Protein AF-A0A2C6L2Y5-F1 (afdb_monomer)

Solvent-accessible surface area (backbone atoms only — not comparable to full-atom values): 29460 Å² total; per-residue (Å²): 133,86,75,84,76,66,44,77,50,68,57,74,65,70,85,82,59,85,76,75,74,84,89,83,77,95,68,81,93,66,80,88,70,82,76,74,74,62,74,43,64,35,81,68,42,63,47,24,27,27,12,39,42,65,52,99,87,49,36,36,36,35,29,58,36,64,54,21,36,50,46,71,78,53,47,93,94,18,45,65,68,52,36,67,43,65,49,75,83,61,98,69,71,81,74,76,55,63,72,78,58,38,53,86,63,32,74,55,47,65,55,61,51,22,27,51,55,26,43,53,51,37,36,72,55,65,76,42,85,54,39,52,66,63,65,74,87,72,82,86,82,74,87,81,85,90,78,95,69,87,78,75,75,68,27,40,82,57,72,67,72,24,46,35,39,36,41,52,67,50,61,49,51,54,50,40,50,64,38,69,82,40,48,92,64,84,62,54,51,45,31,41,34,38,34,52,60,80,21,35,38,46,43,72,56,71,90,83,73,78,68,78,89,87,70,55,42,75,53,50,46,61,76,44,26,46,64,40,47,37,30,52,51,74,91,59,91,67,90,69,92,71,80,49,72,38,53,41,71,53,20,34,43,28,35,33,31,28,42,67,85,74,44,34,37,34,38,40,24,81,44,69,22,25,47,60,66,67,69,72,67,55,86,62,93,66,87,65,93,68,77,54,79,55,43,39,95,89,56,97,56,78,35,54,44,26,31,84,68,52,70,58,87,80,34,38,38,24,37,58,69,54,67,72,61,76,50,69,65,57,49,36,45,66,70,62,46,34,78,32,30,28,42,68,46,61,37,43,64,92,39,52,96,66,58,46,37,42,47,51,34,51,54,25,66,73,55,55,28,39,30,37,42,41,33,35,16,58,93,39,24,26,68,42,51,46,82,34,44,48,63,54,36,44,46,53,30,51,59,61,69,72,60,76,68,96,72,75,76,68,90,73,75,93,78,82,87,88,78,96,71,85,84,74,71,82,80,71,73,69,59,57,63,62,60,44,47,58,48,50,55,52,48,50,53,49,51,53,52,47,55,55,46,63,72,56,40,47,97,86,35,35,27,45,33,32,39,40,34,38,85,84,44,42,35,38,39,38,76,42,95,73,71,68,66,54,45,54,71,69,60,48,57,44,44,46,48,43,56,77,75,110

Organism: NCBI:txid483139

Structure (mmCIF, N/CA/C/O backbone):
data_AF-A0A2C6L2Y5-F1
#
_entry.id   AF-A0A2C6L2Y5-F1
#
loop_
_atom_site.group_PDB
_atom_site.id
_atom_site.type_symbol
_atom_site.label_atom_id
_atom_site.label_alt_id
_atom_site.label_comp_id
_atom_site.label_asym_id
_atom_site.label_entity_id
_atom_site.label_seq_id
_atom_site.pdbx_PDB_ins_code
_atom_site.Cartn_x
_atom_site.Cartn_y
_atom_site.Cartn_z
_atom_site.occupancy
_atom_site.B_iso_or_equiv
_atom_site.auth_seq_id
_atom_site.auth_comp_id
_atom_site.auth_asym_id
_atom_site.auth_atom_id
_atom_site.pdbx_PDB_model_num
ATOM 1 N N . MET A 1 1 ? 8.091 17.510 30.793 1.00 41.19 1 MET A N 1
ATOM 2 C CA . MET A 1 1 ? 6.958 16.753 31.375 1.00 41.19 1 MET A CA 1
ATOM 3 C C . MET A 1 1 ? 7.386 15.306 31.539 1.00 41.19 1 MET A C 1
ATOM 5 O O . MET A 1 1 ? 8.109 14.831 30.672 1.00 41.19 1 MET A O 1
ATOM 9 N N . LYS A 1 2 ? 6.970 14.612 32.607 1.00 35.41 2 LYS A N 1
ATOM 10 C CA . LYS A 1 2 ? 7.009 13.142 32.613 1.00 35.41 2 LYS A CA 1
ATOM 11 C C . LYS A 1 2 ? 5.839 12.656 31.760 1.00 35.41 2 LYS A C 1
ATOM 13 O O . LYS A 1 2 ? 4.720 13.099 31.992 1.00 35.41 2 LYS A O 1
ATOM 18 N N . VAL A 1 3 ? 6.106 11.800 30.779 1.00 46.75 3 VAL A N 1
ATOM 19 C CA . VAL A 1 3 ? 5.053 11.100 30.036 1.00 46.75 3 VAL A CA 1
ATOM 20 C C . VAL A 1 3 ? 4.664 9.889 30.876 1.00 46.75 3 VAL A C 1
ATOM 22 O O . VAL A 1 3 ? 5.384 8.892 30.909 1.00 46.75 3 VAL A O 1
ATOM 25 N N . GLU A 1 4 ? 3.578 10.004 31.635 1.00 45.94 4 GLU A N 1
ATOM 26 C CA . GLU A 1 4 ? 3.033 8.861 32.365 1.00 45.94 4 GLU A CA 1
ATOM 27 C C . GLU A 1 4 ? 2.447 7.856 31.364 1.00 45.94 4 GLU A C 1
ATOM 29 O O . GLU A 1 4 ? 1.718 8.227 30.449 1.00 45.94 4 GLU A O 1
ATOM 34 N N . GLY A 1 5 ? 2.787 6.573 31.517 1.00 59.94 5 GLY A N 1
ATOM 35 C CA . GLY A 1 5 ? 2.273 5.508 30.651 1.00 59.94 5 GLY A CA 1
ATOM 36 C C . GLY A 1 5 ? 3.124 5.130 29.435 1.00 59.94 5 GLY A C 1
ATOM 37 O O . GLY A 1 5 ? 2.632 4.368 28.608 1.00 59.94 5 GLY A O 1
ATOM 38 N N . LEU A 1 6 ? 4.373 5.599 29.336 1.00 69.19 6 LEU A N 1
ATOM 39 C CA . LEU A 1 6 ? 5.334 5.134 28.329 1.00 69.19 6 LEU A CA 1
ATOM 40 C C . LEU A 1 6 ? 5.553 3.612 28.436 1.00 69.19 6 LEU A C 1
ATOM 42 O O . LEU A 1 6 ? 6.103 3.134 29.430 1.00 69.19 6 LEU A O 1
ATOM 46 N N . VAL A 1 7 ? 5.143 2.860 27.411 1.00 77.50 7 VAL A N 1
ATOM 47 C CA . VAL A 1 7 ? 5.422 1.419 27.306 1.00 77.50 7 VAL A CA 1
ATOM 48 C C . VAL A 1 7 ? 6.598 1.213 26.358 1.00 77.50 7 VAL A C 1
ATOM 50 O O . VAL A 1 7 ? 6.523 1.579 25.184 1.00 77.50 7 VAL A O 1
ATOM 53 N N . HIS A 1 8 ? 7.676 0.618 26.871 1.00 77.38 8 HIS A N 1
ATOM 54 C CA . HIS A 1 8 ? 8.830 0.208 26.076 1.00 77.38 8 HIS A CA 1
ATOM 55 C C . HIS A 1 8 ? 8.688 -1.253 25.653 1.00 77.38 8 HIS A C 1
ATOM 57 O O . HIS A 1 8 ? 8.824 -2.156 26.481 1.00 77.38 8 HIS A O 1
ATOM 63 N N . LEU A 1 9 ? 8.492 -1.486 24.358 1.00 76.75 9 LEU A N 1
ATOM 64 C CA . LEU A 1 9 ? 8.655 -2.805 23.758 1.00 76.75 9 LEU A CA 1
ATOM 65 C C . LEU A 1 9 ? 10.104 -2.930 23.270 1.00 76.75 9 LEU A C 1
ATOM 67 O O . LEU A 1 9 ? 10.590 -2.125 22.470 1.00 76.75 9 LEU A O 1
ATOM 71 N N . ARG A 1 10 ? 10.820 -3.933 23.786 1.00 72.75 10 ARG A N 1
ATOM 72 C CA . ARG A 1 10 ? 12.186 -4.262 23.360 1.00 72.75 10 ARG A CA 1
ATOM 73 C C . ARG A 1 10 ? 12.138 -5.379 22.332 1.00 72.75 10 ARG A C 1
ATOM 75 O O . ARG A 1 10 ? 11.498 -6.400 22.563 1.00 72.75 10 ARG A O 1
ATOM 82 N N . ALA A 1 11 ? 12.866 -5.217 21.230 1.00 65.12 11 ALA A N 1
ATOM 83 C CA . ALA A 1 11 ? 13.050 -6.302 20.275 1.00 65.12 11 ALA A CA 1
ATOM 84 C C . ALA A 1 11 ? 13.785 -7.473 20.957 1.00 65.12 11 ALA A C 1
ATOM 86 O O . ALA A 1 11 ? 14.955 -7.345 21.326 1.00 65.12 11 ALA A O 1
ATOM 87 N N . ILE A 1 12 ? 13.108 -8.613 21.124 1.00 59.78 12 ILE A N 1
ATOM 88 C CA . ILE A 1 12 ? 13.734 -9.859 21.589 1.00 59.78 12 ILE A CA 1
ATOM 89 C C . ILE A 1 12 ? 14.739 -10.280 20.514 1.00 59.78 12 ILE A C 1
ATOM 91 O O . ILE A 1 12 ? 14.345 -10.582 19.388 1.00 59.78 12 ILE A O 1
ATOM 95 N N . HIS A 1 13 ? 16.036 -10.261 20.814 1.00 54.72 13 HIS A N 1
ATOM 96 C CA . HIS A 1 13 ? 17.052 -10.564 19.807 1.00 54.72 13 HIS A CA 1
ATOM 97 C C . HIS A 1 13 ? 17.021 -12.065 19.471 1.00 54.72 13 HIS A C 1
ATOM 99 O O . HIS A 1 13 ? 16.919 -12.910 20.354 1.00 54.72 13 HIS A O 1
ATOM 105 N N . SER A 1 14 ? 17.097 -12.417 18.184 1.00 48.16 14 SER A N 1
ATOM 106 C CA . SER A 1 14 ? 17.041 -13.815 17.717 1.00 48.16 14 SER A CA 1
ATOM 107 C C . SER A 1 14 ? 18.213 -14.678 18.196 1.00 48.16 14 SER A C 1
ATOM 109 O O . SER A 1 14 ? 18.111 -15.899 18.185 1.00 48.16 14 SER A O 1
ATOM 111 N N . ASN A 1 15 ? 19.305 -14.057 18.648 1.00 49.59 15 ASN A N 1
ATOM 112 C CA . ASN A 1 15 ? 20.517 -14.747 19.095 1.00 49.59 15 ASN A CA 1
ATOM 113 C C . ASN A 1 15 ? 20.330 -15.554 20.394 1.00 49.59 15 ASN A C 1
ATOM 115 O O . ASN A 1 15 ? 21.162 -16.411 20.678 1.00 49.59 15 ASN A O 1
ATOM 119 N N . ASP A 1 16 ? 19.252 -15.318 21.149 1.00 45.88 16 ASP A N 1
ATOM 120 C CA . ASP A 1 16 ? 18.940 -16.061 22.379 1.00 45.88 16 ASP A CA 1
ATOM 121 C C . ASP A 1 16 ? 18.159 -17.369 22.118 1.00 45.88 16 ASP A C 1
ATOM 123 O O . ASP A 1 16 ? 17.826 -18.093 23.056 1.00 45.88 16 ASP A O 1
ATOM 127 N N . VAL A 1 17 ? 17.874 -17.706 20.851 1.00 44.38 17 VAL A N 1
ATOM 128 C CA . VAL A 1 17 ? 17.259 -18.985 20.464 1.00 44.38 17 VAL A CA 1
ATOM 129 C C . VAL A 1 17 ? 18.285 -19.837 19.718 1.00 44.38 17 VAL A C 1
ATOM 131 O O . VAL A 1 17 ? 18.409 -19.768 18.497 1.00 44.38 17 VAL A O 1
ATOM 134 N N . THR A 1 18 ? 19.016 -20.678 20.451 1.00 40.59 18 THR A N 1
ATOM 135 C CA . THR A 1 18 ? 19.906 -21.692 19.867 1.00 40.59 18 THR A CA 1
ATOM 136 C C . THR A 1 18 ? 19.090 -22.791 19.186 1.00 40.59 18 THR A C 1
ATOM 138 O O . THR A 1 18 ? 18.770 -23.818 19.787 1.00 40.59 18 THR A O 1
ATOM 141 N N . THR A 1 19 ? 18.752 -22.582 17.916 1.00 42.28 19 THR A N 1
ATOM 142 C CA . THR A 1 19 ? 18.204 -23.613 17.034 1.00 42.28 19 THR A CA 1
ATOM 143 C C . THR A 1 19 ? 19.321 -24.551 16.578 1.00 42.28 19 THR A C 1
ATOM 145 O O . THR A 1 19 ? 19.844 -24.428 15.471 1.00 42.28 19 THR A O 1
ATOM 148 N N . GLU A 1 20 ? 19.696 -25.521 17.419 1.00 36.12 20 GLU A N 1
ATOM 149 C CA . GLU A 1 20 ? 20.459 -26.666 16.912 1.00 36.12 20 GLU A CA 1
ATOM 150 C C . GLU A 1 20 ? 19.606 -27.394 15.855 1.00 36.12 20 GLU A C 1
ATOM 152 O O . GLU A 1 20 ? 18.478 -27.803 16.156 1.00 36.12 20 GLU A O 1
ATOM 157 N N . PRO A 1 21 ? 20.088 -27.544 14.607 1.00 37.28 21 PRO A N 1
ATOM 158 C CA . PRO A 1 21 ? 19.338 -28.257 13.586 1.00 37.28 21 PRO A CA 1
ATOM 159 C C . PRO A 1 21 ? 19.259 -29.746 13.960 1.00 37.28 21 PRO A C 1
ATOM 161 O O . PRO A 1 21 ? 20.271 -30.329 14.359 1.00 37.28 21 PRO A O 1
ATOM 164 N N . PRO A 1 22 ? 18.090 -30.401 13.820 1.00 36.72 22 PRO A N 1
ATOM 165 C CA . PRO A 1 22 ? 17.941 -31.805 14.181 1.00 36.72 22 PRO A CA 1
ATOM 166 C C . PRO A 1 22 ? 18.877 -32.681 13.339 1.00 36.72 22 PRO A C 1
ATOM 168 O O . PRO A 1 22 ? 18.775 -32.748 12.112 1.00 36.72 22 PRO A O 1
ATOM 171 N N . ALA A 1 23 ? 19.801 -33.366 14.011 1.00 38.19 23 ALA A N 1
ATOM 172 C CA . ALA A 1 23 ? 20.824 -34.167 13.359 1.00 38.19 23 ALA A CA 1
ATOM 173 C C . ALA A 1 23 ? 20.228 -35.414 12.679 1.00 38.19 23 ALA A C 1
ATOM 175 O O . ALA A 1 23 ? 19.893 -36.392 13.346 1.00 38.19 23 ALA A O 1
ATOM 176 N N . GLY A 1 24 ? 20.169 -35.409 11.341 1.00 41.94 24 GLY A N 1
ATOM 177 C CA . GLY A 1 24 ? 20.008 -36.631 10.543 1.00 41.94 24 GLY A CA 1
ATOM 178 C C . GLY A 1 24 ? 18.978 -36.577 9.414 1.00 41.94 24 GLY A C 1
ATOM 179 O O . GLY A 1 24 ? 17.962 -37.260 9.488 1.00 41.94 24 GLY A O 1
ATOM 180 N N . LEU A 1 25 ? 19.270 -35.853 8.325 1.00 37.38 25 LEU A N 1
ATOM 181 C CA . LEU A 1 25 ? 18.472 -35.892 7.087 1.00 37.38 25 LEU A CA 1
ATOM 182 C C . LEU A 1 25 ? 19.332 -35.738 5.810 1.00 37.38 25 LEU A C 1
ATOM 184 O O . LEU A 1 25 ? 19.116 -34.856 4.984 1.00 37.38 25 LEU A O 1
ATOM 188 N N . GLN A 1 26 ? 20.302 -36.637 5.595 1.00 38.06 26 GLN A N 1
ATOM 189 C CA . GLN A 1 26 ? 21.002 -36.746 4.301 1.00 38.06 26 GLN A CA 1
ATOM 190 C C . GLN A 1 26 ? 20.137 -37.487 3.260 1.00 38.06 26 GLN A C 1
ATOM 192 O O . GLN A 1 26 ? 20.368 -38.651 2.928 1.00 38.06 26 GLN A O 1
ATOM 197 N N . GLY A 1 27 ? 19.103 -36.806 2.761 1.00 41.75 27 GLY A N 1
ATOM 198 C CA . GLY A 1 27 ? 18.237 -37.282 1.680 1.00 41.75 27 GLY A CA 1
ATOM 199 C C . GLY A 1 27 ? 18.787 -36.952 0.287 1.00 41.75 27 GLY A C 1
ATOM 200 O O . GLY A 1 27 ? 19.349 -35.883 0.062 1.00 41.75 27 GLY A O 1
ATOM 201 N N . LYS A 1 28 ? 18.604 -37.856 -0.685 1.00 42.34 28 LYS A N 1
ATOM 202 C CA . LYS A 1 28 ? 18.934 -37.586 -2.097 1.00 42.34 28 LYS A CA 1
ATOM 203 C C . LYS A 1 28 ? 18.052 -36.457 -2.642 1.00 42.34 28 LYS A C 1
ATOM 205 O O . LYS A 1 28 ? 16.831 -36.567 -2.583 1.00 42.34 28 LYS A O 1
ATOM 210 N N . VAL A 1 29 ? 18.673 -35.441 -3.246 1.00 39.59 29 VAL A N 1
ATOM 211 C CA . VAL A 1 29 ? 17.975 -34.353 -3.950 1.00 39.59 29 VAL A CA 1
ATOM 212 C C . VAL A 1 29 ? 17.144 -34.937 -5.096 1.00 39.59 29 VAL A C 1
ATOM 214 O O . VAL A 1 29 ? 17.691 -35.476 -6.060 1.00 39.59 29 VAL A O 1
ATOM 217 N N . ALA A 1 30 ? 15.824 -34.838 -4.976 1.00 48.22 30 ALA A N 1
ATOM 218 C CA . ALA A 1 30 ? 14.853 -35.230 -5.988 1.00 48.22 30 ALA A CA 1
ATOM 219 C C . ALA A 1 30 ? 14.012 -34.005 -6.363 1.00 48.22 30 ALA A C 1
ATOM 221 O O . ALA A 1 30 ? 13.576 -33.299 -5.462 1.00 48.22 30 ALA A O 1
ATOM 222 N N . ASN A 1 31 ? 13.807 -33.796 -7.671 1.00 46.50 31 ASN A N 1
ATOM 223 C CA . ASN A 1 31 ? 12.942 -32.795 -8.318 1.00 46.50 31 ASN A CA 1
ATOM 224 C C . ASN A 1 31 ? 12.503 -31.608 -7.442 1.00 46.50 31 ASN A C 1
ATOM 226 O O . ASN A 1 31 ? 11.525 -31.729 -6.701 1.00 46.50 31 ASN A O 1
ATOM 230 N N . GLU A 1 32 ? 13.173 -30.463 -7.624 1.00 50.69 32 GLU A N 1
ATOM 231 C CA . GLU A 1 32 ? 12.826 -29.171 -7.016 1.00 50.69 32 GLU A CA 1
ATOM 232 C C . GLU A 1 32 ? 11.309 -28.940 -7.049 1.00 50.69 32 GLU A C 1
ATOM 234 O O . GLU A 1 32 ? 10.703 -28.781 -8.116 1.00 50.69 32 GLU A O 1
ATOM 239 N N . LYS A 1 33 ? 10.677 -28.939 -5.872 1.00 60.19 33 LYS A N 1
ATOM 240 C CA . LYS A 1 33 ? 9.278 -28.529 -5.769 1.00 60.19 33 LYS A CA 1
ATOM 241 C C . LYS A 1 33 ? 9.238 -27.000 -5.801 1.00 60.19 33 LYS A C 1
ATOM 243 O O . LYS A 1 33 ? 10.127 -26.349 -5.256 1.00 60.19 33 LYS A O 1
ATOM 248 N N . PRO A 1 34 ? 8.219 -26.384 -6.420 1.00 64.81 34 PRO A N 1
ATOM 249 C CA . PRO A 1 34 ? 8.073 -24.938 -6.344 1.00 64.81 34 PRO A CA 1
ATOM 250 C C . PRO A 1 34 ? 7.907 -24.523 -4.877 1.00 64.81 34 PRO A C 1
ATOM 252 O O . PRO A 1 34 ? 6.990 -24.997 -4.206 1.00 64.81 34 PRO A O 1
ATOM 255 N N . LEU A 1 35 ? 8.793 -23.639 -4.402 1.00 62.62 35 LEU A N 1
ATOM 256 C CA . LEU A 1 35 ? 8.798 -23.122 -3.031 1.00 62.62 35 LEU A CA 1
ATOM 257 C C . LEU A 1 35 ? 7.402 -22.603 -2.648 1.00 62.62 35 LEU A C 1
ATOM 259 O O . LEU A 1 35 ? 6.937 -21.591 -3.182 1.00 62.62 35 LEU A O 1
ATOM 263 N N . GLN A 1 36 ? 6.743 -23.290 -1.718 1.00 75.12 36 GLN A N 1
ATOM 264 C CA . GLN A 1 36 ? 5.442 -22.885 -1.202 1.00 75.12 36 GLN A CA 1
ATOM 265 C C . GLN A 1 36 ? 5.641 -21.810 -0.126 1.00 75.12 36 GLN A C 1
ATOM 267 O O . GLN A 1 36 ? 6.195 -22.084 0.935 1.00 75.12 36 GLN A O 1
ATOM 272 N N . LEU A 1 37 ? 5.203 -20.580 -0.416 1.00 76.31 37 LEU A N 1
ATOM 273 C CA . LEU A 1 37 ? 5.256 -19.450 0.522 1.00 76.31 37 LEU A CA 1
ATOM 274 C C . LEU A 1 37 ? 4.409 -19.732 1.774 1.00 76.31 37 LEU A C 1
ATOM 276 O O . LEU A 1 37 ? 3.399 -20.438 1.685 1.00 76.31 37 LEU A O 1
ATOM 280 N N . CYS A 1 38 ? 4.762 -19.135 2.918 1.00 76.56 38 CYS A N 1
ATOM 281 C CA . CYS A 1 38 ? 4.025 -19.359 4.160 1.00 76.56 38 CYS A CA 1
ATOM 282 C C . CYS A 1 38 ? 2.530 -18.995 4.009 1.00 76.56 38 CYS A C 1
ATOM 284 O O . CYS A 1 38 ? 2.223 -17.886 3.551 1.00 76.56 38 CYS A O 1
ATOM 286 N N . PRO A 1 39 ? 1.586 -19.831 4.496 1.00 85.94 39 PRO A N 1
ATOM 287 C CA . PRO A 1 39 ? 0.167 -19.470 4.633 1.00 85.94 39 PRO A CA 1
ATOM 288 C C . PRO A 1 39 ? -0.101 -18.369 5.682 1.00 85.94 39 PRO A C 1
ATOM 290 O O . PRO A 1 39 ? -1.250 -18.022 5.928 1.00 85.94 39 PRO A O 1
ATOM 293 N N . CYS A 1 40 ? 0.952 -17.796 6.273 1.00 91.56 40 CYS A N 1
ATOM 294 C CA . CYS A 1 40 ? 0.949 -16.697 7.233 1.00 91.56 40 CYS A CA 1
ATOM 295 C C . CYS A 1 40 ? 0.168 -15.462 6.763 1.00 91.56 40 CYS A C 1
ATOM 297 O O . CYS A 1 40 ? -0.255 -14.669 7.594 1.00 91.56 40 CYS A O 1
ATOM 299 N N . ILE A 1 41 ? -0.004 -15.273 5.452 1.00 92.50 41 ILE A N 1
ATOM 300 C CA . ILE A 1 41 ? -0.940 -14.290 4.908 1.00 92.50 41 ILE A CA 1
ATOM 301 C C . ILE A 1 41 ? -1.976 -15.036 4.069 1.00 92.50 41 ILE A C 1
ATOM 303 O O . ILE A 1 41 ? -1.639 -15.610 3.028 1.00 92.50 41 ILE A O 1
ATOM 307 N N . SER A 1 42 ? -3.223 -15.008 4.532 1.00 91.81 42 SER A N 1
ATOM 308 C CA . SER A 1 42 ? -4.377 -15.712 3.969 1.00 91.81 42 SER A CA 1
ATOM 309 C C . SER A 1 42 ? -5.530 -14.745 3.663 1.00 91.81 42 SER A C 1
ATOM 311 O O . SER A 1 42 ? -5.449 -13.554 3.963 1.00 91.81 42 SER A O 1
ATOM 313 N N . GLU A 1 43 ? -6.591 -15.246 3.016 1.00 89.81 43 GLU A N 1
ATOM 314 C CA . GLU A 1 43 ? -7.822 -14.486 2.708 1.00 89.81 43 GLU A CA 1
ATOM 315 C C . GLU A 1 43 ? -7.572 -13.129 2.025 1.00 89.81 43 GLU A C 1
ATOM 317 O O . GLU A 1 43 ? -8.272 -12.143 2.263 1.00 89.81 43 GLU A O 1
ATOM 322 N N . ARG A 1 44 ? -6.536 -13.057 1.181 1.00 93.62 44 ARG A N 1
ATOM 323 C CA . ARG A 1 44 ? -6.186 -11.814 0.503 1.00 93.62 44 ARG A CA 1
ATOM 324 C C . ARG A 1 44 ? -7.239 -11.460 -0.540 1.00 93.62 44 ARG A C 1
ATOM 326 O O . ARG A 1 44 ? -7.525 -12.251 -1.433 1.00 93.62 44 ARG A O 1
ATOM 333 N N . GLN A 1 45 ? -7.751 -10.239 -0.453 1.00 94.75 45 GLN A N 1
ATOM 334 C CA . GLN A 1 45 ? -8.746 -9.692 -1.363 1.00 94.75 45 GLN A CA 1
ATOM 335 C C . GLN A 1 45 ? -8.384 -8.250 -1.724 1.00 94.75 45 GLN A C 1
ATOM 337 O O . GLN A 1 45 ? -8.071 -7.441 -0.850 1.00 94.75 45 GLN A O 1
ATOM 342 N N . THR A 1 46 ? -8.481 -7.897 -3.007 1.00 95.19 46 THR A N 1
ATOM 343 C CA . THR A 1 46 ? -8.460 -6.492 -3.429 1.00 95.19 46 THR A CA 1
ATOM 344 C C . THR A 1 46 ? -9.789 -5.831 -3.067 1.00 95.19 46 THR A C 1
ATOM 346 O O . THR A 1 46 ? -10.847 -6.303 -3.482 1.00 95.19 46 THR A O 1
ATOM 349 N N . VAL A 1 47 ? -9.747 -4.730 -2.313 1.00 95.25 47 VAL A N 1
ATOM 350 C CA . VAL A 1 47 ? -10.955 -3.997 -1.885 1.00 95.25 47 VAL A CA 1
ATOM 351 C C . VAL A 1 47 ? -11.056 -2.583 -2.454 1.00 95.25 47 VAL A C 1
ATOM 353 O O . VAL A 1 47 ? -12.145 -2.017 -2.458 1.00 95.25 47 VAL A O 1
ATOM 356 N N . GLY A 1 48 ? -9.973 -2.037 -3.007 1.00 95.50 48 GLY A N 1
ATOM 357 C CA . GLY A 1 48 ? -10.012 -0.799 -3.781 1.00 95.50 48 GLY A CA 1
ATOM 358 C C . GLY A 1 48 ? -8.688 -0.488 -4.467 1.00 95.50 48 GLY A C 1
ATOM 359 O O . GLY A 1 48 ? -7.677 -1.144 -4.220 1.00 95.50 48 GLY A O 1
ATOM 360 N N . CYS A 1 49 ? -8.685 0.531 -5.317 1.00 95.94 49 CYS A N 1
ATOM 361 C CA . CYS A 1 49 ? -7.471 1.142 -5.841 1.00 95.94 49 CYS A CA 1
ATOM 362 C C . CYS A 1 49 ? -7.718 2.602 -6.237 1.00 95.94 49 CYS A C 1
ATOM 364 O O . CYS A 1 49 ? -8.847 2.997 -6.530 1.00 95.94 49 CYS A O 1
ATOM 366 N N . TYR A 1 50 ? -6.663 3.408 -6.269 1.00 95.50 50 TYR A N 1
ATOM 367 C CA . TYR A 1 50 ? -6.723 4.789 -6.737 1.00 95.50 50 TYR A CA 1
ATOM 368 C C . TYR A 1 50 ? -5.414 5.222 -7.387 1.00 95.50 50 TYR A C 1
ATOM 370 O O . TYR A 1 50 ? -4.366 4.629 -7.136 1.00 95.50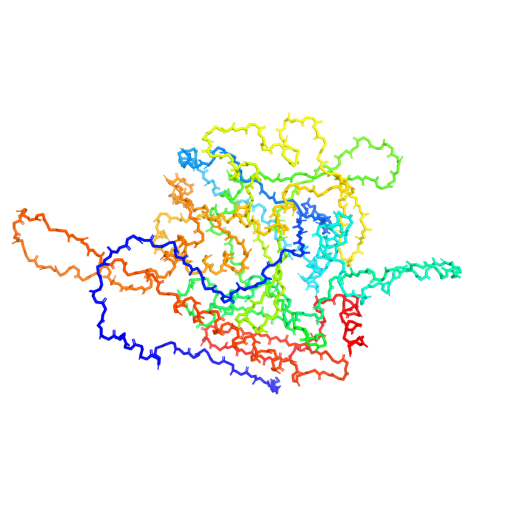 50 TYR A O 1
ATOM 378 N N . SER A 1 51 ? -5.473 6.278 -8.193 1.00 92.69 51 SER A N 1
ATOM 379 C CA . SER A 1 51 ? -4.276 6.959 -8.690 1.00 92.69 51 SER A CA 1
ATOM 380 C C . SER A 1 51 ? -4.307 8.424 -8.300 1.00 92.69 51 SER A C 1
ATOM 382 O O . SER A 1 51 ? -5.358 9.063 -8.377 1.00 92.69 51 SER A O 1
ATOM 384 N N . TRP A 1 52 ? -3.151 8.959 -7.924 1.00 89.00 52 TRP A N 1
ATOM 385 C CA . TRP A 1 52 ? -2.970 10.401 -7.829 1.00 89.00 52 TRP A CA 1
ATOM 386 C C . TRP A 1 52 ? -2.919 11.008 -9.228 1.00 89.00 52 TRP A C 1
ATOM 388 O O . TRP A 1 52 ? -2.306 10.458 -10.146 1.00 89.00 52 TRP A O 1
ATOM 398 N N . ILE A 1 53 ? -3.592 12.141 -9.390 1.00 83.62 53 ILE A N 1
ATOM 399 C CA . ILE A 1 53 ? -3.600 12.931 -10.617 1.00 83.62 53 ILE A CA 1
ATOM 400 C C . ILE A 1 53 ? -2.648 14.100 -10.410 1.00 83.62 53 ILE A C 1
ATOM 402 O O . ILE A 1 53 ? -2.765 14.838 -9.431 1.00 83.62 53 ILE A O 1
ATOM 406 N N . TYR A 1 54 ? -1.728 14.298 -11.349 1.00 72.56 54 TYR A N 1
ATOM 407 C CA . TYR A 1 54 ? -0.845 15.451 -11.312 1.00 72.56 54 TYR A CA 1
ATOM 408 C C . TYR A 1 54 ? -1.623 16.740 -11.636 1.00 72.56 54 TYR A C 1
ATOM 410 O O . TYR A 1 54 ? -2.059 16.945 -12.769 1.00 72.56 54 TYR A O 1
ATOM 418 N N . ALA A 1 55 ? -1.797 17.611 -10.639 1.00 69.69 55 ALA A N 1
ATOM 419 C CA . ALA A 1 55 ? -2.370 18.945 -10.793 1.00 69.69 55 ALA A CA 1
ATOM 420 C C . ALA A 1 55 ? -1.699 19.923 -9.814 1.00 69.69 55 ALA A C 1
ATOM 422 O O . ALA A 1 55 ? -1.574 19.637 -8.627 1.00 69.69 55 ALA A O 1
ATOM 423 N N . LEU A 1 56 ? -1.274 21.091 -10.308 1.00 60.19 56 LEU A N 1
ATOM 424 C CA . LEU A 1 56 ? -0.471 22.056 -9.538 1.00 60.19 56 LEU A CA 1
ATOM 425 C C . LEU A 1 56 ? -1.218 22.717 -8.366 1.00 60.19 56 LEU A C 1
ATOM 427 O O . LEU A 1 56 ? -0.578 23.277 -7.479 1.00 60.19 56 LEU A O 1
ATOM 431 N N . THR A 1 57 ? -2.552 22.699 -8.383 1.00 69.25 57 THR A N 1
ATOM 432 C CA . THR A 1 57 ? -3.403 23.501 -7.487 1.00 69.25 57 THR A CA 1
ATOM 433 C C . THR A 1 57 ? -4.422 22.693 -6.688 1.00 69.25 57 THR A C 1
ATOM 435 O O . THR A 1 57 ? -5.024 23.247 -5.774 1.00 69.25 57 THR A O 1
ATOM 438 N N . GLU A 1 58 ? -4.663 21.421 -7.026 1.00 72.38 58 GLU A N 1
ATOM 439 C CA . GLU A 1 58 ? -5.743 20.628 -6.429 1.00 72.38 58 GLU A CA 1
ATOM 440 C C . GLU A 1 58 ? -5.345 19.167 -6.200 1.00 72.38 58 GLU A C 1
ATOM 442 O O . GLU A 1 58 ? -4.967 18.445 -7.123 1.00 72.38 58 GLU A O 1
ATOM 447 N N . HIS A 1 59 ? -5.520 18.710 -4.962 1.00 78.19 59 HIS A N 1
ATOM 448 C CA . HIS A 1 59 ? -5.312 17.327 -4.548 1.00 78.19 59 HIS A CA 1
ATOM 449 C C . HIS A 1 59 ? -6.383 16.450 -5.207 1.00 78.19 59 HIS A C 1
ATOM 451 O O . HIS A 1 59 ? -7.527 16.445 -4.757 1.00 78.19 59 HIS A O 1
ATOM 457 N N . THR A 1 60 ? -6.056 15.752 -6.296 1.00 84.44 60 THR A N 1
ATOM 458 C CA . THR A 1 60 ? -7.073 15.079 -7.120 1.00 84.44 60 THR A CA 1
ATOM 459 C C . THR A 1 60 ? -6.785 13.584 -7.255 1.00 84.44 60 THR A C 1
ATOM 461 O O . THR A 1 60 ? -5.652 13.179 -7.522 1.00 84.44 60 THR A O 1
ATOM 464 N N . LEU A 1 61 ? -7.820 12.760 -7.078 1.00 89.38 61 LEU A N 1
ATOM 465 C CA . LEU A 1 61 ? -7.739 11.299 -7.107 1.00 89.38 61 LEU A CA 1
ATOM 466 C C . LEU A 1 61 ? -8.652 10.690 -8.166 1.00 89.38 61 LEU A C 1
ATOM 468 O O . LEU A 1 61 ? -9.827 11.033 -8.240 1.00 89.38 61 LEU A O 1
ATOM 472 N N . ALA A 1 62 ? -8.133 9.725 -8.921 1.00 90.19 62 ALA A N 1
ATOM 473 C CA . ALA A 1 62 ? -8.920 8.859 -9.793 1.00 90.19 62 ALA A CA 1
ATOM 474 C C . ALA A 1 62 ? -9.339 7.590 -9.033 1.00 90.19 62 ALA A C 1
ATOM 476 O O . ALA A 1 62 ? -8.472 6.845 -8.565 1.00 90.19 62 ALA A O 1
ATOM 477 N N . VAL A 1 63 ? -10.648 7.329 -8.931 1.00 91.88 63 VAL A N 1
ATOM 478 C CA . VAL A 1 63 ? -11.225 6.135 -8.289 1.00 91.88 63 VAL A CA 1
ATOM 479 C C . VAL A 1 63 ? -12.208 5.430 -9.247 1.00 91.88 63 VAL A C 1
ATOM 481 O O . VAL A 1 63 ? -13.184 6.039 -9.686 1.00 91.88 63 VAL A O 1
ATOM 484 N N . PRO A 1 64 ? -12.010 4.139 -9.573 1.00 92.00 64 PRO A N 1
ATOM 485 C CA . PRO A 1 64 ? -10.789 3.360 -9.375 1.00 92.00 64 PRO A CA 1
ATOM 486 C C . PRO A 1 64 ? -9.591 3.973 -10.110 1.00 92.00 64 PRO A C 1
ATOM 488 O O . PRO A 1 64 ? -9.751 4.657 -11.124 1.00 92.00 64 PRO A O 1
ATOM 491 N N . GLY A 1 65 ? -8.391 3.709 -9.603 1.00 89.81 65 GLY A N 1
ATOM 492 C CA . GLY A 1 65 ? -7.143 4.155 -10.220 1.00 89.81 65 GLY A CA 1
ATOM 493 C C . GLY A 1 65 ? -6.765 3.362 -11.468 1.00 89.81 65 GLY A C 1
ATOM 494 O O . GLY A 1 65 ? -7.181 2.215 -11.640 1.00 89.81 65 GLY A O 1
ATOM 495 N N . LEU A 1 66 ? -5.906 3.951 -12.300 1.00 87.88 66 LEU A N 1
ATOM 496 C CA . LEU A 1 66 ? -5.217 3.259 -13.390 1.00 87.88 66 LEU A CA 1
ATOM 497 C C . LEU A 1 66 ? -3.716 3.148 -13.056 1.00 87.88 66 LEU A C 1
ATOM 499 O O . LEU A 1 66 ? -3.089 4.171 -12.756 1.00 87.88 66 LEU A O 1
ATOM 503 N N . PRO A 1 67 ? -3.125 1.944 -13.094 1.00 90.06 67 PRO A N 1
ATOM 504 C CA . PRO A 1 67 ? -1.697 1.743 -12.855 1.00 90.06 67 PRO A CA 1
ATOM 505 C C . PRO A 1 67 ? -0.834 2.195 -14.047 1.00 90.06 67 PRO A C 1
ATOM 507 O O . PRO A 1 67 ? -1.275 2.081 -15.194 1.00 90.06 67 PRO A O 1
ATOM 510 N N . PRO A 1 68 ? 0.427 2.610 -13.819 1.00 90.25 68 PRO A N 1
ATOM 511 C CA . PRO A 1 68 ? 1.440 2.655 -14.872 1.00 90.25 68 PRO A CA 1
ATOM 512 C C . PRO A 1 68 ? 1.559 1.294 -15.569 1.00 90.25 68 PRO A C 1
ATOM 514 O O . PRO A 1 68 ? 1.599 0.263 -14.902 1.00 90.25 68 PRO A O 1
ATOM 517 N N . VAL A 1 69 ? 1.631 1.261 -16.899 1.00 88.25 69 VAL A N 1
ATOM 518 C CA . VAL A 1 69 ? 1.730 0.006 -17.666 1.00 88.25 69 VAL A CA 1
ATOM 519 C C . VAL A 1 69 ? 3.176 -0.242 -18.059 1.00 88.25 69 VAL A C 1
ATOM 521 O O . VAL A 1 69 ? 3.800 0.602 -18.698 1.00 88.25 69 VAL A O 1
ATOM 524 N N . LEU A 1 70 ? 3.719 -1.414 -17.731 1.00 86.31 70 LEU A N 1
ATOM 525 C CA . LEU A 1 70 ? 5.055 -1.807 -18.166 1.00 86.31 70 LEU A CA 1
ATOM 526 C C . LEU A 1 70 ? 5.109 -1.872 -19.699 1.00 86.31 70 LEU A C 1
ATOM 528 O O . LEU A 1 70 ? 4.394 -2.653 -20.331 1.00 86.31 70 LEU A O 1
ATOM 532 N N . SER A 1 71 ? 5.982 -1.066 -20.299 1.00 73.25 71 SER A N 1
ATOM 533 C CA . SER A 1 71 ? 6.115 -0.993 -21.751 1.00 73.25 71 SER A CA 1
ATOM 534 C C . SER A 1 71 ? 6.662 -2.312 -22.323 1.00 73.25 71 SER A C 1
ATOM 536 O O . SER A 1 71 ? 7.716 -2.816 -21.925 1.00 73.25 71 SER A O 1
ATOM 538 N N . LEU A 1 72 ? 5.935 -2.887 -23.291 1.00 54.03 72 LEU A N 1
ATOM 539 C CA . LEU A 1 72 ? 6.228 -4.213 -23.857 1.00 54.03 72 LEU A CA 1
ATOM 540 C C . LEU A 1 72 ? 7.651 -4.438 -24.421 1.00 54.03 72 LEU A C 1
ATOM 542 O O . LEU A 1 72 ? 8.078 -5.590 -24.380 1.00 54.03 72 LEU A O 1
ATOM 546 N N . PRO A 1 73 ? 8.435 -3.445 -24.904 1.00 52.22 73 PRO A N 1
ATOM 547 C CA . PRO A 1 73 ? 9.801 -3.683 -25.401 1.00 52.22 73 PRO A CA 1
ATOM 548 C C . PRO A 1 73 ? 10.817 -4.214 -24.373 1.00 52.22 73 PRO A C 1
ATOM 550 O O . PRO A 1 73 ? 11.981 -4.408 -24.738 1.00 52.22 73 PRO A O 1
ATOM 553 N N . ILE A 1 74 ? 10.399 -4.386 -23.116 1.00 52.91 74 ILE A N 1
ATOM 554 C CA . ILE A 1 74 ? 11.198 -4.840 -21.970 1.00 52.91 74 ILE A CA 1
ATOM 555 C C . ILE A 1 74 ? 10.868 -6.303 -21.599 1.00 52.91 74 ILE A C 1
ATOM 557 O O . ILE A 1 74 ? 11.607 -6.914 -20.829 1.00 52.91 74 ILE A O 1
ATOM 561 N N . SER A 1 75 ? 9.806 -6.896 -22.172 1.00 45.66 75 SER A N 1
ATOM 562 C CA . SER A 1 75 ? 9.427 -8.298 -21.931 1.00 45.66 75 SER A CA 1
ATOM 563 C C . SER A 1 75 ? 10.556 -9.287 -22.283 1.00 45.66 75 SER A C 1
ATOM 565 O O . SER A 1 75 ? 11.548 -8.933 -22.919 1.00 45.66 75 SER A O 1
ATOM 567 N N . GLN A 1 76 ? 10.433 -10.528 -21.796 1.00 47.44 76 GLN A N 1
ATOM 568 C CA . GLN A 1 76 ? 11.537 -11.435 -21.425 1.00 47.44 76 GLN A CA 1
ATOM 569 C C . GLN A 1 76 ? 12.684 -11.629 -22.439 1.00 47.44 76 GLN A C 1
ATOM 571 O O . GLN A 1 76 ? 13.815 -11.874 -22.017 1.00 47.44 76 GLN A O 1
ATOM 576 N N . SER A 1 77 ? 12.460 -11.450 -23.740 1.00 44.00 77 SER A N 1
ATOM 577 C CA . SER A 1 77 ? 13.514 -11.467 -24.766 1.00 44.00 77 SER A CA 1
ATOM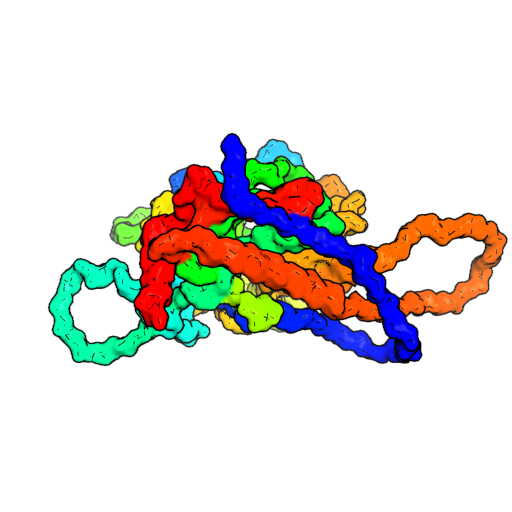 578 C C . SER A 1 77 ? 14.459 -10.243 -24.759 1.00 44.00 77 SER A C 1
ATOM 580 O O . SER A 1 77 ? 15.461 -10.241 -25.483 1.00 44.00 77 SER A O 1
ATOM 582 N N . ARG A 1 78 ? 14.176 -9.178 -23.983 1.00 44.28 78 ARG A N 1
ATOM 583 C CA . ARG A 1 78 ? 14.774 -7.837 -24.178 1.00 44.28 78 ARG A CA 1
ATOM 584 C C . ARG A 1 78 ? 15.213 -7.060 -22.926 1.00 44.28 78 ARG A C 1
ATOM 586 O O . ARG A 1 78 ? 15.145 -5.835 -22.890 1.00 44.28 78 ARG A O 1
ATOM 593 N N . GLY A 1 79 ? 15.935 -7.710 -22.011 1.00 45.38 79 GLY A N 1
ATOM 594 C CA . GLY A 1 79 ? 16.878 -6.975 -21.137 1.00 45.38 79 GLY A CA 1
ATOM 595 C C . GLY A 1 79 ? 17.977 -6.203 -21.909 1.00 45.38 79 GLY A C 1
ATOM 596 O O . GLY A 1 79 ? 18.704 -5.381 -21.351 1.00 45.38 79 GLY A O 1
ATOM 597 N N . SER A 1 80 ? 18.090 -6.451 -23.218 1.00 48.78 80 SER A N 1
ATOM 598 C CA . SER A 1 80 ? 19.004 -5.820 -24.170 1.00 48.78 80 SER A CA 1
ATOM 599 C C . SER A 1 80 ? 18.582 -4.431 -24.672 1.00 48.78 80 SER A C 1
ATOM 601 O O . SER A 1 80 ? 19.461 -3.693 -25.104 1.00 48.78 80 SER A O 1
ATOM 603 N N . THR A 1 81 ? 17.302 -4.039 -24.617 1.00 50.69 81 THR A N 1
ATOM 604 C CA . THR A 1 81 ? 16.844 -2.713 -25.105 1.00 50.69 81 THR A CA 1
ATOM 605 C C . THR A 1 81 ? 17.135 -1.593 -24.112 1.00 50.69 81 THR A C 1
ATOM 607 O O . THR A 1 81 ? 17.486 -0.484 -24.508 1.00 50.69 81 THR A O 1
ATOM 610 N N . LEU A 1 82 ? 17.043 -1.890 -22.815 1.00 57.12 82 LEU A N 1
ATOM 611 C CA . LEU A 1 82 ? 17.485 -0.987 -21.754 1.00 57.12 82 LEU A CA 1
ATOM 612 C C . LEU A 1 82 ? 19.010 -0.998 -21.592 1.00 57.12 82 LEU A C 1
ATOM 614 O O . LEU A 1 82 ? 19.584 -0.002 -21.157 1.00 57.12 82 LEU A O 1
ATOM 618 N N . ARG A 1 83 ? 19.697 -2.086 -21.965 1.00 59.06 83 ARG A N 1
ATOM 619 C CA . ARG A 1 83 ? 21.159 -2.186 -21.873 1.00 59.06 83 ARG A CA 1
ATOM 620 C C . ARG A 1 83 ? 21.839 -1.091 -22.698 1.00 59.06 83 ARG A C 1
ATOM 622 O O . ARG A 1 83 ? 21.764 -1.061 -23.919 1.00 59.06 83 ARG A O 1
ATOM 629 N N . GLY A 1 84 ? 22.576 -0.219 -22.020 1.00 59.44 84 GLY A N 1
ATOM 630 C CA . GLY A 1 84 ? 23.234 0.934 -22.628 1.00 59.44 84 GLY A CA 1
ATOM 631 C C . GLY A 1 84 ? 22.445 2.240 -22.562 1.00 59.44 84 GLY A C 1
ATOM 632 O O . GLY A 1 84 ? 23.062 3.287 -22.742 1.00 59.44 84 GLY A O 1
ATOM 633 N N . LYS A 1 85 ? 21.150 2.206 -22.221 1.00 69.25 85 LYS A N 1
ATOM 634 C CA . LYS A 1 85 ? 20.361 3.404 -21.915 1.00 69.25 85 LYS A CA 1
ATOM 635 C C . LYS A 1 85 ? 20.974 4.104 -20.704 1.00 69.25 85 LYS A C 1
ATOM 637 O O . LYS A 1 85 ? 21.214 3.470 -19.673 1.00 69.25 85 LYS A O 1
ATOM 642 N N . VAL A 1 86 ? 21.271 5.392 -20.853 1.00 70.44 86 VAL A N 1
ATOM 643 C CA . VAL A 1 86 ? 21.816 6.230 -19.783 1.00 70.44 86 VAL A CA 1
ATOM 644 C C . VAL A 1 86 ? 20.648 6.875 -19.056 1.00 70.44 86 VAL A C 1
ATOM 646 O O . VAL A 1 86 ? 19.949 7.720 -19.605 1.00 70.44 86 VAL A O 1
ATOM 649 N N . LEU A 1 87 ? 20.432 6.470 -17.809 1.00 69.62 87 LEU A N 1
ATOM 650 C CA . LEU A 1 87 ? 19.577 7.201 -16.887 1.00 69.62 87 LEU A CA 1
ATOM 651 C C . LEU A 1 87 ? 20.345 8.473 -16.505 1.00 69.62 87 LEU A C 1
ATOM 653 O O . LEU A 1 87 ? 21.365 8.406 -15.819 1.00 69.62 87 LEU A O 1
ATOM 657 N N . HIS A 1 88 ? 19.911 9.624 -17.016 1.00 65.50 88 HIS A N 1
ATOM 658 C CA . HIS A 1 88 ? 20.547 10.902 -16.712 1.00 65.50 88 HIS A CA 1
ATOM 659 C C . HIS A 1 88 ? 20.189 11.337 -15.288 1.00 65.50 88 HIS A C 1
ATOM 661 O O . HIS A 1 88 ? 19.021 11.331 -14.899 1.00 65.50 88 HIS A O 1
ATOM 667 N N . ARG A 1 89 ? 21.205 11.735 -14.516 1.00 60.69 89 ARG A N 1
ATOM 668 C CA . ARG A 1 89 ? 21.028 12.430 -13.239 1.00 60.69 89 ARG A CA 1
ATOM 669 C C . ARG A 1 89 ? 20.835 13.914 -13.546 1.00 60.69 89 ARG A C 1
ATOM 671 O O . ARG A 1 89 ? 21.795 14.672 -13.532 1.00 60.69 89 ARG A O 1
ATOM 678 N N . GLU A 1 90 ? 19.621 14.287 -13.932 1.00 56.06 90 GLU A N 1
ATOM 679 C CA . GLU A 1 90 ? 19.239 15.692 -14.095 1.00 56.06 90 GLU A CA 1
ATOM 680 C C . GLU A 1 90 ? 19.221 16.362 -12.711 1.00 56.06 90 GLU A C 1
ATOM 682 O O . GLU A 1 90 ? 18.599 15.844 -11.785 1.00 56.06 90 GLU A O 1
ATOM 687 N N . ASP A 1 91 ? 19.871 17.523 -12.565 1.00 43.34 91 ASP A N 1
ATOM 688 C CA . ASP A 1 91 ? 19.956 18.262 -11.287 1.00 43.34 91 ASP A CA 1
ATOM 689 C C . ASP A 1 91 ? 18.601 18.817 -10.801 1.00 43.34 91 ASP A C 1
ATOM 691 O O . ASP A 1 91 ? 18.506 19.406 -9.724 1.00 43.34 91 ASP A O 1
ATOM 695 N N . ARG A 1 92 ? 17.547 18.646 -11.609 1.00 46.47 92 ARG A N 1
ATOM 696 C CA . ARG A 1 92 ? 16.155 18.987 -11.309 1.00 46.47 92 ARG A CA 1
ATOM 697 C C . ARG A 1 92 ? 15.207 17.954 -11.915 1.00 46.47 92 ARG A C 1
ATOM 699 O O . ARG A 1 92 ? 14.430 18.264 -12.813 1.00 46.47 92 ARG A O 1
ATOM 706 N N . ILE A 1 93 ? 15.206 16.736 -11.371 1.00 50.47 93 ILE A N 1
ATOM 707 C CA . ILE A 1 93 ? 13.907 16.070 -11.247 1.00 50.47 93 ILE A CA 1
ATOM 708 C C . ILE A 1 93 ? 13.089 16.997 -10.350 1.00 50.47 93 ILE A C 1
ATOM 710 O O . ILE A 1 93 ? 13.413 17.148 -9.172 1.00 50.47 93 ILE A O 1
ATOM 714 N N . GLU A 1 94 ? 12.079 17.659 -10.913 1.00 51.19 94 GLU A N 1
ATOM 715 C CA . GLU A 1 94 ? 11.057 18.346 -10.127 1.00 51.19 94 GLU A CA 1
ATOM 716 C C . GLU A 1 94 ? 10.343 17.267 -9.314 1.00 51.19 94 GLU A C 1
ATOM 718 O O . GLU A 1 94 ? 9.455 16.560 -9.792 1.00 51.19 94 GLU A O 1
ATOM 723 N N . PHE A 1 95 ? 10.854 17.041 -8.102 1.00 53.47 95 PHE A N 1
ATOM 724 C CA . PHE A 1 95 ? 10.322 16.052 -7.191 1.00 53.47 95 PHE A CA 1
ATOM 725 C C . PHE A 1 95 ? 9.036 16.627 -6.620 1.00 53.47 95 PHE A C 1
ATOM 727 O O . PHE A 1 95 ? 9.032 17.324 -5.604 1.00 53.47 95 PHE A O 1
ATOM 734 N N . TYR A 1 96 ? 7.938 16.347 -7.311 1.00 58.72 96 TYR A N 1
ATOM 735 C CA . TYR A 1 96 ? 6.606 16.557 -6.782 1.00 58.72 96 TYR A CA 1
ATOM 736 C C . TYR A 1 96 ? 6.449 15.638 -5.582 1.00 58.72 96 TYR A C 1
ATOM 738 O O . TYR A 1 96 ? 6.208 14.439 -5.702 1.00 58.72 96 TYR A O 1
ATOM 746 N N . HIS A 1 97 ? 6.680 16.218 -4.409 1.00 63.47 97 HIS A N 1
ATOM 747 C CA . HIS A 1 97 ? 6.534 15.552 -3.134 1.00 63.47 97 HIS A CA 1
ATOM 748 C C . HIS A 1 97 ? 5.053 15.201 -2.983 1.00 63.47 97 HIS A C 1
ATOM 750 O O . HIS A 1 97 ? 4.271 16.043 -2.563 1.00 63.47 97 HIS A O 1
ATOM 756 N N . GLU A 1 98 ? 4.651 13.984 -3.361 1.00 64.88 98 GLU A N 1
ATOM 757 C CA . GLU A 1 98 ? 3.236 13.571 -3.344 1.00 64.88 98 GLU A CA 1
ATOM 758 C C . GLU A 1 98 ? 2.608 13.773 -1.957 1.00 64.88 98 GLU A C 1
ATOM 760 O O . GLU A 1 98 ? 1.484 14.244 -1.847 1.00 64.88 98 GLU A O 1
ATOM 765 N N . ASN A 1 99 ? 3.398 13.593 -0.893 1.00 64.62 99 ASN A N 1
ATOM 766 C CA . ASN A 1 99 ? 2.994 13.882 0.484 1.00 64.62 99 ASN A CA 1
ATOM 767 C C . ASN A 1 99 ? 2.721 15.379 0.765 1.00 64.62 99 ASN A C 1
ATOM 769 O O . ASN A 1 99 ? 1.988 15.681 1.697 1.00 64.62 99 ASN A O 1
ATOM 773 N N . ALA A 1 100 ? 3.285 16.322 -0.003 1.00 63.69 100 ALA A N 1
ATOM 774 C CA . ALA A 1 100 ? 2.898 17.743 0.055 1.00 63.69 100 ALA A CA 1
ATOM 775 C C . ALA A 1 100 ? 1.519 17.984 -0.587 1.00 63.69 100 ALA A C 1
ATOM 777 O O . ALA A 1 100 ? 0.882 18.999 -0.319 1.00 63.69 100 ALA A O 1
ATOM 778 N N . PHE A 1 101 ? 1.046 17.026 -1.389 1.00 65.31 101 PHE A N 1
ATOM 779 C CA . PHE A 1 101 ? -0.321 16.937 -1.887 1.00 65.31 101 PHE A CA 1
ATOM 780 C C . PHE A 1 101 ? -1.176 15.931 -1.092 1.00 65.31 101 PHE A C 1
ATOM 782 O O . PHE A 1 101 ? -2.269 15.580 -1.534 1.00 65.31 101 PHE A O 1
ATOM 789 N N . HIS A 1 102 ? -0.755 15.500 0.098 1.00 73.19 102 HIS A N 1
ATOM 790 C CA . HIS A 1 102 ? -1.665 14.862 1.050 1.00 73.19 102 HIS A CA 1
ATOM 791 C C . HIS A 1 102 ? -2.271 15.940 1.955 1.00 73.19 102 HIS A C 1
ATOM 793 O O . HIS A 1 102 ? -1.623 16.945 2.235 1.00 73.19 102 HIS A O 1
ATOM 799 N N . ASP A 1 103 ? -3.491 15.729 2.455 1.00 78.12 103 ASP A N 1
ATOM 800 C CA . ASP A 1 103 ? -3.939 16.466 3.639 1.00 78.12 103 ASP A CA 1
ATOM 801 C C . ASP A 1 103 ? -3.073 15.989 4.824 1.00 78.12 103 ASP A C 1
ATOM 803 O O . ASP A 1 103 ? -3.182 14.816 5.200 1.00 78.12 103 ASP A O 1
ATOM 807 N N . PRO A 1 104 ? -2.202 16.833 5.413 1.00 78.38 104 PRO A N 1
ATOM 808 C CA . PRO A 1 104 ? -1.323 16.408 6.501 1.00 78.38 104 PRO A CA 1
ATOM 809 C C . PRO A 1 104 ? -2.106 16.118 7.788 1.00 78.38 104 PRO A C 1
ATOM 811 O O . PRO A 1 104 ? -1.608 15.412 8.667 1.00 78.38 104 PRO A O 1
ATOM 814 N N . SER A 1 105 ? -3.339 16.623 7.905 1.00 84.94 105 SER A N 1
ATOM 815 C CA . SER A 1 105 ? -4.253 16.259 8.986 1.00 84.94 105 SER A CA 1
ATOM 816 C C . SER A 1 105 ? -4.863 14.881 8.738 1.00 84.94 105 SER A C 1
ATOM 818 O O . SER A 1 105 ? -4.978 14.114 9.687 1.00 84.94 105 SER A O 1
ATOM 820 N N . HIS A 1 106 ? -5.174 14.522 7.484 1.00 87.56 106 HIS A N 1
ATOM 821 C CA . HIS A 1 106 ? -5.929 13.307 7.130 1.00 87.56 106 HIS A CA 1
ATOM 822 C C . HIS A 1 106 ? -5.254 12.411 6.047 1.00 87.56 106 HIS A C 1
ATOM 824 O O . HIS A 1 106 ? -5.862 12.103 5.016 1.00 87.56 106 HIS A O 1
ATOM 830 N N . PRO A 1 107 ? -4.008 11.933 6.248 1.00 87.31 107 PRO A N 1
ATOM 831 C CA . PRO A 1 107 ? -3.175 11.283 5.211 1.00 87.31 107 PRO A CA 1
ATOM 832 C C . PRO A 1 107 ? -3.575 9.841 4.823 1.00 87.31 107 PRO A C 1
ATOM 834 O O . PRO A 1 107 ? -2.929 9.205 3.977 1.00 87.31 107 PRO A O 1
ATOM 837 N N . VAL A 1 108 ? -4.613 9.297 5.462 1.00 90.44 108 VAL A N 1
ATOM 838 C CA . VAL A 1 108 ? -5.188 7.971 5.174 1.00 90.44 108 VAL A CA 1
ATOM 839 C C . VAL A 1 108 ? -6.637 8.047 4.675 1.00 90.44 108 VAL A C 1
ATOM 841 O O . VAL A 1 108 ? -7.202 7.030 4.289 1.00 90.44 108 VAL A O 1
ATOM 844 N N . GLU A 1 109 ? -7.247 9.235 4.622 1.00 90.06 109 GLU A N 1
ATOM 845 C CA . GLU A 1 109 ? -8.635 9.450 4.177 1.00 90.06 109 GLU A CA 1
ATOM 846 C C . GLU A 1 109 ? -8.895 8.926 2.753 1.00 90.06 109 GLU A C 1
ATOM 848 O O . GLU A 1 109 ? -9.950 8.351 2.466 1.00 90.06 109 GLU A O 1
ATOM 853 N N . GLN A 1 110 ? -7.881 9.032 1.895 1.00 91.12 110 GLN A N 1
ATOM 854 C CA . GLN A 1 110 ? -7.883 8.575 0.507 1.00 91.12 110 GLN A CA 1
ATOM 855 C C . GLN A 1 110 ? -8.112 7.059 0.408 1.00 91.12 110 GLN A C 1
ATOM 857 O O . GLN A 1 110 ? -8.792 6.600 -0.507 1.00 91.12 110 GLN A O 1
ATOM 862 N N . LEU A 1 111 ? -7.611 6.282 1.381 1.00 94.12 111 LEU A N 1
ATOM 863 C CA . LEU A 1 111 ? -7.804 4.831 1.473 1.00 94.12 111 LEU A CA 1
ATOM 864 C C . LEU A 1 111 ? -9.291 4.498 1.665 1.00 94.12 111 LEU A C 1
ATOM 866 O O . LEU A 1 111 ? -9.861 3.732 0.888 1.00 94.12 111 LEU A O 1
ATOM 870 N N . PHE A 1 112 ? -9.940 5.102 2.663 1.00 92.88 112 PHE A N 1
ATOM 871 C CA . PHE A 1 112 ? -11.356 4.857 2.972 1.00 92.88 112 PHE A CA 1
ATOM 872 C C . PHE A 1 112 ? -12.272 5.265 1.817 1.00 92.88 112 PHE A C 1
ATOM 874 O O . PHE A 1 112 ? -13.196 4.530 1.460 1.00 92.88 112 PHE A O 1
ATOM 881 N N . CYS A 1 113 ? -11.992 6.423 1.220 1.00 90.38 113 CYS A N 1
ATOM 882 C CA . CYS A 1 113 ? -12.723 6.959 0.081 1.00 90.38 113 CYS A CA 1
ATOM 883 C C . CYS A 1 113 ? -12.606 6.050 -1.148 1.00 90.38 113 CYS A C 1
ATOM 885 O O . CYS A 1 113 ? -13.617 5.584 -1.674 1.00 90.38 113 CYS A O 1
ATOM 887 N N . ALA A 1 114 ? -11.378 5.716 -1.555 1.00 92.44 114 ALA A N 1
ATOM 888 C CA . ALA A 1 114 ? -11.133 4.868 -2.714 1.00 92.44 114 ALA A CA 1
ATOM 889 C C . ALA A 1 114 ? -11.673 3.444 -2.536 1.00 92.44 114 ALA A C 1
ATOM 891 O O . ALA A 1 114 ? -12.257 2.896 -3.469 1.00 92.44 114 ALA A O 1
ATOM 892 N N . ALA A 1 115 ? -11.532 2.853 -1.344 1.00 93.31 115 ALA A N 1
ATOM 893 C CA . ALA A 1 115 ? -12.137 1.562 -1.036 1.00 93.31 115 ALA A CA 1
ATOM 894 C C . ALA A 1 115 ? -13.669 1.625 -1.145 1.00 93.31 115 ALA A C 1
ATOM 896 O O . ALA A 1 115 ? -14.263 0.754 -1.771 1.00 93.31 115 ALA A O 1
ATOM 897 N N . SER A 1 116 ? -14.313 2.673 -0.619 1.00 89.25 116 SER A N 1
ATOM 898 C CA . SER A 1 116 ? -15.774 2.831 -0.716 1.00 89.25 116 SER A CA 1
ATOM 899 C C . SER A 1 116 ? -16.239 2.949 -2.175 1.00 89.25 116 SER A C 1
ATOM 901 O O . SER A 1 116 ? -17.050 2.135 -2.614 1.00 89.25 116 SER A O 1
ATOM 903 N N . GLY A 1 117 ? -15.661 3.873 -2.954 1.00 88.44 117 GLY A N 1
ATOM 904 C CA . GLY A 1 117 ? -16.035 4.083 -4.362 1.00 88.44 117 GLY A CA 1
ATOM 905 C C . GLY A 1 117 ? -15.752 2.871 -5.261 1.00 88.44 117 GLY A C 1
ATOM 906 O O . GLY A 1 117 ? -16.572 2.520 -6.113 1.00 88.44 117 GLY A O 1
ATOM 907 N N . CYS A 1 118 ? -14.639 2.160 -5.036 1.00 91.81 118 CYS A N 1
ATOM 908 C CA . CYS A 1 118 ? -14.364 0.901 -5.735 1.00 91.81 118 CYS A CA 1
ATOM 909 C C . CYS A 1 118 ? -15.392 -0.177 -5.384 1.00 91.81 118 CYS A C 1
ATOM 911 O O . CYS A 1 118 ? -15.940 -0.805 -6.286 1.00 91.81 118 CYS A O 1
ATOM 913 N N . GLN A 1 119 ? -15.697 -0.377 -4.096 1.00 90.19 119 GLN A N 1
ATOM 914 C CA . GLN A 1 119 ? -16.687 -1.369 -3.674 1.00 90.19 119 GLN A CA 1
ATOM 915 C C . GLN A 1 119 ? -18.069 -1.076 -4.257 1.00 90.19 119 GLN A C 1
ATOM 917 O O . GLN A 1 119 ? -18.711 -2.001 -4.747 1.00 90.19 119 GLN A O 1
ATOM 922 N N . GLU A 1 120 ? -18.514 0.183 -4.269 1.00 86.38 120 GLU A N 1
ATOM 923 C CA . GLU A 1 120 ? -19.789 0.584 -4.875 1.00 86.38 120 GLU A CA 1
ATOM 924 C C . GLU A 1 120 ? -19.844 0.239 -6.373 1.00 86.38 120 GLU A C 1
ATOM 926 O O . GLU A 1 120 ? -20.769 -0.461 -6.805 1.00 86.38 120 GLU A O 1
ATOM 931 N N . ARG A 1 121 ? -18.815 0.624 -7.144 1.00 88.31 121 ARG A N 1
ATOM 932 C CA . ARG A 1 121 ? -18.687 0.309 -8.579 1.00 88.31 121 ARG A CA 1
ATOM 933 C C . ARG A 1 121 ? -18.635 -1.199 -8.844 1.00 88.31 121 ARG A C 1
ATOM 935 O O . ARG A 1 121 ? -19.366 -1.704 -9.695 1.00 88.31 121 ARG A O 1
ATOM 942 N N . TRP A 1 122 ? -17.822 -1.945 -8.102 1.00 90.56 122 TRP A N 1
ATOM 943 C CA . TRP A 1 122 ? -17.670 -3.392 -8.285 1.00 90.56 122 TRP A CA 1
ATOM 944 C C . TRP A 1 122 ? -18.931 -4.172 -7.865 1.00 90.56 122 TRP A C 1
ATOM 946 O O . TRP A 1 122 ? -19.241 -5.210 -8.452 1.00 90.56 122 TRP A O 1
ATOM 956 N N . SER A 1 123 ? -19.712 -3.648 -6.912 1.00 86.56 123 SER A N 1
ATOM 957 C CA . SER A 1 123 ? -21.053 -4.143 -6.549 1.00 86.56 123 SER A CA 1
ATOM 958 C C . SER A 1 123 ? -22.105 -3.832 -7.621 1.00 86.56 123 SER A C 1
ATOM 960 O O . SER A 1 123 ? -23.048 -4.611 -7.816 1.00 86.56 123 SER A O 1
ATOM 962 N N . ALA A 1 124 ? -21.988 -2.692 -8.308 1.00 86.44 124 ALA A N 1
ATOM 963 C CA . ALA A 1 124 ? -22.849 -2.350 -9.437 1.00 86.44 124 ALA A CA 1
ATOM 964 C C . ALA A 1 124 ? -22.596 -3.297 -10.623 1.00 86.44 124 ALA A C 1
ATOM 966 O O . ALA A 1 124 ? -23.553 -3.772 -11.231 1.00 86.44 124 ALA A O 1
ATOM 967 N N . ALA A 1 125 ? -21.333 -3.666 -10.860 1.00 88.31 125 ALA A N 1
ATOM 968 C CA . ALA A 1 125 ? -20.929 -4.685 -11.832 1.00 88.31 125 ALA A CA 1
ATOM 969 C C . ALA A 1 125 ? -21.146 -6.146 -11.368 1.00 88.31 125 ALA A C 1
ATOM 971 O O . ALA A 1 125 ? -20.856 -7.076 -12.117 1.00 88.31 125 ALA A O 1
ATOM 972 N N . GLY A 1 126 ? -21.633 -6.375 -10.142 1.00 88.94 126 GLY A N 1
ATOM 973 C CA . GLY A 1 126 ? -21.936 -7.714 -9.616 1.00 88.94 126 GLY A CA 1
ATOM 974 C C . GLY A 1 126 ? -20.721 -8.596 -9.292 1.00 88.94 126 GLY A C 1
ATOM 975 O O . GLY A 1 126 ? -20.896 -9.794 -9.085 1.00 88.94 126 GLY A O 1
ATOM 976 N N . ARG A 1 127 ? -19.505 -8.035 -9.237 1.00 90.25 127 ARG A N 1
ATOM 977 C CA . ARG A 1 127 ? -18.253 -8.784 -9.001 1.00 90.25 127 ARG A CA 1
ATOM 978 C C . ARG A 1 127 ? -17.865 -8.917 -7.528 1.00 90.25 127 ARG A C 1
ATOM 980 O O . ARG A 1 127 ? -17.120 -9.831 -7.192 1.00 90.25 127 ARG A O 1
ATOM 987 N N . VAL A 1 128 ? -18.374 -8.049 -6.650 1.00 84.62 128 VAL A N 1
ATOM 988 C CA . VAL A 1 128 ? -18.225 -8.189 -5.191 1.00 84.62 128 VAL A CA 1
ATOM 989 C C . VAL A 1 128 ? -19.584 -8.282 -4.506 1.00 84.62 128 VAL A C 1
ATOM 991 O O . VAL A 1 128 ? -20.552 -7.627 -4.901 1.00 84.62 128 VAL A O 1
ATOM 994 N N . ASN A 1 129 ? -19.644 -9.083 -3.441 1.00 67.81 129 ASN A N 1
ATOM 995 C CA . ASN A 1 129 ? -20.786 -9.095 -2.532 1.00 67.81 129 ASN A CA 1
ATOM 996 C C . ASN A 1 129 ? -20.980 -7.702 -1.928 1.00 67.81 129 ASN A C 1
ATOM 998 O O . ASN A 1 129 ? -20.015 -7.046 -1.555 1.00 67.81 129 ASN A O 1
ATOM 1002 N N . ARG A 1 130 ? -22.234 -7.280 -1.770 1.00 52.94 130 ARG A N 1
ATOM 1003 C CA . ARG A 1 130 ? -22.606 -6.022 -1.106 1.00 52.94 130 ARG A CA 1
ATOM 1004 C C . ARG A 1 130 ? -22.616 -6.265 0.437 1.00 52.94 130 ARG A C 1
ATOM 1006 O O . ARG A 1 130 ? -23.569 -6.917 0.853 1.00 52.94 130 ARG A O 1
ATOM 1013 N N . PRO A 1 131 ? -21.650 -5.857 1.310 1.00 52.56 131 PRO A N 1
ATOM 1014 C CA . PRO A 1 131 ? -21.473 -6.411 2.690 1.00 52.56 131 PRO A CA 1
ATOM 1015 C C . PRO A 1 131 ? -21.583 -5.395 3.868 1.00 52.56 131 PRO A C 1
ATOM 1017 O O . PRO A 1 131 ? -20.961 -4.364 3.781 1.00 52.56 131 PRO A O 1
ATOM 1020 N N . CYS A 1 132 ? -22.283 -5.654 4.994 1.00 47.31 132 CYS A N 1
ATOM 1021 C CA . CYS A 1 132 ? -22.612 -4.700 6.115 1.00 47.31 132 CYS A CA 1
ATOM 1022 C C . CYS A 1 132 ? -23.471 -3.438 5.821 1.00 47.31 132 CYS A C 1
ATOM 1024 O O . CYS A 1 132 ? -23.064 -2.499 5.139 1.00 47.31 132 CYS A O 1
ATOM 1026 N N . ALA A 1 133 ? -24.677 -3.368 6.396 1.00 43.97 133 ALA A N 1
ATOM 1027 C CA . ALA A 1 133 ? -25.627 -2.259 6.201 1.00 43.97 133 ALA A CA 1
ATOM 1028 C C . ALA A 1 133 ? -25.235 -0.926 6.891 1.00 43.97 133 ALA A C 1
ATOM 1030 O O . ALA A 1 133 ? -25.922 0.083 6.739 1.00 43.97 133 ALA A O 1
ATOM 1031 N N . CYS A 1 134 ? -24.126 -0.917 7.634 1.00 46.88 134 CYS A N 1
ATOM 1032 C CA . CYS A 1 134 ? -23.648 0.147 8.521 1.00 46.88 134 CYS A CA 1
ATOM 1033 C C . CYS A 1 134 ? -23.302 1.500 7.842 1.00 46.88 134 CYS A C 1
ATOM 1035 O O . CYS A 1 134 ? -23.064 2.505 8.512 1.00 46.88 134 CYS A O 1
ATOM 1037 N N . SER A 1 135 ? -23.298 1.549 6.512 1.00 46.75 135 SER A N 1
ATOM 1038 C CA . SER A 1 135 ? -22.724 2.607 5.668 1.00 46.75 135 SER A CA 1
ATOM 1039 C C . SER A 1 135 ? -23.703 3.648 5.106 1.00 46.75 135 SER A C 1
ATOM 1041 O O . SER A 1 135 ? -23.281 4.757 4.760 1.00 46.75 135 SER A O 1
ATOM 1043 N N . ARG A 1 136 ? -24.997 3.306 5.009 1.00 46.69 136 ARG A N 1
ATOM 1044 C CA . ARG A 1 136 ? -26.025 4.027 4.220 1.00 46.69 136 ARG A CA 1
ATOM 1045 C C . ARG A 1 136 ? -26.496 5.379 4.796 1.00 46.69 136 ARG A C 1
ATOM 1047 O O . ARG A 1 136 ? -27.369 6.021 4.228 1.00 46.69 136 ARG A O 1
ATOM 1054 N N . SER A 1 137 ? -25.986 5.819 5.944 1.00 43.56 137 SER A N 1
ATOM 1055 C CA . SER A 1 137 ? -26.681 6.787 6.814 1.00 43.56 137 SER A CA 1
ATOM 1056 C C . SER A 1 137 ? -26.286 8.269 6.643 1.00 43.56 137 SER A C 1
ATOM 1058 O O . SER A 1 137 ? -26.160 8.975 7.648 1.00 43.56 137 SER A O 1
ATOM 1060 N N . VAL A 1 138 ? -26.056 8.762 5.411 1.00 43.19 138 VAL A N 1
ATOM 1061 C CA . VAL A 1 138 ? -25.682 10.185 5.182 1.00 43.19 138 VAL A CA 1
ATOM 1062 C C . VAL A 1 138 ? -26.346 10.883 3.975 1.00 43.19 138 VAL A C 1
ATOM 1064 O O . VAL A 1 138 ? -26.645 12.066 4.108 1.00 43.19 138 VAL A O 1
ATOM 1067 N N . SER A 1 139 ? -26.612 10.227 2.835 1.00 42.84 139 SER A N 1
ATOM 1068 C CA . SER A 1 139 ? -27.095 10.929 1.620 1.00 42.84 139 SER A CA 1
ATOM 1069 C C . SER A 1 139 ? -28.565 11.373 1.675 1.00 42.84 139 SER A C 1
ATOM 1071 O O . SER A 1 139 ? -28.889 12.479 1.249 1.00 42.84 139 SER A O 1
ATOM 1073 N N . ASP A 1 140 ? -29.456 10.559 2.246 1.00 42.88 140 ASP A N 1
ATOM 1074 C CA . ASP A 1 140 ? -30.907 10.693 2.019 1.00 42.88 140 ASP A CA 1
ATOM 1075 C C . ASP A 1 140 ? -31.636 11.521 3.096 1.00 42.88 140 ASP A C 1
ATOM 1077 O O . ASP A 1 140 ? -32.724 11.173 3.549 1.00 42.88 140 ASP A O 1
ATOM 1081 N N . ARG A 1 141 ? -31.051 12.646 3.538 1.00 45.78 141 ARG A N 1
ATOM 1082 C CA . ARG A 1 141 ? -31.734 13.599 4.447 1.00 45.78 141 ARG A CA 1
ATOM 1083 C C . ARG A 1 141 ? -32.445 14.761 3.750 1.00 45.78 141 ARG A C 1
ATOM 1085 O O . ARG A 1 141 ? -32.964 15.647 4.426 1.00 45.78 141 ARG A O 1
ATOM 1092 N N . SER A 1 142 ? -32.528 14.752 2.421 1.00 46.84 142 SER A N 1
ATOM 1093 C CA . SER A 1 142 ? -33.258 15.764 1.650 1.00 46.84 142 SER A CA 1
ATOM 1094 C C . SER A 1 142 ? -34.356 15.167 0.759 1.00 46.84 142 SER A C 1
ATOM 1096 O O . SER A 1 142 ? -34.086 14.801 -0.381 1.00 46.84 142 SER A O 1
ATOM 1098 N N . LYS A 1 143 ? -35.601 15.266 1.260 1.00 48.12 143 LYS A N 1
ATOM 1099 C CA . LYS A 1 143 ? -36.905 15.136 0.567 1.00 48.12 143 LYS A CA 1
ATOM 1100 C C . LYS A 1 143 ? -37.433 13.721 0.288 1.00 48.12 143 LYS A C 1
ATOM 1102 O O . LYS A 1 143 ? -36.831 12.961 -0.455 1.00 48.12 143 LYS A O 1
ATOM 1107 N N . GLY A 1 144 ? -38.682 13.503 0.708 1.00 49.62 144 GLY A N 1
ATOM 1108 C CA . GLY A 1 144 ? -39.598 12.530 0.102 1.00 49.62 144 GLY A CA 1
ATOM 1109 C C . GLY A 1 144 ? -40.270 11.615 1.119 1.00 49.62 144 GLY A C 1
ATOM 1110 O O . GLY A 1 144 ? -39.588 11.034 1.956 1.00 49.62 144 GLY A O 1
ATOM 1111 N N . ASP A 1 145 ? -41.598 11.512 1.044 1.00 48.12 145 ASP A N 1
ATOM 1112 C CA . ASP A 1 145 ? -42.390 10.611 1.885 1.00 48.12 145 ASP A CA 1
ATOM 1113 C C . ASP A 1 145 ? -42.144 9.132 1.555 1.00 48.12 145 ASP A C 1
ATOM 1115 O O . ASP A 1 145 ? -41.774 8.772 0.435 1.00 48.12 145 ASP A O 1
ATOM 1119 N N . VAL A 1 146 ? -42.356 8.278 2.555 1.00 51.25 146 VAL A N 1
ATOM 1120 C CA . VAL A 1 146 ? -41.992 6.858 2.518 1.00 51.25 146 VAL A CA 1
ATOM 1121 C C . VAL A 1 146 ? -43.077 6.014 1.845 1.00 51.25 146 VAL A C 1
ATOM 1123 O O . VAL A 1 146 ? -44.202 5.933 2.333 1.00 51.25 146 VAL A O 1
ATOM 1126 N N . THR A 1 147 ? -42.704 5.275 0.800 1.00 49.19 147 THR A N 1
ATOM 1127 C CA . THR A 1 147 ? -43.398 4.047 0.381 1.00 49.19 147 THR A CA 1
ATOM 1128 C C . THR A 1 147 ? -42.502 2.836 0.643 1.00 49.19 147 THR A C 1
ATOM 1130 O O . THR A 1 147 ? -41.464 2.649 0.008 1.00 49.19 147 THR A O 1
ATOM 1133 N N . GLU A 1 148 ? -42.891 2.009 1.617 1.00 64.94 148 GLU A N 1
ATOM 1134 C CA . GLU A 1 148 ? -42.181 0.778 1.973 1.00 64.94 148 GLU A CA 1
ATOM 1135 C C . GLU A 1 148 ? -42.490 -0.360 0.988 1.00 64.94 148 GLU A C 1
ATOM 1137 O O . GLU A 1 148 ? -43.406 -1.145 1.214 1.00 64.94 148 GLU A O 1
ATOM 1142 N N . GLU A 1 149 ? -41.680 -0.530 -0.060 1.00 44.66 149 GLU A N 1
ATOM 1143 C CA . GLU A 1 149 ? -41.611 -1.814 -0.774 1.00 44.66 149 GLU A CA 1
ATOM 1144 C C . GLU A 1 149 ? -40.166 -2.258 -1.054 1.00 44.66 149 GLU A C 1
ATOM 1146 O O . GLU A 1 149 ? -39.352 -1.547 -1.641 1.00 44.66 149 GLU A O 1
ATOM 1151 N N . GLY A 1 150 ? -39.847 -3.493 -0.652 1.00 46.03 150 GLY A N 1
ATOM 1152 C CA . GLY A 1 150 ? -38.798 -4.298 -1.289 1.00 46.03 150 GLY A CA 1
ATOM 1153 C C . GLY A 1 150 ? -37.335 -3.857 -1.131 1.00 46.03 150 GLY A C 1
ATOM 1154 O O . GLY A 1 150 ? -36.490 -4.343 -1.889 1.00 46.03 150 GLY A O 1
ATOM 1155 N N . SER A 1 151 ? -36.991 -2.986 -0.172 1.00 42.22 151 SER A N 1
ATOM 1156 C CA . SER A 1 151 ? -35.599 -2.557 0.061 1.00 42.22 151 SER A CA 1
ATOM 1157 C C . SER A 1 151 ? -34.725 -3.701 0.588 1.00 42.22 151 SER A C 1
ATOM 1159 O O . SER A 1 151 ? -34.444 -3.825 1.778 1.00 42.22 151 SER A O 1
ATOM 1161 N N . THR A 1 152 ? -34.239 -4.539 -0.330 1.00 40.94 152 THR A N 1
ATOM 1162 C CA . THR A 1 152 ? -33.134 -5.461 -0.067 1.00 40.94 152 THR A CA 1
ATOM 1163 C C . THR A 1 152 ? -31.941 -4.641 0.425 1.00 40.94 152 THR A C 1
ATOM 1165 O O . THR A 1 152 ? -31.330 -3.856 -0.313 1.00 40.94 152 THR A O 1
ATOM 1168 N N . THR A 1 153 ? -31.609 -4.795 1.707 1.00 41.12 153 THR A N 1
ATOM 1169 C CA . THR A 1 153 ? -30.572 -4.040 2.425 1.00 41.12 153 THR A CA 1
ATOM 1170 C C . THR A 1 153 ? -29.166 -4.557 2.105 1.00 41.12 153 THR A C 1
ATOM 1172 O O . THR A 1 153 ? -28.363 -4.904 2.964 1.00 41.12 153 THR A O 1
ATOM 1175 N N . LYS A 1 154 ? -28.865 -4.530 0.800 1.00 50.66 154 LYS A N 1
ATOM 1176 C CA . LYS A 1 154 ? -27.532 -4.519 0.184 1.00 50.66 154 LYS A CA 1
ATOM 1177 C C . LYS A 1 154 ? -26.607 -3.542 0.907 1.00 50.66 154 LYS A C 1
ATOM 1179 O O . LYS A 1 154 ? -27.062 -2.513 1.406 1.00 50.66 154 LYS A O 1
ATOM 1184 N N . ALA A 1 155 ? -25.312 -3.762 0.849 1.00 46.56 155 ALA A N 1
ATOM 1185 C CA . ALA A 1 155 ? -24.453 -3.222 1.879 1.00 46.56 155 ALA A CA 1
ATOM 1186 C C . ALA A 1 155 ? -23.043 -2.822 1.390 1.00 46.56 155 ALA A C 1
ATOM 1188 O O . ALA A 1 155 ? -22.721 -3.047 0.225 1.00 46.56 155 ALA A O 1
ATOM 1189 N N . MET A 1 156 ? -22.235 -2.199 2.258 1.00 61.12 156 MET A N 1
ATOM 1190 C CA . MET A 1 156 ? -20.914 -1.630 1.924 1.00 61.12 156 MET A CA 1
ATOM 1191 C C . MET A 1 156 ? -19.843 -1.918 2.998 1.00 61.12 156 MET A C 1
ATOM 1193 O O . MET A 1 156 ? -20.138 -1.867 4.190 1.00 61.12 156 MET A O 1
ATOM 1197 N N . LEU A 1 157 ? -18.595 -2.141 2.564 1.00 81.31 157 LEU A N 1
ATOM 1198 C CA . LEU A 1 157 ? -17.440 -2.586 3.364 1.00 81.31 157 LEU A CA 1
ATOM 1199 C C . LEU A 1 157 ? -17.413 -2.091 4.826 1.00 81.31 157 LEU A C 1
ATOM 1201 O O . LEU A 1 157 ? -17.328 -0.895 5.108 1.00 81.31 157 LEU A O 1
ATOM 1205 N N . CYS A 1 158 ? -17.402 -3.039 5.766 1.00 88.19 158 CYS A N 1
ATOM 1206 C CA . CYS A 1 158 ? -17.317 -2.749 7.193 1.00 88.19 158 CYS A CA 1
ATOM 1207 C C . CYS A 1 158 ? -15.862 -2.506 7.612 1.00 88.19 158 CYS A C 1
ATOM 1209 O O . CYS A 1 158 ? -15.165 -3.434 8.005 1.00 88.19 158 CYS A O 1
ATOM 1211 N N . PHE A 1 159 ? -15.394 -1.260 7.583 1.00 91.00 159 PHE A N 1
ATOM 1212 C CA . PHE A 1 159 ? -14.045 -0.937 8.067 1.00 91.00 159 PHE A CA 1
ATOM 1213 C C . PHE A 1 159 ? -13.812 -1.364 9.536 1.00 91.00 159 PHE A C 1
ATOM 1215 O O . PHE A 1 159 ? -12.722 -1.799 9.887 1.00 91.00 159 PHE A O 1
ATOM 1222 N N . ALA A 1 160 ? -14.869 -1.373 10.356 1.00 91.56 160 ALA A N 1
ATOM 1223 C CA . ALA A 1 160 ? -14.883 -1.909 11.721 1.00 91.56 160 ALA A CA 1
ATOM 1224 C C . ALA A 1 160 ? -14.749 -3.450 11.823 1.00 91.56 160 ALA A C 1
ATOM 1226 O O . ALA A 1 160 ? -14.932 -4.021 12.899 1.00 91.56 160 ALA A O 1
ATOM 1227 N N . SER A 1 161 ? -14.541 -4.181 10.721 1.00 91.94 161 SER A N 1
ATOM 1228 C CA . SER A 1 161 ? -14.171 -5.608 10.753 1.00 91.94 161 SER A CA 1
ATOM 1229 C C . SER A 1 161 ? -12.666 -5.857 10.629 1.00 91.94 161 SER A C 1
ATOM 1231 O O . SER A 1 161 ? -12.269 -7.020 10.574 1.00 91.94 161 SER A O 1
ATOM 1233 N N . PHE A 1 162 ? -11.855 -4.799 10.557 1.00 95.81 162 PHE A N 1
ATOM 1234 C CA . PHE A 1 162 ? -10.396 -4.870 10.561 1.00 95.81 162 PHE A CA 1
ATOM 1235 C C . PHE A 1 162 ? -9.843 -4.479 11.930 1.00 95.81 162 PHE A C 1
ATOM 1237 O O . PHE A 1 162 ? -10.316 -3.526 12.547 1.00 95.81 162 PHE A O 1
ATOM 1244 N N . ASP A 1 163 ? -8.808 -5.185 12.372 1.00 97.44 163 ASP A N 1
ATOM 1245 C CA . ASP A 1 163 ? -8.018 -4.812 13.544 1.00 97.44 163 ASP A CA 1
ATOM 1246 C C . ASP A 1 163 ? -7.100 -3.635 13.217 1.00 97.44 163 ASP A C 1
ATOM 1248 O O . ASP A 1 163 ? -6.928 -2.737 14.038 1.00 97.44 163 ASP A O 1
ATOM 1252 N N . PHE A 1 164 ? -6.562 -3.615 11.991 1.00 98.25 164 PHE A N 1
ATOM 1253 C CA . PHE A 1 164 ? -5.661 -2.573 11.511 1.00 98.25 164 PHE A CA 1
ATOM 1254 C C . PHE A 1 164 ? -6.044 -2.047 10.135 1.00 98.25 164 PHE A C 1
ATOM 1256 O O . PHE A 1 164 ? -6.275 -2.819 9.204 1.00 98.25 164 PHE A O 1
ATOM 1263 N N . ILE A 1 165 ? -5.997 -0.725 9.988 1.00 97.81 165 ILE A N 1
ATOM 1264 C CA . ILE A 1 165 ? -6.023 -0.025 8.702 1.00 97.81 165 ILE A CA 1
ATOM 1265 C C . ILE A 1 165 ? -4.720 0.771 8.595 1.00 97.81 165 ILE A C 1
ATOM 1267 O O . ILE A 1 165 ? -4.414 1.574 9.475 1.00 97.81 165 ILE A O 1
ATOM 1271 N N . THR A 1 166 ? -3.900 0.496 7.580 1.00 97.62 166 THR A N 1
ATOM 1272 C CA . THR A 1 166 ? -2.499 0.952 7.563 1.00 97.62 166 THR A CA 1
ATOM 1273 C C . THR A 1 166 ? -1.888 1.017 6.159 1.00 97.62 166 THR A C 1
ATOM 1275 O O . THR A 1 166 ? -2.501 0.632 5.162 1.00 97.62 166 THR A O 1
ATOM 1278 N N . ASP A 1 167 ? -0.640 1.470 6.097 1.00 96.56 167 ASP A N 1
ATOM 1279 C CA . ASP A 1 167 ? 0.219 1.457 4.922 1.00 96.56 167 ASP A CA 1
ATOM 1280 C C . ASP A 1 167 ? 1.243 0.318 4.967 1.00 96.56 167 ASP A C 1
ATOM 1282 O O . ASP A 1 167 ? 1.811 -0.013 6.012 1.00 96.56 167 ASP A O 1
ATOM 1286 N N . ARG A 1 168 ? 1.599 -0.201 3.786 1.00 96.50 168 ARG A N 1
ATOM 1287 C CA . ARG A 1 168 ? 2.740 -1.115 3.595 1.00 96.50 168 ARG A CA 1
ATOM 1288 C C . ARG A 1 168 ? 4.041 -0.576 4.208 1.00 96.50 168 ARG A C 1
ATOM 1290 O O . ARG A 1 168 ? 4.868 -1.359 4.675 1.00 96.50 168 ARG A O 1
ATOM 1297 N N . SER A 1 169 ? 4.249 0.743 4.183 1.00 93.19 169 SER A N 1
ATOM 1298 C CA . SER A 1 169 ? 5.431 1.404 4.754 1.00 93.19 169 SER A CA 1
ATOM 1299 C C . SER A 1 169 ? 5.524 1.223 6.272 1.00 93.19 169 SER A C 1
ATOM 1301 O O . SER A 1 169 ? 6.605 0.909 6.766 1.00 93.19 169 SER A O 1
ATOM 1303 N N . VAL A 1 170 ? 4.404 1.331 6.995 1.00 95.31 170 VAL A N 1
ATOM 1304 C CA . VAL A 1 170 ? 4.347 1.146 8.455 1.00 95.31 170 VAL A CA 1
ATOM 1305 C C . VAL A 1 170 ? 4.690 -0.292 8.836 1.00 95.31 170 VAL A C 1
ATOM 1307 O O . VAL A 1 170 ? 5.545 -0.523 9.689 1.00 95.31 170 VAL A O 1
ATOM 1310 N N . LEU A 1 171 ? 4.088 -1.273 8.157 1.00 97.00 171 LEU A N 1
ATOM 1311 C CA . LEU A 1 171 ? 4.368 -2.691 8.410 1.00 97.00 171 LEU A CA 1
ATOM 1312 C C . LEU A 1 171 ? 5.843 -3.042 8.141 1.00 97.00 171 LEU A C 1
ATOM 1314 O O . LEU A 1 171 ? 6.443 -3.819 8.883 1.00 97.00 171 LEU A O 1
ATOM 1318 N N . ARG A 1 172 ? 6.468 -2.420 7.131 1.00 94.69 172 ARG A N 1
ATOM 1319 C CA . ARG A 1 172 ? 7.916 -2.543 6.885 1.00 94.69 172 ARG A CA 1
ATOM 1320 C C . ARG A 1 172 ? 8.767 -1.855 7.949 1.00 94.69 172 ARG A C 1
ATOM 1322 O O . ARG A 1 172 ? 9.811 -2.398 8.293 1.00 94.69 172 ARG A O 1
ATOM 1329 N N . ALA A 1 173 ? 8.353 -0.705 8.480 1.00 93.12 173 ALA A N 1
ATOM 1330 C CA . ALA A 1 173 ? 9.058 -0.056 9.587 1.00 93.12 173 ALA A CA 1
ATOM 1331 C C . ALA A 1 173 ? 9.088 -0.963 10.832 1.00 93.12 173 ALA A C 1
ATOM 1333 O O . ALA A 1 173 ? 10.157 -1.187 11.398 1.00 93.12 173 ALA A O 1
ATOM 1334 N N . LEU A 1 174 ? 7.955 -1.588 11.175 1.00 95.00 174 LEU A N 1
ATOM 1335 C CA . LEU A 1 174 ? 7.867 -2.570 12.265 1.00 95.00 174 LEU A CA 1
ATOM 1336 C C . LEU A 1 174 ? 8.735 -3.818 12.012 1.00 95.00 174 LEU A C 1
ATOM 1338 O O . LEU A 1 174 ? 9.437 -4.269 12.915 1.00 95.00 174 LEU A O 1
ATOM 1342 N N . LEU A 1 175 ? 8.767 -4.348 10.782 1.00 93.75 175 LEU A N 1
ATOM 1343 C CA . LEU A 1 175 ? 9.660 -5.463 10.428 1.00 93.75 175 LEU A CA 1
ATOM 1344 C C . LEU A 1 175 ? 11.148 -5.092 10.548 1.00 93.75 175 LEU A C 1
ATOM 1346 O O . LEU A 1 175 ? 11.931 -5.879 11.074 1.00 93.75 175 LEU A O 1
ATOM 1350 N N . ARG A 1 176 ? 11.548 -3.890 10.116 1.00 90.75 176 ARG A N 1
ATOM 1351 C CA . ARG A 1 176 ? 12.934 -3.395 10.252 1.00 90.75 176 ARG A CA 1
ATOM 1352 C C . ARG A 1 176 ? 13.328 -3.139 11.710 1.00 90.75 176 ARG A C 1
ATOM 1354 O O . ARG A 1 176 ? 14.488 -3.337 12.060 1.00 90.75 176 ARG A O 1
ATOM 1361 N N . PHE A 1 177 ? 12.380 -2.733 12.558 1.00 90.81 177 PHE A N 1
ATOM 1362 C CA . PHE A 1 177 ? 12.580 -2.646 14.007 1.00 90.81 177 PHE A CA 1
ATOM 1363 C C . PHE A 1 177 ? 12.848 -4.024 14.627 1.00 90.81 177 PHE A C 1
ATOM 1365 O O . PHE A 1 177 ? 13.812 -4.176 15.381 1.00 90.81 177 PHE A O 1
ATOM 1372 N N . LEU A 1 178 ? 12.017 -5.016 14.284 1.00 91.19 178 LEU A N 1
ATOM 1373 C CA . LEU A 1 178 ? 12.137 -6.394 14.766 1.00 91.19 178 LEU A CA 1
ATOM 1374 C C . LEU A 1 178 ? 13.439 -7.070 14.306 1.00 91.19 178 LEU A C 1
ATOM 1376 O O . LEU A 1 178 ? 13.990 -7.892 15.034 1.00 91.19 178 LEU A O 1
ATOM 1380 N N . TYR A 1 179 ? 13.937 -6.718 13.117 1.00 89.06 179 TYR A N 1
ATOM 1381 C CA . TYR A 1 179 ? 15.077 -7.370 12.476 1.00 89.06 179 TYR A CA 1
ATOM 1382 C C . TYR A 1 179 ? 15.991 -6.332 11.796 1.00 89.06 179 TYR A C 1
ATOM 1384 O O . TYR A 1 179 ? 15.848 -5.993 10.617 1.00 89.06 179 TYR A O 1
ATOM 1392 N N . ARG A 1 180 ? 16.972 -5.849 12.565 1.00 82.06 180 ARG A N 1
ATOM 1393 C CA . ARG A 1 180 ? 17.879 -4.732 12.228 1.00 82.06 180 ARG A CA 1
ATOM 1394 C C . ARG A 1 180 ? 18.667 -4.869 10.923 1.00 82.06 180 ARG A C 1
ATOM 1396 O O . ARG A 1 180 ? 19.114 -3.850 10.388 1.00 82.06 180 ARG A O 1
ATOM 1403 N N . ASP A 1 181 ? 18.866 -6.096 10.454 1.00 82.69 181 ASP A N 1
ATOM 1404 C CA . ASP A 1 181 ? 19.770 -6.420 9.346 1.00 82.69 181 ASP A CA 1
ATOM 1405 C C . ASP A 1 181 ? 19.042 -6.599 7.999 1.00 82.69 181 ASP A C 1
ATOM 1407 O O . ASP A 1 181 ? 19.692 -6.675 6.958 1.00 82.69 181 ASP A O 1
ATOM 1411 N N . ILE A 1 182 ? 17.697 -6.560 7.991 1.00 81.88 182 ILE A N 1
ATOM 1412 C CA . ILE A 1 182 ? 16.860 -6.604 6.773 1.00 81.88 182 ILE A CA 1
ATOM 1413 C C . ILE A 1 182 ? 17.199 -5.460 5.799 1.00 81.88 182 ILE A C 1
ATOM 1415 O O . ILE A 1 182 ? 17.134 -5.631 4.577 1.00 81.88 182 ILE A O 1
ATOM 1419 N N . ALA A 1 183 ? 17.481 -4.263 6.328 1.00 74.75 183 ALA A N 1
ATOM 1420 C CA . ALA A 1 183 ? 17.570 -3.031 5.549 1.00 74.75 183 ALA A CA 1
ATOM 1421 C C . ALA A 1 183 ? 18.626 -2.054 6.083 1.00 74.75 183 ALA A C 1
ATOM 1423 O O . ALA A 1 183 ? 18.813 -1.896 7.285 1.00 74.75 183 ALA A O 1
ATOM 1424 N N . GLN A 1 184 ? 19.248 -1.319 5.157 1.00 69.62 184 GLN A N 1
ATOM 1425 C CA . GLN A 1 184 ? 20.177 -0.213 5.442 1.00 69.62 184 GLN A CA 1
ATOM 1426 C C . GLN A 1 184 ? 19.481 1.165 5.477 1.00 69.62 184 GLN A C 1
ATOM 1428 O O . GLN A 1 184 ? 20.149 2.188 5.599 1.00 69.62 184 GLN A O 1
ATOM 1433 N N . TYR A 1 185 ? 18.155 1.204 5.306 1.00 69.50 185 TYR A N 1
ATOM 1434 C CA . TYR A 1 185 ? 17.352 2.431 5.354 1.00 69.50 185 TYR A CA 1
ATOM 1435 C C . TYR A 1 185 ? 17.184 2.946 6.790 1.00 69.50 185 TYR A C 1
ATOM 1437 O O . TYR A 1 185 ? 17.570 2.258 7.736 1.00 69.50 185 TYR A O 1
ATOM 1445 N N . SER A 1 186 ? 16.594 4.142 6.947 1.00 67.25 186 SER A N 1
ATOM 1446 C CA . SER A 1 186 ? 16.344 4.730 8.270 1.00 67.25 186 SER A CA 1
ATOM 1447 C C . SER A 1 186 ? 15.699 3.717 9.212 1.00 67.25 186 SER A C 1
ATOM 1449 O O . SER A 1 186 ? 14.710 3.065 8.860 1.00 67.25 186 SER A O 1
ATOM 1451 N N . ARG A 1 187 ? 16.303 3.587 10.395 1.00 73.88 187 ARG A N 1
ATOM 1452 C CA . ARG A 1 187 ? 15.823 2.732 11.483 1.00 73.88 187 ARG A CA 1
ATOM 1453 C C . ARG A 1 187 ? 14.815 3.455 12.367 1.00 73.88 187 ARG A C 1
ATOM 1455 O O . ARG A 1 187 ? 14.056 2.780 13.049 1.00 73.88 187 ARG A O 1
ATOM 1462 N N . SER A 1 188 ? 14.796 4.789 12.330 1.00 87.62 188 SER A N 1
ATOM 1463 C CA . SER A 1 188 ? 13.757 5.582 12.971 1.00 87.62 188 SER A CA 1
ATOM 1464 C C . SER A 1 188 ? 12.507 5.685 12.104 1.00 87.62 188 SER A C 1
ATOM 1466 O O . SER A 1 188 ? 12.590 5.783 10.875 1.00 87.62 188 SER A O 1
ATOM 1468 N N . ALA A 1 189 ? 11.353 5.663 12.764 1.00 90.88 189 ALA A N 1
ATOM 1469 C CA . ALA A 1 189 ? 10.057 5.977 12.181 1.00 90.88 189 ALA A CA 1
ATOM 1470 C C . ALA A 1 189 ? 9.078 6.384 13.288 1.00 90.88 189 ALA A C 1
ATOM 1472 O O . ALA A 1 189 ? 8.976 5.694 14.306 1.00 90.88 189 ALA A O 1
ATOM 1473 N N . SER A 1 190 ? 8.326 7.452 13.031 1.00 93.25 190 SER A N 1
ATOM 1474 C CA . SER A 1 190 ? 7.226 7.913 13.873 1.00 93.25 190 SER A CA 1
ATOM 1475 C C . SER A 1 190 ? 5.892 7.519 13.229 1.00 93.25 190 SER A C 1
ATOM 1477 O O . SER A 1 190 ? 5.675 7.719 12.027 1.00 93.25 190 SER A O 1
ATOM 1479 N N . ILE A 1 191 ? 5.006 6.889 14.002 1.00 95.38 191 ILE A N 1
ATOM 1480 C CA . ILE A 1 191 ? 3.715 6.366 13.532 1.00 95.38 191 ILE A CA 1
ATOM 1481 C C . ILE A 1 191 ? 2.623 6.847 14.490 1.00 95.38 191 ILE A C 1
ATOM 1483 O O . ILE A 1 191 ? 2.601 6.460 15.658 1.00 95.38 191 ILE A O 1
ATOM 1487 N N . ASP A 1 192 ? 1.686 7.656 14.001 1.00 96.69 192 ASP A N 1
ATOM 1488 C CA . ASP A 1 192 ? 0.471 7.977 14.754 1.00 96.69 192 ASP A CA 1
ATOM 1489 C C . ASP A 1 192 ? -0.485 6.771 14.721 1.00 96.69 192 ASP A C 1
ATOM 1491 O O . ASP A 1 192 ? -0.684 6.140 13.678 1.00 96.69 192 ASP A O 1
ATOM 1495 N N . VAL A 1 193 ? -1.080 6.462 15.872 1.00 97.75 193 VAL A N 1
ATOM 1496 C CA . VAL A 1 193 ? -2.035 5.370 16.069 1.00 97.75 193 VAL A CA 1
ATOM 1497 C C . VAL A 1 193 ? -3.331 5.947 16.609 1.00 97.75 193 VAL A C 1
ATOM 1499 O O . VAL A 1 193 ? -3.412 6.356 17.768 1.00 97.75 193 VAL A O 1
ATOM 1502 N N . ASP A 1 194 ? -4.361 5.928 15.777 1.00 97.69 194 ASP A N 1
ATOM 1503 C CA . ASP A 1 194 ? -5.705 6.302 16.189 1.00 97.69 194 ASP A CA 1
ATOM 1504 C C . ASP A 1 194 ? -6.545 5.056 16.429 1.00 97.69 194 ASP A C 1
ATOM 1506 O O . ASP A 1 194 ? -6.537 4.124 15.627 1.00 97.69 194 ASP A O 1
ATOM 1510 N N . VAL A 1 195 ? -7.309 5.044 17.511 1.00 97.44 195 VAL A N 1
ATOM 1511 C CA . VAL A 1 195 ? -8.237 3.961 17.828 1.00 97.44 195 VAL A CA 1
ATOM 1512 C C . VAL A 1 195 ? -9.656 4.457 17.632 1.00 97.44 195 VAL A C 1
ATOM 1514 O O . VAL A 1 195 ? -10.042 5.476 18.200 1.00 97.44 195 VAL A O 1
ATOM 1517 N N . TYR A 1 196 ? -10.444 3.704 16.869 1.00 95.50 196 TYR A N 1
ATOM 1518 C CA . TYR A 1 196 ? -11.858 3.972 16.638 1.00 95.50 196 TYR A CA 1
ATOM 1519 C C . TYR A 1 196 ? -12.644 2.692 16.908 1.00 95.50 196 TYR A C 1
ATOM 1521 O O . TYR A 1 196 ? -12.637 1.766 16.096 1.00 95.50 196 TYR A O 1
ATOM 1529 N N . GLY A 1 197 ? -13.292 2.608 18.073 1.00 94.38 197 GLY A N 1
ATOM 1530 C CA . GLY A 1 197 ? -13.903 1.357 18.519 1.00 94.38 197 GLY A CA 1
ATOM 1531 C C . GLY A 1 197 ? -12.824 0.310 18.791 1.00 94.38 197 GLY A C 1
ATOM 1532 O O . GLY A 1 197 ? -12.051 0.464 19.732 1.00 94.38 197 GLY A O 1
ATOM 1533 N N . GLU A 1 198 ? -12.777 -0.759 17.997 1.00 95.62 198 GLU A N 1
ATOM 1534 C CA . GLU A 1 198 ? -11.766 -1.832 18.097 1.00 95.62 198 GLU A CA 1
ATOM 1535 C C . GLU A 1 198 ? -10.725 -1.800 16.966 1.00 95.62 198 GLU A C 1
ATOM 1537 O O . GLU A 1 198 ? -9.776 -2.581 16.985 1.00 95.62 198 GLU A O 1
ATOM 1542 N N . THR A 1 199 ? -10.887 -0.900 15.991 1.00 96.62 199 THR A N 1
ATOM 1543 C CA . THR A 1 199 ? -9.973 -0.757 14.853 1.00 96.62 199 THR A CA 1
ATOM 1544 C C . THR A 1 199 ? -8.884 0.262 15.171 1.00 96.62 199 THR A C 1
ATOM 1546 O O . THR A 1 199 ? -9.178 1.397 15.554 1.00 96.62 199 THR A O 1
ATOM 1549 N N . CYS A 1 200 ? -7.630 -0.120 14.947 1.00 98.19 200 CYS A N 1
ATOM 1550 C CA . CYS A 1 200 ? -6.475 0.767 14.977 1.00 98.19 200 CYS A CA 1
ATOM 1551 C C . CYS A 1 200 ? -6.159 1.277 13.560 1.00 98.19 200 CYS A C 1
ATOM 1553 O O . CYS A 1 200 ? -6.016 0.502 12.616 1.00 98.19 200 CYS A O 1
ATOM 1555 N N . VAL A 1 201 ? -6.017 2.589 13.401 1.00 97.62 201 VAL A N 1
ATOM 1556 C CA . VAL A 1 201 ? -5.622 3.247 12.154 1.00 97.62 201 VAL A CA 1
ATOM 1557 C C . VAL A 1 201 ? -4.207 3.778 12.331 1.00 97.62 201 VAL A C 1
ATOM 1559 O O . VAL A 1 201 ? -3.957 4.655 13.155 1.00 97.62 201 VAL A O 1
ATOM 1562 N N . PHE A 1 202 ? -3.269 3.213 11.579 1.00 97.62 202 PHE A N 1
ATOM 1563 C CA . PHE A 1 202 ? -1.848 3.544 11.651 1.00 97.62 202 PHE A CA 1
ATOM 1564 C C . PHE A 1 202 ? -1.474 4.507 10.524 1.00 97.62 202 PHE A C 1
ATOM 1566 O O . PHE A 1 202 ? -1.694 4.206 9.351 1.00 97.62 202 PHE A O 1
ATOM 1573 N N . THR A 1 203 ? -0.849 5.624 10.882 1.00 94.38 203 THR A N 1
ATOM 1574 C CA . THR A 1 203 ? -0.426 6.692 9.970 1.00 94.38 203 THR A CA 1
ATOM 1575 C C . THR A 1 203 ? 1.079 6.912 10.082 1.00 94.38 203 THR A C 1
ATOM 1577 O O . THR A 1 203 ? 1.568 7.297 11.141 1.00 94.38 203 THR A O 1
ATOM 1580 N N . HIS A 1 204 ? 1.826 6.710 8.993 1.00 90.69 204 HIS A N 1
ATOM 1581 C CA . HIS A 1 204 ? 3.259 7.017 8.961 1.00 90.69 204 HIS A CA 1
ATOM 1582 C C . HIS A 1 204 ? 3.500 8.532 8.894 1.00 90.69 204 HIS A C 1
ATOM 1584 O O . HIS A 1 204 ? 2.958 9.208 8.016 1.00 90.69 204 HIS A O 1
ATOM 1590 N N . ILE A 1 205 ? 4.345 9.067 9.776 1.00 86.50 205 ILE A N 1
ATOM 1591 C CA . ILE A 1 205 ? 4.683 10.493 9.791 1.00 86.50 205 ILE A CA 1
ATOM 1592 C C . ILE A 1 205 ? 5.893 10.714 8.885 1.00 86.50 205 ILE A C 1
ATOM 1594 O O . ILE A 1 205 ? 7.025 10.350 9.192 1.00 86.50 205 ILE A O 1
ATOM 1598 N N . HIS A 1 206 ? 5.630 11.270 7.705 1.00 65.44 206 HIS A N 1
ATOM 1599 C CA . HIS A 1 206 ? 6.585 11.270 6.597 1.00 65.44 206 HIS A CA 1
ATOM 1600 C C . HIS A 1 206 ? 7.688 12.338 6.657 1.00 65.44 206 HIS A C 1
ATOM 1602 O O . HIS A 1 206 ? 8.604 12.278 5.836 1.00 65.44 206 HIS A O 1
ATOM 1608 N N . GLU A 1 207 ? 7.616 13.293 7.586 1.00 57.31 207 GLU A N 1
ATOM 1609 C CA . GLU A 1 207 ? 8.477 14.487 7.602 1.00 57.31 207 GLU A CA 1
ATOM 1610 C C . GLU A 1 207 ? 9.958 14.190 7.919 1.00 57.31 207 GLU A C 1
ATOM 1612 O O . GLU A 1 207 ? 10.822 14.994 7.584 1.00 57.31 207 GLU A O 1
ATOM 1617 N N . GLU A 1 208 ? 10.278 13.027 8.498 1.00 50.06 208 GLU A N 1
ATOM 1618 C CA . GLU A 1 208 ? 11.597 12.781 9.107 1.00 50.06 208 GLU A CA 1
ATOM 1619 C C . GLU A 1 208 ? 12.566 11.896 8.295 1.00 50.06 208 GLU A C 1
ATOM 1621 O O . GLU A 1 208 ? 13.735 11.792 8.661 1.00 50.06 208 GLU A O 1
ATOM 1626 N N . THR A 1 209 ? 12.133 11.218 7.218 1.00 47.16 209 THR A N 1
ATOM 1627 C CA . THR A 1 209 ? 12.902 10.063 6.678 1.00 47.16 209 THR A CA 1
ATOM 1628 C C . THR A 1 209 ? 13.159 10.004 5.169 1.00 47.16 209 THR A C 1
ATOM 1630 O O . THR A 1 209 ? 13.919 9.135 4.728 1.00 47.16 209 THR A O 1
ATOM 1633 N N . ARG A 1 210 ? 12.619 10.913 4.344 1.00 55.59 210 ARG A N 1
ATOM 1634 C CA . ARG A 1 210 ? 13.033 11.011 2.929 1.00 55.59 210 ARG A CA 1
ATOM 1635 C C . ARG A 1 210 ? 14.263 11.912 2.796 1.00 55.59 210 ARG A C 1
ATOM 1637 O O . ARG A 1 210 ? 14.153 13.108 2.548 1.00 55.59 210 ARG A O 1
ATOM 1644 N N . GLY A 1 211 ? 15.446 11.305 2.921 1.00 55.66 211 GLY A N 1
ATOM 1645 C CA . GLY A 1 211 ? 16.674 11.900 2.383 1.00 55.66 211 GLY A CA 1
ATOM 1646 C C . GLY A 1 211 ? 16.518 12.214 0.884 1.00 55.66 211 GLY A C 1
ATOM 1647 O O . GLY A 1 211 ? 15.640 11.636 0.237 1.00 55.66 211 GLY A O 1
ATOM 1648 N N . PRO A 1 212 ? 17.339 13.118 0.314 1.00 57.50 212 PRO A N 1
ATOM 1649 C CA . PRO A 1 212 ? 17.228 13.491 -1.097 1.00 57.50 212 PRO A CA 1
ATOM 1650 C C . PRO A 1 212 ? 17.288 12.242 -1.984 1.00 57.50 212 PRO A C 1
ATOM 1652 O O . PRO A 1 212 ? 18.098 11.354 -1.710 1.00 57.50 212 PRO A O 1
ATOM 1655 N N . ASP A 1 213 ? 16.465 12.169 -3.038 1.00 59.41 213 ASP A N 1
ATOM 1656 C CA . ASP A 1 213 ? 16.475 11.021 -3.955 1.00 59.41 213 ASP A CA 1
ATOM 1657 C C . ASP A 1 213 ? 17.808 10.959 -4.720 1.00 59.41 213 ASP A C 1
ATOM 1659 O O . ASP A 1 213 ? 18.030 11.595 -5.751 1.00 59.41 213 ASP A O 1
ATOM 1663 N N . VAL A 1 214 ? 18.751 10.211 -4.151 1.00 63.53 214 VAL A N 1
ATOM 1664 C CA . VAL A 1 214 ? 20.107 10.021 -4.661 1.00 63.53 214 VAL A CA 1
ATOM 1665 C C . VAL A 1 214 ? 20.192 8.708 -5.426 1.00 63.53 214 VAL A C 1
ATOM 1667 O O . VAL A 1 214 ? 20.940 7.795 -5.072 1.00 63.53 214 VAL A O 1
ATOM 1670 N N . GLY A 1 215 ? 19.419 8.610 -6.504 1.00 76.25 215 GLY A N 1
ATOM 1671 C CA . GLY A 1 215 ? 19.302 7.375 -7.262 1.00 76.25 215 GLY A CA 1
ATOM 1672 C C . GLY A 1 215 ? 18.997 7.560 -8.740 1.00 76.25 215 GLY A C 1
ATOM 1673 O O . GLY A 1 215 ? 19.041 8.651 -9.302 1.00 76.25 215 GLY A O 1
ATOM 1674 N N . PHE A 1 216 ? 18.705 6.425 -9.366 1.00 85.19 216 PHE A N 1
ATOM 1675 C CA . PHE A 1 216 ? 18.154 6.348 -10.713 1.00 85.19 216 PHE A CA 1
ATOM 1676 C C . PHE A 1 216 ? 16.793 5.624 -10.712 1.00 85.19 216 PHE A C 1
ATOM 1678 O O . PHE A 1 216 ? 16.305 5.280 -11.783 1.00 85.19 216 PHE A O 1
ATOM 1685 N N . GLY A 1 217 ? 16.183 5.405 -9.535 1.00 86.38 217 GLY A N 1
ATOM 1686 C CA . GLY A 1 217 ? 14.954 4.619 -9.345 1.00 86.38 217 GLY A CA 1
ATOM 1687 C C . GLY A 1 217 ? 13.755 5.225 -10.067 1.00 86.38 217 GLY A C 1
ATOM 1688 O O . GLY A 1 217 ? 13.266 4.639 -11.026 1.00 86.38 217 GLY A O 1
ATOM 1689 N N . HIS A 1 218 ? 13.383 6.462 -9.730 1.00 83.19 218 HIS A N 1
ATOM 1690 C CA . HIS A 1 218 ? 12.276 7.158 -10.396 1.00 83.19 218 HIS A CA 1
ATOM 1691 C C . HIS A 1 218 ? 12.498 7.398 -11.894 1.00 83.19 218 HIS A C 1
ATOM 1693 O O . HIS A 1 218 ? 11.540 7.476 -12.667 1.00 83.19 218 HIS A O 1
ATOM 1699 N N . ARG A 1 219 ? 13.759 7.488 -12.350 1.00 83.25 219 ARG A N 1
ATOM 1700 C CA . ARG A 1 219 ? 14.044 7.506 -13.791 1.00 83.25 219 ARG A CA 1
ATOM 1701 C C . ARG A 1 219 ? 13.868 6.117 -14.396 1.00 83.25 219 ARG A C 1
ATOM 1703 O O . ARG A 1 219 ? 13.273 6.015 -15.455 1.00 83.25 219 ARG A O 1
ATOM 1710 N N . PHE A 1 220 ? 14.328 5.058 -13.739 1.00 87.88 220 PHE A N 1
ATOM 1711 C CA . PHE A 1 220 ? 14.121 3.683 -14.184 1.00 87.88 220 PHE A CA 1
ATOM 1712 C C . PHE A 1 220 ? 12.628 3.336 -14.294 1.00 87.88 220 PHE A C 1
ATOM 1714 O O . PHE A 1 220 ? 12.217 2.829 -15.332 1.00 87.88 220 PHE A O 1
ATOM 1721 N N . GLU A 1 221 ? 11.819 3.698 -13.296 1.00 88.69 221 GLU A N 1
ATOM 1722 C CA . GLU A 1 221 ? 10.354 3.577 -13.311 1.00 88.69 221 GLU A CA 1
ATOM 1723 C C . GLU A 1 221 ? 9.749 4.285 -14.535 1.00 88.69 221 GLU A C 1
ATOM 1725 O O . GLU A 1 221 ? 9.111 3.640 -15.366 1.00 88.69 221 GLU A O 1
ATOM 1730 N N . ARG A 1 222 ? 10.046 5.581 -14.719 1.00 85.12 222 ARG A N 1
ATOM 1731 C CA . ARG A 1 222 ? 9.576 6.401 -15.857 1.00 85.12 222 ARG A CA 1
ATOM 1732 C C . ARG A 1 222 ? 10.008 5.870 -17.228 1.00 85.12 222 ARG A C 1
ATOM 1734 O O . ARG A 1 222 ? 9.314 6.064 -18.216 1.00 85.12 222 ARG A O 1
ATOM 1741 N N . GLU A 1 223 ? 11.179 5.247 -17.305 1.00 83.62 223 GLU A N 1
ATOM 1742 C CA . GLU A 1 223 ? 11.737 4.700 -18.545 1.00 83.62 223 GLU A CA 1
ATOM 1743 C C . GLU A 1 223 ? 11.279 3.261 -18.831 1.00 83.62 223 GLU A C 1
ATOM 1745 O O . GLU A 1 223 ? 11.591 2.744 -19.909 1.00 83.62 223 GLU A O 1
ATOM 1750 N N . CYS A 1 224 ? 10.579 2.623 -17.882 1.00 85.50 224 CYS A N 1
ATOM 1751 C CA . CYS A 1 224 ? 10.021 1.277 -18.010 1.00 85.50 224 CYS A CA 1
ATOM 1752 C C . CYS A 1 224 ? 8.495 1.265 -18.138 1.00 85.50 224 CYS A C 1
ATOM 1754 O O . CYS A 1 224 ? 7.967 0.444 -18.892 1.00 85.50 224 CYS A O 1
ATOM 1756 N N . ALA A 1 225 ? 7.796 2.147 -17.423 1.00 87.81 225 ALA A N 1
ATOM 1757 C CA . ALA A 1 225 ? 6.342 2.200 -17.376 1.00 87.81 225 ALA A CA 1
ATOM 1758 C C . ALA A 1 225 ? 5.781 3.445 -18.078 1.00 87.81 225 ALA A C 1
ATOM 1760 O O . ALA A 1 225 ? 6.230 4.569 -17.860 1.00 87.81 225 ALA A O 1
ATOM 1761 N N . GLU A 1 226 ? 4.759 3.236 -18.902 1.00 85.19 226 GLU A N 1
ATOM 1762 C CA . GLU A 1 226 ? 3.944 4.293 -19.486 1.00 85.19 226 GLU A CA 1
ATOM 1763 C C . GLU A 1 226 ? 2.891 4.739 -18.465 1.00 85.19 226 GLU A C 1
ATOM 1765 O O . GLU A 1 226 ? 2.162 3.915 -17.905 1.00 85.19 226 GLU A O 1
ATOM 1770 N N . LYS A 1 227 ? 2.815 6.047 -18.200 1.00 84.44 227 LYS A N 1
ATOM 1771 C CA . LYS A 1 227 ? 1.802 6.613 -17.305 1.00 84.44 227 LYS A CA 1
ATOM 1772 C C . LYS A 1 227 ? 0.452 6.689 -18.027 1.00 84.44 227 LYS A C 1
ATOM 1774 O O . LYS A 1 227 ? 0.397 7.302 -19.093 1.00 84.44 227 LYS A O 1
ATOM 1779 N N . PRO A 1 228 ? -0.629 6.109 -17.475 1.00 81.94 228 PRO A N 1
ATOM 1780 C CA . PRO A 1 228 ? -1.960 6.280 -18.033 1.00 81.94 228 PRO A CA 1
ATOM 1781 C C . PRO A 1 228 ? -2.406 7.739 -17.946 1.00 81.94 228 PRO A C 1
ATOM 1783 O O . PRO A 1 228 ? -2.035 8.482 -17.029 1.00 81.94 228 PRO A O 1
ATOM 1786 N N . ARG A 1 229 ? -3.250 8.111 -18.906 1.00 80.62 229 ARG A N 1
ATOM 1787 C CA . ARG A 1 229 ? -3.902 9.413 -19.003 1.00 80.62 229 ARG A CA 1
ATOM 1788 C C . ARG A 1 229 ? -5.392 9.259 -18.781 1.00 80.62 229 ARG A C 1
ATOM 1790 O O . ARG A 1 229 ? -5.974 8.241 -19.150 1.00 80.62 229 ARG A O 1
ATOM 1797 N N . ILE A 1 230 ? -5.999 10.282 -18.197 1.00 78.75 230 ILE A N 1
ATOM 1798 C CA . ILE A 1 230 ? -7.448 10.364 -18.027 1.00 78.75 230 ILE A CA 1
ATOM 1799 C C . ILE A 1 230 ? -7.979 11.648 -18.651 1.00 78.75 230 ILE A C 1
ATOM 1801 O O . ILE A 1 230 ? -7.270 12.654 -18.683 1.00 78.75 230 ILE A O 1
ATOM 1805 N N . THR A 1 231 ? -9.233 11.604 -19.088 1.00 79.12 231 THR A N 1
ATOM 1806 C CA . THR A 1 231 ? -10.009 12.789 -19.458 1.00 79.12 231 THR A CA 1
ATOM 1807 C C . THR A 1 231 ? -10.911 13.1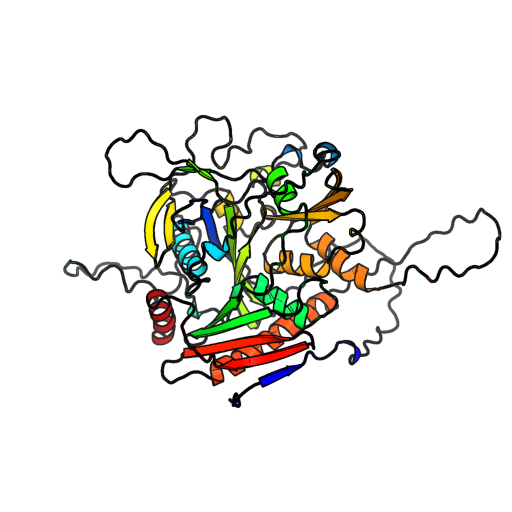57 -18.288 1.00 79.12 231 THR A C 1
ATOM 1809 O O . THR A 1 231 ? -11.679 12.313 -17.815 1.00 79.12 231 THR A O 1
ATOM 1812 N N . VAL A 1 232 ? -10.843 14.408 -17.833 1.00 77.31 232 VAL A N 1
ATOM 1813 C CA . VAL A 1 232 ? -11.780 14.945 -16.837 1.00 77.31 232 VAL A CA 1
ATOM 1814 C C . VAL A 1 232 ? -12.912 15.674 -17.564 1.00 77.31 232 VAL A C 1
ATOM 1816 O O . VAL A 1 232 ? -12.670 16.658 -18.257 1.00 77.31 232 VAL A O 1
ATOM 1819 N N . GLY A 1 233 ? -14.143 15.179 -17.431 1.00 69.56 233 GLY A N 1
ATOM 1820 C CA . GLY A 1 233 ? -15.322 15.793 -18.048 1.00 69.56 233 GLY A CA 1
ATOM 1821 C C . GLY A 1 233 ? -15.861 16.968 -17.226 1.00 69.56 233 GLY A C 1
ATOM 1822 O O . GLY A 1 233 ? -16.083 16.834 -16.018 1.00 69.56 233 GLY A O 1
ATOM 1823 N N . GLU A 1 234 ? -16.131 18.109 -17.869 1.00 63.34 234 GLU A N 1
ATOM 1824 C CA . GLU A 1 234 ? -16.867 19.207 -17.231 1.00 63.34 234 GLU A CA 1
ATOM 1825 C C . GLU A 1 234 ? -18.315 18.768 -16.950 1.00 63.34 234 GLU A C 1
ATOM 1827 O O . GLU A 1 234 ? -19.079 18.427 -17.851 1.00 63.34 234 GLU A O 1
ATOM 1832 N N . SER A 1 235 ? -18.724 18.790 -15.677 1.00 56.47 235 SER A N 1
ATOM 1833 C CA . SER A 1 235 ? -20.079 18.390 -15.262 1.00 56.47 235 SER A CA 1
ATOM 1834 C C . SER A 1 235 ? -21.178 19.357 -15.729 1.00 56.47 235 SER A C 1
ATOM 1836 O O . SER A 1 235 ? -22.367 19.040 -15.648 1.00 56.47 235 SER A O 1
ATOM 1838 N N . THR A 1 236 ? -20.791 20.532 -16.224 1.00 54.91 236 THR A N 1
ATOM 1839 C CA . THR A 1 236 ? -21.655 21.559 -16.803 1.00 54.91 236 THR A CA 1
ATOM 1840 C C . THR A 1 236 ? -21.671 21.426 -18.321 1.00 54.91 236 THR A C 1
ATOM 1842 O O . THR A 1 236 ? -20.665 21.694 -18.964 1.00 54.91 236 THR A O 1
ATOM 1845 N N . GLY A 1 237 ? -22.822 21.075 -18.907 1.00 54.41 237 GLY A N 1
ATOM 1846 C CA . GLY A 1 237 ? -22.991 20.800 -20.345 1.00 54.41 237 GLY A CA 1
ATOM 1847 C C . GLY A 1 237 ? -22.858 21.996 -21.306 1.00 54.41 237 GLY A C 1
ATOM 1848 O O . GLY A 1 237 ? -23.563 22.047 -22.312 1.00 54.41 237 GLY A O 1
ATOM 1849 N N . GLN A 1 238 ? -21.991 22.967 -21.013 1.00 53.38 238 GLN A N 1
ATOM 1850 C CA . GLN A 1 238 ? -21.476 23.890 -22.019 1.00 53.38 238 GLN A CA 1
ATOM 1851 C C . GLN A 1 238 ? -20.376 23.175 -22.805 1.00 53.38 238 GLN A C 1
ATOM 1853 O O . GLN A 1 238 ? -19.436 22.648 -22.226 1.00 53.38 238 GLN A O 1
ATOM 1858 N N . ALA A 1 239 ? -20.494 23.166 -24.133 1.00 49.88 239 ALA A N 1
ATOM 1859 C CA . ALA A 1 239 ? -19.519 22.543 -25.024 1.00 49.88 239 ALA A CA 1
ATOM 1860 C C . ALA A 1 239 ? -18.228 23.380 -25.122 1.00 49.88 239 ALA A C 1
ATOM 1862 O O . ALA A 1 239 ? -17.960 24.019 -26.142 1.00 49.88 239 ALA A O 1
ATOM 1863 N N . SER A 1 240 ? -17.433 23.400 -24.049 1.00 51.78 240 SER A N 1
ATOM 1864 C CA . SER A 1 240 ? -16.040 23.824 -24.121 1.00 51.78 240 SER A CA 1
ATOM 1865 C C . SER A 1 240 ? -15.246 22.684 -24.780 1.00 51.78 240 SER A C 1
ATOM 1867 O O . SER A 1 240 ? -15.284 21.534 -24.352 1.00 51.78 240 SER A O 1
ATOM 1869 N N . ASN A 1 241 ? -14.557 22.967 -25.890 1.00 52.94 241 ASN A N 1
ATOM 1870 C CA . ASN A 1 241 ? -13.807 21.947 -26.644 1.00 52.94 241 ASN A CA 1
ATOM 1871 C C . ASN A 1 241 ? -12.450 21.597 -25.984 1.00 52.94 241 ASN A C 1
ATOM 1873 O O . ASN A 1 241 ? -11.516 21.177 -26.667 1.00 52.94 241 ASN A O 1
ATOM 1877 N N . ALA A 1 242 ? -12.309 21.829 -24.676 1.00 52.31 242 ALA A N 1
ATOM 1878 C CA . ALA A 1 242 ? -11.070 21.673 -23.925 1.00 52.31 242 ALA A CA 1
ATOM 1879 C C . ALA A 1 242 ? -11.095 20.366 -23.119 1.00 52.31 242 ALA A C 1
ATOM 1881 O O . ALA A 1 242 ? -11.514 20.327 -21.967 1.00 52.31 242 ALA A O 1
ATOM 1882 N N . VAL A 1 243 ? -10.621 19.286 -23.739 1.00 59.72 243 VAL A N 1
ATOM 1883 C CA . VAL A 1 243 ? -10.393 18.003 -23.062 1.00 59.72 243 VAL A CA 1
ATOM 1884 C C . VAL A 1 243 ? -9.205 18.163 -22.104 1.00 59.72 243 VAL A C 1
ATOM 1886 O O . VAL A 1 243 ? -8.059 18.230 -22.552 1.00 59.72 243 VAL A O 1
ATOM 1889 N N . ASP A 1 244 ? -9.461 18.237 -20.795 1.00 70.19 244 ASP A N 1
ATOM 1890 C CA . ASP A 1 244 ? -8.406 18.262 -19.774 1.00 70.19 244 ASP A CA 1
ATOM 1891 C C . ASP A 1 244 ? -7.823 16.851 -19.592 1.00 70.19 244 ASP A C 1
ATOM 1893 O O . ASP A 1 244 ? -8.392 15.994 -18.905 1.00 70.19 244 ASP A O 1
ATOM 1897 N N . VAL A 1 245 ? -6.704 16.603 -20.280 1.00 66.44 245 VAL A N 1
ATOM 1898 C CA . VAL A 1 245 ? -5.961 15.339 -20.238 1.00 66.44 245 VAL A CA 1
ATOM 1899 C C . VAL A 1 245 ? -4.881 15.420 -19.167 1.00 66.44 245 VAL A C 1
ATOM 1901 O O . VAL A 1 245 ? -3.901 16.150 -19.322 1.00 66.44 245 VAL A O 1
ATOM 1904 N N . ARG A 1 246 ? -5.015 14.614 -18.110 1.00 74.31 246 ARG A N 1
ATOM 1905 C CA . ARG A 1 246 ? -4.074 14.605 -16.979 1.00 74.31 246 ARG A CA 1
ATOM 1906 C C . ARG A 1 246 ? -3.285 13.299 -16.894 1.00 74.31 246 ARG A C 1
ATOM 1908 O O . ARG A 1 246 ? -3.847 12.213 -17.044 1.00 74.31 246 ARG A O 1
ATOM 1915 N N . ASP A 1 247 ? -1.984 13.415 -16.620 1.00 73.88 247 ASP A N 1
ATOM 1916 C CA . ASP A 1 247 ? -1.098 12.279 -16.336 1.00 73.88 247 ASP A CA 1
ATOM 1917 C C . ASP A 1 247 ? -1.288 11.807 -14.879 1.00 73.88 247 ASP A C 1
ATOM 1919 O O . ASP A 1 247 ? -1.345 12.613 -13.942 1.00 73.88 247 ASP A O 1
ATOM 1923 N N . LEU A 1 248 ? -1.334 10.489 -14.669 1.00 75.06 248 LEU A N 1
ATOM 1924 C CA . LEU A 1 248 ? -1.388 9.889 -13.332 1.00 75.06 248 LEU A CA 1
ATOM 1925 C C . LEU A 1 248 ? 0.023 9.730 -12.736 1.00 75.06 248 LEU A C 1
ATOM 1927 O O . LEU A 1 248 ? 0.969 9.347 -13.432 1.00 75.06 248 LEU A O 1
ATOM 1931 N N . SER A 1 249 ? 0.203 10.066 -11.453 1.00 76.50 249 SER A N 1
ATOM 1932 C CA . SER A 1 249 ? 1.533 10.140 -10.832 1.00 76.50 249 SER A CA 1
ATOM 1933 C C . SER A 1 249 ? 1.992 8.811 -10.230 1.00 76.50 249 SER A C 1
ATOM 1935 O O . SER A 1 249 ? 3.000 8.275 -10.700 1.00 76.50 249 SER A O 1
ATOM 1937 N N . SER A 1 250 ? 1.218 8.275 -9.284 1.00 87.88 250 SER A N 1
ATOM 1938 C CA . SER A 1 250 ? 1.414 6.992 -8.601 1.00 87.88 250 SER A CA 1
ATOM 1939 C C . SER A 1 250 ? 0.079 6.255 -8.434 1.00 87.88 250 SER A C 1
ATOM 1941 O O . SER A 1 250 ? -0.993 6.867 -8.363 1.00 87.88 250 SER A O 1
ATOM 1943 N N . PHE A 1 251 ? 0.133 4.921 -8.389 1.00 93.88 251 PHE A N 1
ATOM 1944 C CA . PHE A 1 251 ? -1.035 4.049 -8.244 1.00 93.88 251 PHE A CA 1
ATOM 1945 C C . PHE A 1 251 ? -0.968 3.272 -6.931 1.00 93.88 251 PHE A C 1
ATOM 1947 O O . PHE A 1 251 ? 0.054 2.684 -6.577 1.00 93.88 251 PHE A O 1
ATOM 1954 N N . HIS A 1 252 ? -2.090 3.263 -6.223 1.00 95.75 252 HIS A N 1
ATOM 1955 C CA . HIS A 1 252 ? -2.247 2.672 -4.909 1.00 95.75 252 HIS A CA 1
ATOM 1956 C C . HIS A 1 252 ? -3.300 1.566 -4.954 1.00 95.75 252 HIS A C 1
ATOM 1958 O O . HIS A 1 252 ? -4.465 1.802 -5.274 1.00 95.75 252 HIS A O 1
ATOM 1964 N N . LEU A 1 253 ? -2.892 0.356 -4.586 1.00 96.88 253 LEU A N 1
ATOM 1965 C CA . LEU A 1 253 ? -3.753 -0.795 -4.363 1.00 96.88 253 LEU A CA 1
ATOM 1966 C C . LEU A 1 253 ? -4.141 -0.874 -2.882 1.00 96.88 253 LEU A C 1
ATOM 1968 O O . LEU A 1 253 ? -3.311 -0.647 -2.001 1.00 96.88 253 LEU A O 1
ATOM 1972 N N . ILE A 1 254 ? -5.392 -1.223 -2.599 1.00 97.81 254 ILE A N 1
ATOM 1973 C CA . ILE A 1 254 ? -5.903 -1.433 -1.246 1.00 97.81 254 ILE A CA 1
ATOM 1974 C C . ILE A 1 254 ? -6.361 -2.885 -1.144 1.00 97.81 254 ILE A C 1
ATOM 1976 O O . ILE A 1 254 ? -7.289 -3.308 -1.840 1.00 97.81 254 ILE A O 1
ATOM 1980 N N . GLN A 1 255 ? -5.708 -3.650 -0.274 1.00 97.12 255 GLN A N 1
ATOM 1981 C CA . GLN A 1 255 ? -5.994 -5.066 -0.064 1.00 97.12 255 GLN A CA 1
ATOM 1982 C C . GLN A 1 255 ? -6.336 -5.335 1.397 1.00 97.12 255 GLN A C 1
ATOM 1984 O O . GLN A 1 255 ? -5.705 -4.784 2.298 1.00 97.12 255 GLN A O 1
ATOM 1989 N N . SER A 1 256 ? -7.299 -6.219 1.636 1.00 96.75 256 SER A N 1
ATOM 1990 C CA . SER A 1 256 ? -7.485 -6.854 2.938 1.00 96.75 256 SER A CA 1
ATOM 1991 C C . SER A 1 256 ? -6.838 -8.232 2.960 1.00 96.75 256 SER A C 1
ATOM 1993 O O . SER A 1 256 ? -6.828 -8.910 1.934 1.00 96.75 256 SER A O 1
ATOM 1995 N N . PHE A 1 257 ? -6.335 -8.665 4.113 1.00 96.56 257 PHE A N 1
ATOM 1996 C CA . PHE A 1 257 ? -5.878 -10.039 4.340 1.00 96.56 257 PHE A CA 1
ATOM 1997 C C . PHE A 1 257 ? -5.886 -10.388 5.832 1.00 96.56 257 PHE A C 1
ATOM 1999 O O . PHE A 1 257 ? -5.947 -9.503 6.690 1.00 96.56 257 PHE A O 1
ATOM 2006 N N . VAL A 1 258 ? -5.787 -11.681 6.143 1.00 96.12 258 VAL A N 1
ATOM 2007 C CA . VAL A 1 258 ? -5.603 -12.177 7.510 1.00 96.12 258 VAL A CA 1
ATOM 2008 C C . VAL A 1 258 ? -4.134 -12.549 7.724 1.00 96.12 258 VAL A C 1
ATOM 2010 O O . VAL A 1 258 ? -3.571 -13.354 6.981 1.00 96.12 258 VAL A O 1
ATOM 2013 N N . LEU A 1 259 ? -3.500 -11.945 8.731 1.00 96.75 259 LEU A N 1
ATOM 2014 C CA . LEU A 1 259 ? -2.131 -12.237 9.156 1.00 96.75 259 LEU A CA 1
ATOM 2015 C C . LEU A 1 259 ? -2.147 -13.270 10.292 1.00 96.75 259 LEU A C 1
ATOM 2017 O O . LEU A 1 259 ? -2.812 -13.090 11.315 1.00 96.75 259 LEU A O 1
ATOM 2021 N N . CYS A 1 260 ? -1.399 -14.353 10.092 1.00 95.31 260 CYS A N 1
ATOM 2022 C CA . CYS A 1 260 ? -1.210 -15.481 11.007 1.00 95.31 260 CYS A CA 1
ATOM 2023 C C . CYS A 1 260 ? -2.518 -16.128 11.503 1.00 95.31 260 CYS A C 1
ATOM 2025 O O . CYS A 1 260 ? -2.548 -16.701 12.586 1.00 95.31 260 CYS A O 1
ATOM 2027 N N . GLY A 1 261 ? -3.599 -16.030 10.719 1.00 92.25 261 GLY A N 1
ATOM 2028 C CA . GLY A 1 261 ? -4.933 -16.526 11.085 1.00 92.25 261 GLY A CA 1
ATOM 2029 C C . GLY A 1 261 ? -5.671 -15.696 12.147 1.00 92.25 261 GLY A C 1
ATOM 2030 O O . GLY A 1 261 ? -6.803 -16.035 12.476 1.00 92.25 261 GLY A O 1
ATOM 2031 N N . THR A 1 262 ? -5.062 -14.620 12.658 1.00 94.00 262 THR A N 1
ATOM 2032 C CA . THR A 1 262 ? -5.541 -13.902 13.854 1.00 94.00 262 THR A CA 1
ATOM 2033 C C . THR A 1 262 ? -5.921 -12.455 13.567 1.00 94.00 262 THR A C 1
ATOM 2035 O O . THR A 1 262 ? -6.986 -12.013 13.983 1.00 94.00 262 THR A O 1
ATOM 2038 N N . LEU A 1 263 ? -5.061 -11.704 12.873 1.00 97.31 263 LEU A N 1
ATOM 2039 C CA . LEU A 1 263 ? -5.247 -10.266 12.667 1.00 97.31 263 LEU A CA 1
ATOM 2040 C C . LEU A 1 263 ? -5.840 -9.980 11.293 1.00 97.31 263 LEU A C 1
ATOM 2042 O O . LEU A 1 263 ? -5.300 -10.429 10.284 1.00 97.31 263 LEU A O 1
ATOM 2046 N N . ARG A 1 264 ? -6.895 -9.168 11.233 1.00 97.38 264 ARG A N 1
ATOM 2047 C CA . ARG A 1 264 ? -7.526 -8.729 9.983 1.00 97.38 264 ARG A CA 1
ATOM 2048 C C . ARG A 1 264 ? -6.992 -7.352 9.604 1.00 97.38 264 ARG A C 1
ATOM 2050 O O . ARG A 1 264 ? -7.317 -6.359 10.253 1.00 97.38 264 ARG A O 1
ATOM 2057 N N . LEU A 1 265 ? -6.169 -7.288 8.562 1.00 98.12 265 LEU A N 1
ATOM 2058 C CA . LEU A 1 265 ? -5.537 -6.052 8.104 1.00 98.12 265 LEU A CA 1
ATOM 2059 C C . LEU A 1 265 ? -6.217 -5.530 6.838 1.00 98.12 265 LEU A C 1
ATOM 2061 O O . LEU A 1 265 ? -6.617 -6.303 5.968 1.00 98.12 265 LEU A O 1
ATOM 2065 N N . LEU A 1 266 ? -6.259 -4.207 6.720 1.00 97.94 266 LEU A N 1
ATOM 2066 C CA . LEU A 1 266 ? -6.551 -3.459 5.505 1.00 97.94 266 LEU A CA 1
ATOM 2067 C C . LEU A 1 266 ? -5.338 -2.579 5.184 1.00 97.94 266 LEU A C 1
ATOM 2069 O O . LEU A 1 266 ? -5.001 -1.676 5.949 1.00 97.94 266 LEU A O 1
ATOM 2073 N N . VAL A 1 267 ? -4.661 -2.855 4.070 1.00 97.88 267 VAL A N 1
ATOM 2074 C CA . VAL A 1 267 ? -3.353 -2.273 3.749 1.00 97.88 267 VAL A CA 1
ATOM 2075 C C . VAL A 1 267 ? -3.392 -1.534 2.416 1.00 97.88 267 VAL A C 1
ATOM 2077 O O . VAL A 1 267 ? -3.708 -2.124 1.380 1.00 97.88 267 VAL A O 1
ATOM 2080 N N . ARG A 1 268 ? -3.009 -0.253 2.431 1.00 97.62 268 ARG A N 1
ATOM 2081 C CA . ARG A 1 268 ? -2.675 0.517 1.225 1.00 97.62 268 ARG A CA 1
ATOM 2082 C C . ARG A 1 268 ? -1.227 0.241 0.805 1.00 97.62 268 ARG A C 1
ATOM 2084 O O . ARG A 1 268 ? -0.306 0.217 1.623 1.00 97.62 268 ARG A O 1
ATOM 2091 N N . THR A 1 269 ? -1.037 0.038 -0.493 1.00 96.44 269 THR A N 1
ATOM 2092 C CA . THR A 1 269 ? 0.236 -0.293 -1.135 1.00 96.44 269 THR A CA 1
ATOM 2093 C C . THR A 1 269 ? 0.392 0.504 -2.422 1.00 96.44 269 THR A C 1
ATOM 2095 O O . THR A 1 269 ? -0.423 0.375 -3.326 1.00 96.44 269 THR A O 1
ATOM 2098 N N . GLU A 1 270 ? 1.468 1.274 -2.541 1.00 95.19 270 GLU A N 1
ATOM 2099 C CA . GLU A 1 270 ? 1.944 1.807 -3.824 1.00 95.19 270 GLU A CA 1
ATOM 2100 C C . GLU A 1 270 ? 2.460 0.665 -4.724 1.00 95.19 270 GLU A C 1
ATOM 2102 O O . GLU A 1 270 ? 3.212 -0.194 -4.252 1.00 95.19 270 GLU A O 1
ATOM 2107 N N . VAL A 1 271 ? 2.070 0.639 -6.001 1.00 95.62 271 VAL A N 1
ATOM 2108 C CA . VAL A 1 271 ? 2.560 -0.341 -6.988 1.00 95.62 271 VAL A CA 1
ATOM 2109 C C . VAL A 1 271 ? 3.140 0.387 -8.198 1.00 95.62 271 VAL A C 1
ATOM 2111 O O . VAL A 1 271 ? 2.431 1.125 -8.882 1.00 95.62 271 VAL A O 1
ATOM 2114 N N . ASP A 1 272 ? 4.418 0.129 -8.472 1.00 95.00 272 ASP A N 1
ATOM 2115 C CA . ASP A 1 272 ? 5.218 0.840 -9.474 1.00 95.00 272 ASP A CA 1
ATOM 2116 C C . ASP A 1 272 ? 4.680 0.680 -10.910 1.00 95.00 272 ASP A C 1
ATOM 2118 O O . ASP A 1 272 ? 4.703 1.631 -11.690 1.00 95.00 272 ASP A O 1
ATOM 2122 N N . ALA A 1 273 ? 4.216 -0.522 -11.280 1.00 93.56 273 ALA A N 1
ATOM 2123 C CA . ALA A 1 273 ? 3.653 -0.804 -12.599 1.00 93.56 273 ALA A CA 1
ATOM 2124 C C . ALA A 1 273 ? 2.711 -2.023 -12.619 1.00 93.56 273 ALA A C 1
ATOM 2126 O O . ALA A 1 273 ? 2.656 -2.832 -11.689 1.00 93.56 273 ALA A O 1
ATOM 2127 N N . CYS A 1 274 ? 2.015 -2.205 -13.741 1.00 92.19 274 CYS A N 1
ATOM 2128 C CA . CYS A 1 274 ? 1.274 -3.412 -14.072 1.00 92.19 274 CYS A CA 1
ATOM 2129 C C . CYS A 1 274 ? 1.690 -4.021 -15.422 1.00 92.19 274 CYS A C 1
ATOM 2131 O O . CYS A 1 274 ? 2.356 -3.392 -16.244 1.00 92.19 274 CYS A O 1
ATOM 2133 N N . ILE A 1 275 ? 1.261 -5.257 -15.667 1.00 87.12 275 ILE A N 1
ATOM 2134 C CA . ILE A 1 275 ? 1.330 -5.939 -16.961 1.00 87.12 275 ILE A CA 1
ATOM 2135 C C . ILE A 1 275 ? -0.098 -6.241 -17.413 1.00 87.12 275 ILE A C 1
ATOM 2137 O O . ILE A 1 275 ? -0.918 -6.729 -16.633 1.00 87.12 275 ILE A O 1
ATOM 2141 N N . HIS A 1 276 ? -0.382 -5.966 -18.686 1.00 81.69 276 HIS A N 1
ATOM 2142 C CA . HIS A 1 276 ? -1.703 -6.160 -19.272 1.00 81.69 276 HIS A CA 1
ATOM 2143 C C . HIS A 1 276 ? -2.182 -7.625 -19.149 1.00 81.69 276 HIS A C 1
ATOM 2145 O O . HIS A 1 276 ? -1.414 -8.520 -19.511 1.00 81.69 276 HIS A O 1
ATOM 2151 N N . PRO A 1 277 ? -3.430 -7.908 -18.717 1.00 81.19 277 PRO A N 1
ATOM 2152 C CA . PRO A 1 277 ? -3.913 -9.279 -18.525 1.00 81.19 277 PRO A CA 1
ATOM 2153 C C . PRO A 1 277 ? -3.781 -10.191 -19.753 1.00 81.19 277 PRO A C 1
ATOM 2155 O O . PRO A 1 277 ? -3.385 -11.344 -19.602 1.00 81.19 277 PRO A O 1
ATOM 2158 N N . GLU A 1 278 ? -4.010 -9.696 -20.976 1.00 77.50 278 GLU A N 1
ATOM 2159 C CA . GLU A 1 278 ? -3.782 -10.504 -22.192 1.00 77.50 278 GLU A CA 1
ATOM 2160 C C . GLU A 1 278 ? -2.293 -10.822 -22.415 1.00 77.50 278 GLU A C 1
ATOM 2162 O O . GLU A 1 278 ? -1.956 -11.920 -22.849 1.00 77.50 278 GLU A O 1
ATOM 2167 N N . ALA A 1 279 ? -1.385 -9.913 -22.042 1.00 75.25 279 ALA A N 1
ATOM 2168 C CA . ALA A 1 279 ? 0.061 -10.147 -22.103 1.00 75.25 279 ALA A CA 1
ATOM 2169 C C . ALA A 1 279 ? 0.562 -11.111 -21.004 1.00 75.25 279 ALA A C 1
ATOM 2171 O O . ALA A 1 279 ? 1.729 -11.492 -20.999 1.00 75.25 279 ALA A O 1
ATOM 2172 N N . LEU A 1 280 ? -0.305 -11.523 -20.067 1.00 76.62 280 LEU A N 1
ATOM 2173 C CA . LEU A 1 280 ? -0.050 -12.648 -19.158 1.00 76.62 280 LEU A CA 1
ATOM 2174 C C . LEU A 1 280 ? -0.468 -13.997 -19.758 1.00 76.62 280 LEU A C 1
ATOM 2176 O O . LEU A 1 280 ? 0.000 -15.035 -19.286 1.00 76.62 280 LEU A O 1
ATOM 2180 N N . GLN A 1 281 ? -1.375 -13.986 -20.739 1.00 77.69 281 GLN A N 1
ATOM 2181 C CA . GLN A 1 281 ? -1.890 -15.180 -21.411 1.00 77.69 281 GLN A CA 1
ATOM 2182 C C . GLN A 1 281 ? -1.050 -15.537 -22.641 1.00 77.69 281 GLN A C 1
ATOM 2184 O O . GLN A 1 281 ? -0.809 -16.719 -22.894 1.00 77.69 281 GLN A O 1
ATOM 2189 N N . ASP A 1 282 ? -0.584 -14.528 -23.381 1.00 70.56 282 ASP A N 1
ATOM 2190 C CA . ASP A 1 282 ? 0.273 -14.732 -24.543 1.00 70.56 282 ASP A CA 1
ATOM 2191 C C . ASP A 1 282 ? 1.672 -15.200 -24.113 1.00 70.56 282 ASP A C 1
ATOM 2193 O O . ASP A 1 282 ? 2.468 -14.454 -23.544 1.00 70.56 282 ASP A O 1
ATOM 2197 N N . ARG A 1 283 ? 1.954 -16.482 -24.364 1.00 62.88 283 ARG A N 1
ATOM 2198 C CA . ARG A 1 283 ? 3.277 -17.091 -24.170 1.00 62.88 283 ARG A CA 1
ATOM 2199 C C . ARG A 1 283 ? 4.204 -16.895 -25.369 1.00 62.88 283 ARG A C 1
ATOM 2201 O O . ARG A 1 283 ? 5.341 -17.355 -25.311 1.00 62.88 283 ARG A O 1
ATOM 2208 N N . THR A 1 284 ? 3.732 -16.300 -26.462 1.00 59.03 284 THR A N 1
ATOM 2209 C CA . THR A 1 284 ? 4.564 -16.061 -27.639 1.00 59.03 284 THR A CA 1
ATOM 2210 C C . THR A 1 284 ? 5.281 -14.721 -27.493 1.00 59.03 284 THR A C 1
ATOM 2212 O O . THR A 1 284 ? 4.676 -13.718 -27.132 1.00 59.03 284 THR A O 1
ATOM 2215 N N . ASP A 1 285 ? 6.583 -14.682 -27.795 1.00 52.81 285 ASP A N 1
ATOM 2216 C CA . ASP A 1 285 ? 7.428 -13.471 -27.733 1.00 52.81 285 ASP A CA 1
ATOM 2217 C C . ASP A 1 285 ? 7.049 -12.389 -28.774 1.00 52.81 285 ASP A C 1
ATOM 2219 O O . ASP A 1 285 ? 7.824 -11.471 -29.060 1.00 52.81 285 ASP A O 1
ATOM 2223 N N . HIS A 1 286 ? 5.870 -12.481 -29.389 1.00 53.75 286 HIS A N 1
ATOM 2224 C CA . HIS A 1 286 ? 5.400 -11.492 -30.340 1.00 53.75 286 HIS A CA 1
ATOM 2225 C C . HIS A 1 286 ? 4.848 -10.270 -29.595 1.00 53.75 286 HIS A C 1
ATOM 2227 O O . HIS A 1 286 ? 3.882 -10.395 -28.842 1.00 53.75 286 HIS A O 1
ATOM 2233 N N . PRO A 1 287 ? 5.412 -9.063 -29.812 1.00 52.69 287 PRO A N 1
ATOM 2234 C CA . PRO A 1 287 ? 4.857 -7.842 -29.252 1.00 52.69 287 PRO A CA 1
ATOM 2235 C C . PRO A 1 287 ? 3.526 -7.554 -29.948 1.00 52.69 287 PRO A C 1
ATOM 2237 O O . PRO A 1 287 ? 3.468 -6.913 -30.998 1.00 52.69 287 PRO A O 1
ATOM 2240 N N . THR A 1 288 ? 2.439 -8.065 -29.378 1.00 53.47 288 THR A N 1
ATOM 2241 C CA . THR A 1 288 ? 1.098 -7.748 -29.849 1.00 53.47 288 THR A CA 1
ATOM 2242 C C . THR A 1 288 ? 0.847 -6.254 -29.634 1.00 53.47 288 THR A C 1
ATOM 2244 O O . THR A 1 288 ? 1.119 -5.708 -28.565 1.00 53.47 288 THR A O 1
ATOM 2247 N N . ASN A 1 289 ? 0.294 -5.570 -30.643 1.00 55.31 289 ASN A N 1
ATOM 2248 C CA . ASN A 1 289 ? -0.079 -4.143 -30.588 1.00 55.31 289 ASN A CA 1
ATOM 2249 C C . ASN A 1 289 ? -1.307 -3.885 -29.676 1.00 55.31 289 ASN A C 1
ATOM 2251 O O . ASN A 1 289 ? -2.166 -3.059 -29.986 1.00 55.31 289 ASN A O 1
ATOM 2255 N N . LYS A 1 290 ? -1.419 -4.644 -28.580 1.00 53.84 290 LYS A N 1
ATOM 2256 C CA . LYS A 1 290 ? -2.570 -4.769 -27.680 1.00 53.84 290 LYS A CA 1
ATOM 2257 C C . LYS A 1 290 ? -2.375 -4.075 -26.327 1.00 53.84 290 LYS A C 1
ATOM 2259 O O . LYS A 1 290 ? -3.249 -4.163 -25.476 1.00 53.84 290 LYS A O 1
ATOM 2264 N N . THR A 1 291 ? -1.299 -3.311 -26.130 1.00 49.81 291 THR A N 1
ATOM 2265 C CA . THR A 1 291 ? -1.151 -2.401 -24.971 1.00 49.81 291 THR A CA 1
ATOM 2266 C C . THR A 1 291 ? -2.187 -1.279 -24.920 1.00 49.81 291 THR A C 1
ATOM 2268 O O . THR A 1 291 ? -2.199 -0.534 -23.953 1.00 49.81 291 THR A O 1
ATOM 2271 N N . LYS A 1 292 ? -3.083 -1.170 -25.909 1.00 55.81 292 LY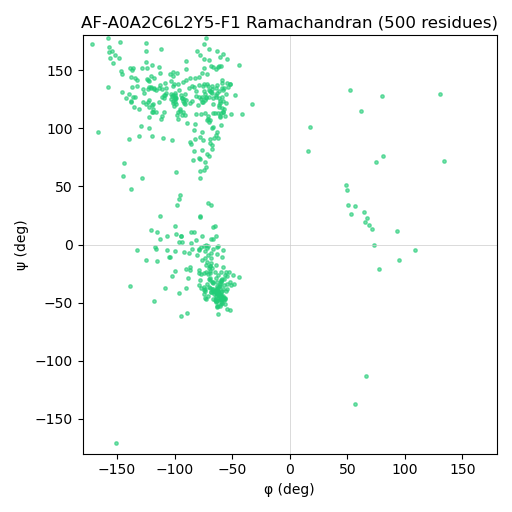S A N 1
ATOM 2272 C CA . LYS A 1 292 ? -4.054 -0.080 -26.111 1.00 55.81 292 LYS A CA 1
ATOM 2273 C C . LYS A 1 292 ? -5.138 0.076 -25.032 1.00 55.81 292 LYS A C 1
ATOM 2275 O O . LYS A 1 292 ? -6.137 0.744 -25.265 1.00 55.81 292 LYS A O 1
ATOM 2280 N N . PHE A 1 293 ? -4.964 -0.528 -23.864 1.00 53.78 293 PHE A N 1
ATOM 2281 C CA . PHE A 1 293 ? -6.054 -0.813 -22.942 1.00 53.78 293 PHE A CA 1
ATOM 2282 C C . PHE A 1 293 ? -6.542 0.378 -22.103 1.00 53.78 293 PHE A C 1
ATOM 2284 O O . PHE A 1 293 ? -7.693 0.402 -21.674 1.00 53.78 293 PHE A O 1
ATOM 2291 N N . PHE A 1 294 ? -5.695 1.385 -21.888 1.00 55.28 294 PHE A N 1
ATOM 2292 C CA . PHE A 1 294 ? -6.059 2.609 -21.159 1.00 55.28 294 PHE A CA 1
ATOM 2293 C C . PHE A 1 294 ? -6.079 3.851 -22.065 1.00 55.28 294 PHE A C 1
ATOM 2295 O O . PHE A 1 294 ? -5.895 4.962 -21.580 1.00 55.28 294 PHE A O 1
ATOM 2302 N N . GLY A 1 295 ? -6.282 3.663 -23.377 1.00 43.91 295 GLY A N 1
ATOM 2303 C CA . GLY A 1 295 ? -6.167 4.730 -24.374 1.00 43.91 295 GLY A CA 1
ATOM 2304 C C . GLY A 1 295 ? -4.703 5.081 -24.656 1.00 43.91 295 GLY A C 1
ATOM 2305 O O . GLY A 1 295 ? -4.212 6.130 -24.244 1.00 43.91 295 GLY A O 1
ATOM 2306 N N . ASN A 1 296 ? -3.970 4.194 -25.340 1.00 41.56 296 ASN A N 1
ATOM 2307 C CA . ASN A 1 296 ? -2.561 4.465 -25.646 1.00 41.56 296 ASN A CA 1
ATOM 2308 C C . ASN A 1 296 ? -2.389 5.578 -26.686 1.00 41.56 296 ASN A C 1
ATOM 2310 O O . ASN A 1 296 ? -2.946 5.523 -27.788 1.00 41.56 296 ASN A O 1
ATOM 2314 N N . SER A 1 297 ? -1.473 6.491 -26.356 1.00 37.34 297 SER A N 1
ATOM 2315 C CA . SER A 1 297 ? -0.359 6.910 -27.221 1.00 37.34 297 SER A CA 1
ATOM 2316 C C . SER A 1 297 ? -0.482 6.530 -28.709 1.00 37.34 297 SER A C 1
ATOM 2318 O O . SER A 1 297 ? 0.128 5.582 -29.202 1.00 37.34 297 SER A O 1
ATOM 2320 N N . GLY A 1 298 ? -1.253 7.332 -29.449 1.00 37.94 298 GLY A N 1
ATOM 2321 C CA . GLY A 1 298 ? -1.300 7.311 -30.916 1.00 37.94 298 GLY A CA 1
ATOM 2322 C C . GLY A 1 298 ? -2.576 6.752 -31.551 1.00 37.94 298 GLY A C 1
ATOM 2323 O O . GLY A 1 298 ? -2.704 6.834 -32.771 1.00 37.94 298 GLY A O 1
ATOM 2324 N N . CYS A 1 299 ? -3.535 6.226 -30.781 1.00 35.22 299 CYS A N 1
ATOM 2325 C CA . CYS A 1 299 ? -4.884 5.923 -31.286 1.00 35.22 299 CYS A CA 1
ATOM 2326 C C . CYS A 1 299 ? -5.891 7.007 -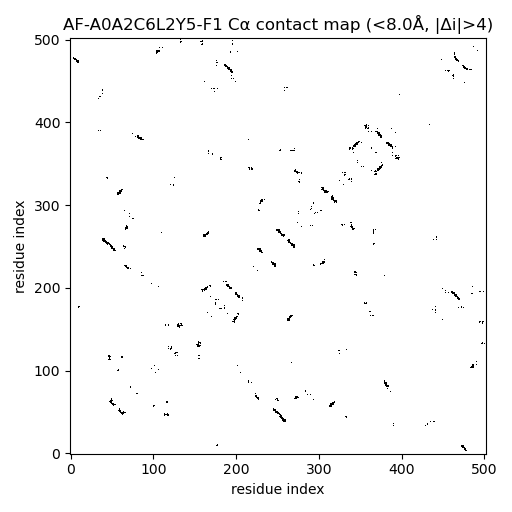30.862 1.00 35.22 299 CYS A C 1
ATOM 2328 O O . CYS A 1 299 ? -5.785 7.563 -29.777 1.00 35.22 299 CYS A O 1
ATOM 2330 N N . ARG A 1 300 ? -6.867 7.307 -31.731 1.00 42.59 300 ARG A N 1
ATOM 2331 C CA . ARG A 1 300 ? -7.918 8.336 -31.546 1.00 42.59 300 ARG A CA 1
ATOM 2332 C C . ARG A 1 300 ? -9.067 7.901 -30.612 1.00 42.59 300 ARG A C 1
ATOM 2334 O O . ARG A 1 300 ? -10.183 8.378 -30.769 1.00 42.59 300 ARG A O 1
ATOM 2341 N N . GLU A 1 301 ? -8.829 6.957 -29.712 1.00 50.28 301 GLU A N 1
ATOM 2342 C CA . GLU A 1 301 ? -9.849 6.525 -28.751 1.00 50.28 301 GLU A CA 1
ATOM 2343 C C . GLU A 1 301 ? -9.677 7.330 -27.467 1.00 50.28 301 GLU A C 1
ATOM 2345 O O . GLU A 1 301 ? -8.574 7.397 -26.921 1.00 50.28 301 GLU A O 1
ATOM 2350 N N . ASP A 1 302 ? -10.757 7.972 -27.023 1.00 58.09 302 ASP A N 1
ATOM 2351 C CA . ASP A 1 302 ? -10.737 8.811 -25.832 1.00 58.09 302 ASP A CA 1
ATOM 2352 C C . ASP A 1 302 ? -10.405 7.975 -24.588 1.00 58.09 302 ASP A C 1
ATOM 2354 O O . ASP A 1 302 ? -10.902 6.859 -24.401 1.00 58.09 302 ASP A O 1
ATOM 2358 N N . GLY A 1 303 ? -9.546 8.525 -23.727 1.00 62.91 303 GLY A N 1
ATOM 2359 C CA . GLY A 1 303 ? -9.245 7.925 -22.431 1.00 62.91 303 GLY A CA 1
ATOM 2360 C C . GLY A 1 303 ? -10.507 7.810 -21.564 1.00 62.91 303 GLY A C 1
ATOM 2361 O O . GLY A 1 303 ? -11.497 8.502 -21.810 1.00 62.91 303 GLY A O 1
ATOM 2362 N N . PRO A 1 304 ? -10.501 6.953 -20.528 1.00 72.50 304 PRO A N 1
ATOM 2363 C CA . PRO A 1 304 ? -11.662 6.791 -19.661 1.00 72.50 304 PRO A CA 1
ATOM 2364 C C . PRO A 1 304 ? -12.099 8.131 -19.060 1.00 72.50 304 PRO A C 1
ATOM 2366 O O . PRO A 1 304 ? -11.282 8.855 -18.488 1.00 72.50 304 PRO A O 1
ATOM 2369 N N . GLU A 1 305 ? -13.392 8.434 -19.184 1.00 79.25 305 GLU A N 1
ATOM 2370 C CA . GLU A 1 305 ? -13.988 9.655 -18.645 1.00 79.25 305 GLU A CA 1
ATOM 2371 C C . GLU A 1 305 ? -14.167 9.540 -17.125 1.00 79.25 305 GLU A C 1
ATOM 2373 O O . GLU A 1 305 ? -14.853 8.647 -16.602 1.00 79.25 305 GLU A O 1
ATOM 2378 N N . TYR A 1 306 ? -13.561 10.492 -16.426 1.00 81.19 306 TYR A N 1
ATOM 2379 C CA . TYR A 1 306 ? -13.721 10.717 -15.001 1.00 81.19 306 TYR A CA 1
ATOM 2380 C C . TYR A 1 306 ? -14.523 11.999 -14.774 1.00 81.19 306 TYR A C 1
ATOM 2382 O O . TYR A 1 306 ? -14.301 13.007 -15.444 1.00 81.19 306 TYR A O 1
ATOM 2390 N N . VAL A 1 307 ? -15.434 11.973 -13.803 1.00 80.56 307 VAL A N 1
ATOM 2391 C CA . VAL A 1 307 ? -16.195 13.158 -13.381 1.00 80.56 307 VAL A CA 1
ATOM 2392 C C . VAL A 1 307 ? -15.939 13.465 -11.918 1.00 80.56 307 VAL A C 1
ATOM 2394 O O . VAL A 1 307 ? -15.672 12.558 -11.129 1.00 80.56 307 VAL A O 1
ATOM 2397 N N . ASN A 1 308 ? -16.101 14.732 -11.549 1.00 80.19 308 ASN A N 1
ATOM 2398 C CA . ASN A 1 308 ? -16.166 15.149 -10.152 1.00 80.19 308 ASN A CA 1
ATOM 2399 C C . ASN A 1 308 ? -17.309 14.399 -9.451 1.00 80.19 308 ASN A C 1
ATOM 2401 O O . ASN A 1 308 ? -18.472 14.569 -9.818 1.00 80.19 308 ASN A O 1
ATOM 2405 N N . ASP A 1 309 ? -16.964 13.577 -8.462 1.00 76.69 309 ASP A N 1
ATOM 2406 C CA . ASP A 1 309 ? -17.918 12.810 -7.659 1.00 76.69 309 ASP A CA 1
ATOM 2407 C C . ASP A 1 309 ? -18.242 13.589 -6.381 1.00 76.69 309 ASP A C 1
ATOM 2409 O O . ASP A 1 309 ? -19.351 14.088 -6.186 1.00 76.69 309 ASP A O 1
ATOM 2413 N N . TYR A 1 310 ? -17.215 13.823 -5.560 1.00 77.25 310 TYR A N 1
ATOM 2414 C CA . TYR A 1 310 ? -17.300 14.659 -4.370 1.00 77.25 310 TYR A CA 1
ATOM 2415 C C . TYR A 1 310 ? -15.938 15.262 -3.995 1.00 77.25 310 TYR A C 1
ATOM 2417 O O . TYR A 1 310 ? -14.881 14.843 -4.469 1.00 77.25 310 TYR A O 1
ATOM 2425 N N . ARG A 1 311 ? -15.957 16.259 -3.105 1.00 74.44 311 ARG A N 1
ATOM 2426 C CA . ARG A 1 311 ? -14.765 16.798 -2.436 1.00 74.44 311 ARG A CA 1
ATOM 2427 C C . ARG A 1 311 ? -14.845 16.477 -0.947 1.00 74.44 311 ARG A C 1
ATOM 2429 O O . ARG A 1 311 ? -15.891 16.674 -0.331 1.00 74.44 311 ARG A O 1
ATOM 2436 N N . GLN A 1 312 ? -13.742 16.010 -0.373 1.00 66.12 312 GLN A N 1
ATOM 2437 C CA . GLN A 1 312 ? -13.617 15.721 1.052 1.00 66.12 312 GLN A CA 1
ATOM 2438 C C . GLN A 1 312 ? -12.287 16.286 1.555 1.00 66.12 312 GLN A C 1
ATOM 2440 O O . GLN A 1 312 ? -11.216 15.962 1.036 1.00 66.12 312 GLN A O 1
ATOM 2445 N N . GLY A 1 313 ? -12.382 17.227 2.500 1.00 74.56 313 GLY A N 1
ATOM 2446 C CA . GLY A 1 313 ? -11.261 18.094 2.858 1.00 74.56 313 GLY A CA 1
ATOM 2447 C C . GLY A 1 313 ? -10.739 18.861 1.628 1.00 74.56 313 GLY A C 1
ATOM 2448 O O . GLY A 1 313 ? -11.544 19.332 0.816 1.00 74.56 313 GLY A O 1
ATOM 2449 N N . PRO A 1 314 ? -9.412 18.969 1.445 1.00 74.06 314 PRO A N 1
ATOM 2450 C CA . PRO A 1 314 ? -8.815 19.569 0.254 1.00 74.06 314 PRO A CA 1
ATOM 2451 C C . PRO A 1 314 ? -8.810 18.619 -0.962 1.00 74.06 314 PRO A C 1
ATOM 2453 O O . PRO A 1 314 ? -8.415 19.036 -2.049 1.00 74.06 314 PRO A O 1
ATOM 2456 N N . THR A 1 315 ? -9.239 17.358 -0.802 1.00 78.19 315 THR A N 1
ATOM 2457 C CA . THR A 1 315 ? -9.132 16.318 -1.838 1.00 78.19 315 THR A CA 1
ATOM 2458 C C . THR A 1 315 ? -10.392 16.231 -2.699 1.00 78.19 315 THR A C 1
ATOM 2460 O O . THR A 1 315 ? -11.498 16.025 -2.195 1.00 78.19 315 THR A O 1
ATOM 2463 N N . LEU A 1 316 ? -10.223 16.373 -4.013 1.00 81.44 316 LEU A N 1
ATOM 2464 C CA . LEU A 1 316 ? -11.231 16.135 -5.041 1.00 81.44 316 LEU A CA 1
ATOM 2465 C C . LEU A 1 316 ? -11.165 14.671 -5.501 1.00 81.44 316 LEU A C 1
ATOM 2467 O O . LEU A 1 316 ? -10.119 14.191 -5.940 1.00 81.44 316 LEU A O 1
ATOM 2471 N N . TYR A 1 317 ? -12.292 13.973 -5.418 1.00 81.88 317 TYR A N 1
ATOM 2472 C CA . TYR A 1 317 ? -12.430 12.591 -5.858 1.00 81.88 317 TYR A CA 1
ATOM 2473 C C . TYR A 1 317 ? -13.130 12.569 -7.210 1.00 81.88 317 TYR A C 1
ATOM 2475 O O . TYR A 1 317 ? -14.246 13.077 -7.356 1.00 81.88 317 TYR A O 1
ATOM 2483 N N . LEU A 1 318 ? -12.460 11.982 -8.199 1.00 83.44 318 LEU A N 1
ATOM 2484 C CA . LEU A 1 318 ? -13.044 11.714 -9.497 1.00 83.44 318 LEU A CA 1
ATOM 2485 C C . LEU A 1 318 ? -13.486 10.257 -9.572 1.00 83.44 318 LEU A C 1
ATOM 2487 O O . LEU A 1 318 ? -12.674 9.345 -9.394 1.00 83.44 318 LEU A O 1
ATOM 2491 N N . SER A 1 319 ? -14.756 10.049 -9.900 1.00 83.69 319 SER A N 1
ATOM 2492 C CA . SER A 1 319 ? -15.321 8.723 -10.126 1.00 83.69 319 SER A CA 1
ATOM 2493 C C . SER A 1 319 ? -15.423 8.437 -11.618 1.00 83.69 319 SER A C 1
ATOM 2495 O O . SER A 1 319 ? -15.785 9.301 -12.426 1.00 83.69 319 SER A O 1
ATOM 2497 N N . ARG A 1 320 ? -15.080 7.209 -12.003 1.00 81.88 320 ARG A N 1
ATOM 2498 C CA . ARG A 1 320 ? -15.131 6.764 -13.396 1.00 81.88 320 ARG A CA 1
ATOM 2499 C C . ARG A 1 320 ? -16.567 6.454 -13.822 1.00 81.88 320 ARG A C 1
ATOM 2501 O O . ARG A 1 320 ? -17.135 5.445 -13.393 1.00 81.88 320 ARG A O 1
ATOM 2508 N N . ARG A 1 321 ? -17.125 7.257 -14.737 1.00 71.81 321 ARG A N 1
ATOM 2509 C CA . ARG A 1 321 ? -18.499 7.059 -15.238 1.00 71.81 321 ARG A CA 1
ATOM 2510 C C . ARG A 1 321 ? -18.647 5.885 -16.195 1.00 71.81 321 ARG A C 1
ATOM 2512 O O . ARG A 1 321 ? -19.658 5.189 -16.126 1.00 71.81 321 ARG A O 1
ATOM 2519 N N . GLN A 1 322 ? -17.687 5.679 -17.100 1.00 63.78 322 GLN A N 1
ATOM 2520 C CA . GLN A 1 322 ? -17.823 4.695 -18.177 1.00 63.78 322 GLN A CA 1
ATOM 2521 C C . GLN A 1 322 ? -16.560 3.835 -18.411 1.00 63.78 322 GLN A C 1
ATOM 2523 O O . GLN A 1 322 ? -15.433 4.271 -18.147 1.00 63.78 322 GLN A O 1
ATOM 2528 N N . PRO A 1 323 ? -16.727 2.598 -18.920 1.00 67.81 323 PRO A N 1
ATOM 2529 C CA . PRO A 1 323 ? -17.995 1.868 -19.022 1.00 67.81 323 PRO A CA 1
ATOM 2530 C C . PRO A 1 323 ? -18.519 1.435 -17.636 1.00 67.81 323 PRO A C 1
ATOM 2532 O O . PRO A 1 323 ? -17.813 1.517 -16.624 1.00 67.81 323 PRO A O 1
ATOM 2535 N N . SER A 1 324 ? -19.777 0.984 -17.587 1.00 71.50 324 SER A N 1
ATOM 2536 C CA . SER A 1 324 ? -20.381 0.368 -16.393 1.00 71.50 324 SER A CA 1
ATOM 2537 C C . SER A 1 324 ? -19.809 -1.022 -16.098 1.00 71.50 324 SER A C 1
ATOM 2539 O O . SER A 1 324 ? -19.804 -1.457 -14.948 1.00 71.50 324 SER A O 1
ATOM 2541 N N . THR A 1 325 ? -19.294 -1.704 -17.124 1.00 83.56 325 THR A N 1
ATOM 2542 C CA . THR A 1 325 ? -18.473 -2.904 -16.968 1.00 83.56 325 THR A CA 1
ATOM 2543 C C . THR A 1 325 ? -17.145 -2.551 -16.309 1.00 83.56 325 THR A C 1
ATOM 2545 O O . THR A 1 325 ? -16.630 -1.436 -16.451 1.00 83.56 325 THR A O 1
ATOM 2548 N N . LEU A 1 326 ? -16.561 -3.520 -15.611 1.00 86.31 326 LEU A N 1
ATOM 2549 C CA . LEU A 1 326 ? -15.200 -3.380 -15.115 1.00 86.31 326 LEU A CA 1
ATOM 2550 C C . LEU A 1 326 ? -14.207 -3.418 -16.277 1.00 86.31 326 LEU A C 1
ATOM 2552 O O . LEU A 1 326 ? -14.508 -3.898 -17.373 1.00 86.31 326 LEU A O 1
ATOM 2556 N N . THR A 1 327 ? -13.018 -2.876 -16.046 1.00 85.56 327 THR A N 1
ATOM 2557 C CA . THR A 1 327 ? -11.880 -3.150 -16.918 1.00 85.56 327 THR A CA 1
ATOM 2558 C C . THR A 1 327 ? -11.312 -4.539 -16.631 1.00 85.56 327 THR A C 1
ATOM 2560 O O . THR A 1 327 ? -11.222 -4.922 -15.469 1.00 85.56 327 THR A O 1
ATOM 2563 N N . PRO A 1 328 ? -10.778 -5.240 -17.641 1.00 85.88 328 PRO A N 1
ATOM 2564 C CA . PRO A 1 328 ? -9.907 -6.396 -17.468 1.00 85.88 328 PRO A CA 1
ATOM 2565 C C . PRO A 1 328 ? -8.811 -6.263 -16.405 1.00 85.88 328 PRO A C 1
ATOM 2567 O O . PRO A 1 328 ? -8.430 -7.277 -15.831 1.00 85.88 328 PRO A O 1
ATOM 2570 N N . PHE A 1 329 ? -8.311 -5.060 -16.090 1.00 87.75 329 PHE A N 1
ATOM 2571 C CA . PHE A 1 329 ? -7.411 -4.878 -14.946 1.00 87.75 329 PHE A CA 1
ATOM 2572 C C . PHE A 1 329 ? -8.146 -4.954 -13.594 1.00 87.75 329 PHE A C 1
ATOM 2574 O O . PHE A 1 329 ? -7.694 -5.683 -12.717 1.00 87.75 329 PHE A O 1
ATOM 2581 N N . GLU A 1 330 ? -9.291 -4.279 -13.429 1.00 91.44 330 GLU A N 1
ATOM 2582 C CA . GLU A 1 330 ? -10.164 -4.446 -12.251 1.00 91.44 330 GLU A CA 1
ATOM 2583 C C . GLU A 1 330 ? -10.625 -5.907 -12.086 1.00 91.44 330 GLU A C 1
ATOM 2585 O O . GLU A 1 330 ? -10.546 -6.449 -10.987 1.00 91.44 330 GLU A O 1
ATOM 2590 N N . ASP A 1 331 ? -11.038 -6.573 -13.168 1.00 91.38 331 ASP A N 1
ATOM 2591 C CA . ASP A 1 331 ? -11.405 -7.995 -13.151 1.00 91.38 331 ASP A CA 1
ATOM 2592 C C . ASP A 1 331 ? -10.213 -8.864 -12.713 1.00 91.38 331 ASP A C 1
ATOM 2594 O O . ASP A 1 331 ? -10.341 -9.675 -11.800 1.00 91.38 331 ASP A O 1
ATOM 2598 N N . CYS A 1 332 ? -9.023 -8.635 -13.281 1.00 91.31 332 CYS A N 1
ATOM 2599 C CA . CYS A 1 332 ? -7.788 -9.333 -12.913 1.00 91.31 332 CYS A CA 1
ATOM 2600 C C . CYS A 1 332 ? -7.395 -9.121 -11.436 1.00 91.31 332 CYS A C 1
ATOM 2602 O O . CYS A 1 332 ? -6.881 -10.043 -10.800 1.00 91.31 332 CYS A O 1
ATOM 2604 N N . LEU A 1 333 ? -7.647 -7.932 -10.875 1.00 92.00 333 LEU A N 1
ATOM 2605 C CA . LEU A 1 333 ? -7.448 -7.635 -9.452 1.00 92.00 333 LEU A CA 1
ATOM 2606 C C . LEU A 1 333 ? -8.458 -8.349 -8.543 1.00 92.00 333 LEU A C 1
ATOM 2608 O O . LEU A 1 333 ? -8.099 -8.747 -7.431 1.00 92.00 333 LEU A O 1
ATOM 2612 N N . LEU A 1 334 ? -9.709 -8.481 -8.991 1.00 92.81 334 LEU A N 1
ATOM 2613 C CA . LEU A 1 334 ? -10.795 -9.134 -8.254 1.00 92.81 334 LEU A CA 1
ATOM 2614 C C . LEU A 1 334 ? -10.713 -10.662 -8.314 1.00 92.81 334 LEU A C 1
ATOM 2616 O O . LEU A 1 334 ? -11.041 -11.321 -7.332 1.00 92.81 334 LEU A O 1
ATOM 2620 N N . ASP A 1 335 ? -10.185 -11.215 -9.406 1.00 92.88 335 ASP A N 1
ATOM 2621 C CA . ASP A 1 335 ? -9.846 -12.638 -9.544 1.00 92.88 335 ASP A CA 1
ATOM 2622 C C . ASP A 1 335 ? -8.549 -13.028 -8.802 1.00 92.88 335 ASP A C 1
ATOM 2624 O O . ASP A 1 335 ? -8.050 -14.144 -8.948 1.00 92.88 335 ASP A O 1
ATOM 2628 N N . GLY A 1 336 ? -7.968 -12.112 -8.015 1.00 89.94 336 GLY A N 1
ATOM 2629 C CA . GLY A 1 336 ? -6.753 -12.357 -7.232 1.00 89.94 336 GLY A CA 1
ATOM 2630 C C . GLY A 1 336 ? -5.508 -12.624 -8.086 1.00 89.94 336 GLY A C 1
ATOM 2631 O O . GLY A 1 336 ? -4.530 -13.195 -7.603 1.00 89.94 336 GLY A O 1
ATOM 2632 N N . ASN A 1 337 ? -5.513 -12.237 -9.365 1.00 90.69 337 ASN A N 1
ATOM 2633 C CA . ASN A 1 337 ? -4.415 -12.504 -10.286 1.00 90.69 337 ASN A CA 1
ATOM 2634 C C . ASN A 1 337 ? -3.311 -11.439 -10.158 1.00 90.69 337 ASN A C 1
ATOM 2636 O O . ASN A 1 337 ? -3.063 -10.616 -11.043 1.00 90.69 337 ASN A O 1
ATOM 2640 N N . GLU A 1 338 ? -2.581 -11.527 -9.048 1.00 86.31 338 GLU A N 1
ATOM 2641 C CA . GLU A 1 338 ? -1.425 -10.702 -8.668 1.00 86.31 338 GLU A CA 1
ATOM 2642 C C . GLU A 1 338 ? -0.252 -10.729 -9.670 1.00 86.31 338 GLU A C 1
ATOM 2644 O O . GLU A 1 338 ? 0.731 -10.000 -9.518 1.00 86.31 338 GLU A O 1
ATOM 2649 N N . ARG A 1 339 ? -0.325 -11.553 -10.726 1.00 88.19 339 ARG A N 1
ATOM 2650 C CA . ARG A 1 339 ? 0.662 -11.605 -11.823 1.00 88.19 339 ARG A CA 1
ATOM 2651 C C . ARG A 1 339 ? 0.602 -10.392 -12.742 1.00 88.19 339 ARG A C 1
ATOM 2653 O O . ARG A 1 339 ? 1.555 -10.172 -13.489 1.00 88.19 339 ARG A O 1
ATOM 2660 N N . CYS A 1 340 ? -0.476 -9.612 -12.673 1.00 90.56 340 CYS A N 1
ATOM 2661 C CA . CYS A 1 340 ? -0.550 -8.306 -13.317 1.00 90.56 340 CYS A CA 1
ATOM 2662 C C . CYS A 1 340 ? 0.228 -7.216 -12.569 1.00 90.56 340 CYS A C 1
ATOM 2664 O O . CYS A 1 340 ? 0.444 -6.170 -13.160 1.00 90.56 340 CYS A O 1
ATOM 2666 N N . LEU A 1 341 ? 0.662 -7.423 -11.320 1.00 94.94 341 LEU A N 1
ATOM 2667 C CA . LEU A 1 341 ? 1.327 -6.397 -10.508 1.00 94.94 341 LEU A CA 1
ATOM 2668 C C . LEU A 1 341 ? 2.850 -6.540 -10.567 1.00 94.94 341 LEU A C 1
ATOM 2670 O O . LEU A 1 341 ? 3.382 -7.652 -10.504 1.00 94.94 341 LEU A O 1
ATOM 2674 N N . GLN A 1 342 ? 3.548 -5.409 -10.681 1.00 94.88 342 GLN A N 1
ATOM 2675 C CA . GLN A 1 342 ? 4.977 -5.349 -10.973 1.00 94.88 342 GLN A CA 1
ATOM 2676 C C . GLN A 1 342 ? 5.677 -4.288 -10.108 1.00 94.88 342 GLN A C 1
ATOM 2678 O O . GLN A 1 342 ? 5.360 -3.105 -10.166 1.00 94.88 342 GLN A O 1
ATOM 2683 N N . GLU A 1 343 ? 6.678 -4.720 -9.345 1.00 96.62 343 GLU A N 1
ATOM 2684 C CA . GLU A 1 343 ? 7.631 -3.857 -8.639 1.00 96.62 343 GLU A CA 1
ATOM 2685 C C . GLU A 1 343 ? 8.835 -3.592 -9.569 1.00 96.62 343 GLU A C 1
ATOM 2687 O O . GLU A 1 343 ? 9.270 -4.488 -10.306 1.00 96.62 343 GLU A O 1
ATOM 2692 N N . LEU A 1 344 ? 9.377 -2.375 -9.555 1.00 95.00 344 LEU A N 1
ATOM 2693 C CA . LEU A 1 344 ? 10.483 -1.902 -10.391 1.00 95.00 344 LEU A CA 1
ATOM 2694 C C . LEU A 1 344 ? 11.614 -1.396 -9.500 1.00 95.00 344 LEU A C 1
ATOM 2696 O O . LEU A 1 344 ? 11.419 -0.488 -8.701 1.00 95.00 344 LEU A O 1
ATOM 2700 N N . LYS A 1 345 ? 12.826 -1.942 -9.613 1.00 95.12 345 LYS A N 1
ATOM 2701 C CA . LYS A 1 345 ? 13.962 -1.471 -8.803 1.00 95.12 345 LYS A CA 1
ATOM 2702 C C . LYS A 1 345 ? 15.237 -1.354 -9.615 1.00 95.12 345 LYS A C 1
ATOM 2704 O O . LYS A 1 345 ? 15.466 -2.094 -10.565 1.00 95.12 345 LYS A O 1
ATOM 2709 N N . SER A 1 346 ? 16.093 -0.423 -9.209 1.00 93.06 346 SER A N 1
ATOM 2710 C CA . SER A 1 346 ? 17.406 -0.211 -9.810 1.00 93.06 346 SER A CA 1
ATOM 2711 C C . SER A 1 346 ? 18.493 -0.238 -8.739 1.00 93.06 346 SER A C 1
ATOM 2713 O O . SER A 1 346 ? 18.393 0.485 -7.747 1.00 93.06 346 SER A O 1
ATOM 2715 N N . ALA A 1 347 ? 19.551 -1.008 -8.963 1.00 93.12 347 ALA A N 1
ATOM 2716 C CA . ALA A 1 347 ? 20.742 -1.044 -8.129 1.00 93.12 347 ALA A CA 1
ATOM 2717 C C . ALA A 1 347 ? 21.966 -0.593 -8.931 1.00 93.12 347 ALA A C 1
ATOM 2719 O O . ALA A 1 347 ? 22.124 -0.930 -10.108 1.00 93.12 347 ALA A O 1
ATOM 2720 N N . SER A 1 348 ? 22.886 0.126 -8.284 1.00 92.75 348 SER A N 1
ATOM 2721 C CA . SER A 1 348 ? 24.199 0.332 -8.894 1.00 92.75 348 SER A CA 1
ATOM 2722 C C . SER A 1 348 ? 24.997 -0.971 -8.862 1.00 92.75 348 SER A C 1
ATOM 2724 O O . SER A 1 348 ? 24.914 -1.719 -7.893 1.00 92.75 348 SER A O 1
ATOM 2726 N N . GLU A 1 349 ? 25.827 -1.205 -9.873 1.00 94.56 349 GLU A N 1
ATOM 2727 C CA . GLU A 1 349 ? 26.780 -2.323 -9.965 1.00 94.56 349 GLU A CA 1
ATOM 2728 C C . GLU A 1 349 ? 27.624 -2.498 -8.686 1.00 94.56 349 GLU A C 1
ATOM 2730 O O . GLU A 1 349 ? 27.900 -3.614 -8.260 1.00 94.56 349 GLU A O 1
ATOM 2735 N N . ARG A 1 350 ? 27.964 -1.393 -8.008 1.00 93.00 350 ARG A N 1
ATOM 2736 C CA . ARG A 1 350 ? 28.706 -1.391 -6.732 1.00 93.00 350 ARG A CA 1
ATOM 2737 C C . ARG A 1 350 ? 27.884 -1.858 -5.526 1.00 93.00 350 ARG A C 1
ATOM 2739 O O . ARG A 1 350 ? 28.462 -2.266 -4.526 1.00 93.00 350 ARG A O 1
ATOM 2746 N N . ASN A 1 351 ? 26.559 -1.756 -5.610 1.00 91.06 351 ASN A N 1
ATOM 2747 C CA . ASN A 1 351 ? 25.615 -2.064 -4.535 1.00 91.06 351 ASN A CA 1
ATOM 2748 C C . ASN A 1 351 ? 24.754 -3.299 -4.845 1.00 91.06 351 ASN A C 1
ATOM 2750 O O . ASN A 1 351 ? 23.860 -3.609 -4.067 1.00 91.06 351 ASN A O 1
ATOM 2754 N N . GLU A 1 352 ? 24.992 -4.010 -5.950 1.00 92.50 352 GLU A N 1
ATOM 2755 C CA . GLU A 1 352 ? 24.195 -5.177 -6.346 1.00 92.50 352 GLU A CA 1
ATOM 2756 C C . GLU A 1 352 ? 24.235 -6.293 -5.288 1.00 92.50 352 GLU A C 1
ATOM 2758 O O . GLU A 1 352 ? 23.198 -6.819 -4.888 1.00 92.50 352 GLU A O 1
ATOM 2763 N N . SER A 1 353 ? 25.421 -6.576 -4.744 1.00 90.19 353 SER A N 1
ATOM 2764 C CA . SER A 1 353 ? 25.615 -7.498 -3.614 1.00 90.19 353 SER A CA 1
ATOM 2765 C C . SER A 1 353 ? 25.041 -6.987 -2.285 1.00 90.19 353 SER A C 1
ATOM 2767 O O . SER A 1 353 ? 25.029 -7.722 -1.304 1.00 90.19 353 SER A O 1
ATOM 2769 N N . ARG A 1 354 ? 24.579 -5.730 -2.241 1.00 90.00 354 ARG A N 1
ATOM 2770 C CA . ARG A 1 354 ? 24.005 -5.052 -1.069 1.00 90.00 354 ARG A CA 1
ATOM 2771 C C . ARG A 1 354 ? 22.524 -4.705 -1.253 1.00 90.00 354 ARG A C 1
ATOM 2773 O O . ARG A 1 354 ? 21.987 -3.945 -0.448 1.00 90.00 354 ARG A O 1
ATOM 2780 N N . VAL A 1 355 ? 21.871 -5.221 -2.298 1.00 92.00 355 VAL A N 1
ATOM 2781 C CA . VAL A 1 355 ? 20.419 -5.090 -2.482 1.00 92.00 355 VAL A CA 1
ATOM 2782 C C . VAL A 1 355 ? 19.714 -5.718 -1.270 1.00 92.00 355 VAL A C 1
ATOM 2784 O O . VAL A 1 355 ? 20.000 -6.872 -0.954 1.00 92.00 355 VAL A O 1
ATOM 2787 N N . PRO A 1 356 ? 18.804 -5.003 -0.582 1.00 92.19 356 PRO A N 1
ATOM 2788 C CA . PRO A 1 356 ? 18.125 -5.515 0.605 1.00 92.19 356 PRO A CA 1
ATOM 2789 C C . PRO A 1 356 ? 16.990 -6.464 0.192 1.00 92.19 356 PRO A C 1
ATOM 2791 O O . PRO A 1 356 ? 15.812 -6.110 0.224 1.00 92.19 356 PRO A O 1
ATOM 2794 N N . TRP A 1 357 ? 17.344 -7.676 -0.250 1.00 94.31 357 TRP A N 1
ATOM 2795 C CA . TRP A 1 357 ? 16.386 -8.645 -0.798 1.00 94.31 357 TRP A CA 1
ATOM 2796 C C . TRP A 1 357 ? 15.289 -9.032 0.197 1.00 94.31 357 TRP A C 1
ATOM 2798 O O . TRP A 1 357 ? 14.159 -9.254 -0.224 1.00 94.31 357 TRP A O 1
ATOM 2808 N N . GLN A 1 358 ? 15.582 -9.036 1.501 1.00 93.44 358 GLN A N 1
ATOM 2809 C CA . GLN A 1 358 ? 14.578 -9.220 2.552 1.00 93.44 358 GLN A CA 1
ATOM 2810 C C . GLN A 1 358 ? 13.556 -8.071 2.579 1.00 93.44 358 GLN A C 1
ATOM 2812 O O . GLN A 1 358 ? 12.357 -8.319 2.516 1.00 93.44 358 GLN A O 1
ATOM 2817 N N . ASP A 1 359 ? 13.993 -6.808 2.576 1.00 93.25 359 ASP A N 1
ATOM 2818 C CA . ASP A 1 359 ? 13.084 -5.651 2.560 1.00 93.25 359 ASP A CA 1
ATOM 2819 C C . ASP A 1 359 ? 12.236 -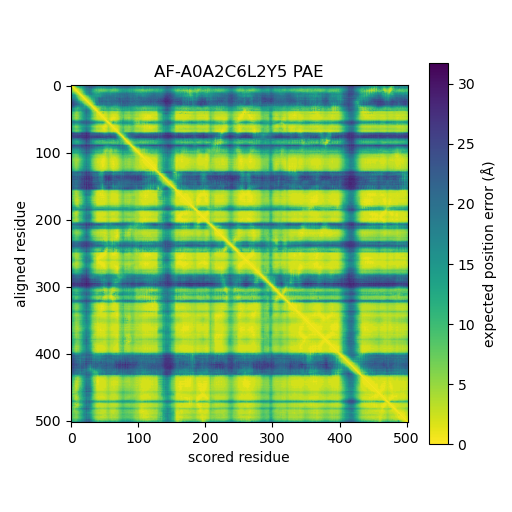5.591 1.276 1.00 93.25 359 ASP A C 1
ATOM 2821 O O . ASP A 1 359 ? 11.057 -5.241 1.330 1.00 93.25 359 ASP A O 1
ATOM 2825 N N . LEU A 1 360 ? 12.813 -5.989 0.134 1.00 95.44 360 LEU A N 1
ATOM 2826 C CA . LEU A 1 360 ? 12.087 -6.160 -1.130 1.00 95.44 360 LEU A CA 1
ATOM 2827 C C . LEU A 1 360 ? 11.083 -7.318 -1.069 1.00 95.44 360 LEU A C 1
ATOM 2829 O O . LEU A 1 360 ? 9.961 -7.175 -1.552 1.00 95.44 360 LEU A O 1
ATOM 2833 N N . TYR A 1 361 ? 11.447 -8.439 -0.442 1.00 96.19 361 TYR A N 1
ATOM 2834 C CA . TYR A 1 361 ? 10.532 -9.553 -0.217 1.00 96.19 361 TYR A CA 1
ATOM 2835 C C . TYR A 1 361 ? 9.319 -9.110 0.608 1.00 96.19 361 TYR A C 1
ATOM 2837 O O . TYR A 1 361 ? 8.187 -9.321 0.177 1.00 96.19 361 TYR A O 1
ATOM 2845 N N . PHE A 1 362 ? 9.524 -8.422 1.736 1.00 95.75 362 PHE A N 1
ATOM 2846 C CA . PHE A 1 362 ? 8.418 -7.904 2.548 1.00 95.75 362 PHE A CA 1
ATOM 2847 C C . PHE A 1 362 ? 7.599 -6.846 1.802 1.00 95.75 362 PHE A C 1
ATOM 2849 O O . PHE A 1 362 ? 6.371 -6.864 1.874 1.00 95.75 362 PHE A O 1
ATOM 2856 N N . GLN A 1 363 ? 8.246 -5.969 1.027 1.00 95.81 363 GLN A N 1
ATOM 2857 C CA . GLN A 1 363 ? 7.571 -4.993 0.169 1.00 95.81 363 GLN A CA 1
ATOM 2858 C C . GLN A 1 363 ? 6.612 -5.655 -0.832 1.00 95.81 363 GLN A C 1
ATOM 2860 O O . GLN A 1 363 ? 5.455 -5.244 -0.949 1.00 95.81 363 GLN A O 1
ATOM 2865 N N . MET A 1 364 ? 7.069 -6.697 -1.519 1.00 97.25 364 MET A N 1
ATOM 2866 C CA . MET A 1 364 ? 6.261 -7.431 -2.486 1.00 97.25 364 MET A CA 1
ATOM 2867 C C . MET A 1 364 ? 5.190 -8.296 -1.810 1.00 97.25 364 MET A C 1
ATOM 2869 O O . MET A 1 364 ? 4.020 -8.240 -2.185 1.00 97.25 364 MET A O 1
ATOM 2873 N N . ARG A 1 365 ? 5.566 -9.057 -0.773 1.00 96.56 365 ARG A N 1
ATOM 2874 C CA . ARG A 1 365 ? 4.688 -10.003 -0.069 1.00 96.56 365 ARG A CA 1
ATOM 2875 C C . ARG A 1 365 ? 3.564 -9.300 0.689 1.00 96.56 365 ARG A C 1
ATOM 2877 O O . ARG A 1 365 ? 2.435 -9.774 0.635 1.00 96.56 365 ARG A O 1
ATOM 2884 N N . ILE A 1 366 ? 3.819 -8.163 1.343 1.00 97.06 366 ILE A N 1
ATOM 2885 C CA . ILE A 1 366 ? 2.753 -7.345 1.956 1.00 97.06 366 ILE A CA 1
ATOM 2886 C C . ILE A 1 366 ? 1.881 -6.721 0.866 1.00 97.06 366 ILE A C 1
ATOM 2888 O O . ILE A 1 366 ? 0.662 -6.715 1.003 1.00 97.06 366 ILE A O 1
ATOM 2892 N N . GLY A 1 367 ? 2.490 -6.251 -0.225 1.00 96.31 367 GLY A N 1
ATOM 2893 C CA . GLY A 1 367 ? 1.800 -5.533 -1.294 1.00 96.31 367 GLY A CA 1
ATOM 2894 C C . GLY A 1 367 ? 1.012 -6.370 -2.304 1.00 96.31 367 GLY A C 1
ATOM 2895 O O . GLY A 1 367 ? 0.410 -5.788 -3.201 1.00 96.31 367 GLY A O 1
ATOM 2896 N N . GLY A 1 368 ? 1.050 -7.703 -2.213 1.00 95.50 368 GLY A N 1
ATOM 2897 C CA . GLY A 1 368 ? 0.411 -8.575 -3.206 1.00 95.50 368 GLY A CA 1
ATOM 2898 C C . GLY A 1 368 ? 1.083 -8.503 -4.580 1.00 95.50 368 GLY A C 1
ATOM 2899 O O . GLY A 1 368 ? 0.467 -8.777 -5.603 1.00 95.50 368 GLY A O 1
ATOM 2900 N N . VAL A 1 369 ? 2.350 -8.084 -4.633 1.00 96.12 369 VAL A N 1
ATOM 2901 C CA . VAL A 1 369 ? 3.085 -7.912 -5.887 1.00 96.12 369 VAL A CA 1
ATOM 2902 C C . VAL A 1 369 ? 3.885 -9.178 -6.161 1.00 96.12 369 VAL A C 1
ATOM 2904 O O . VAL A 1 369 ? 4.799 -9.526 -5.418 1.00 96.12 369 VAL A O 1
ATOM 2907 N N . SER A 1 370 ? 3.552 -9.893 -7.235 1.00 93.56 370 SER A N 1
ATOM 2908 C CA . SER A 1 370 ? 4.160 -11.204 -7.508 1.00 93.56 370 SER A CA 1
ATOM 2909 C C . SER A 1 370 ? 5.415 -11.158 -8.391 1.00 93.56 370 SER A C 1
ATOM 2911 O O . SER A 1 370 ? 6.062 -12.192 -8.575 1.00 93.56 370 SER A O 1
ATOM 2913 N N . ARG A 1 371 ? 5.772 -9.987 -8.941 1.00 94.50 371 ARG A N 1
ATOM 2914 C CA . ARG A 1 371 ? 6.877 -9.804 -9.898 1.00 94.50 371 ARG A CA 1
ATOM 2915 C C . ARG A 1 371 ? 7.747 -8.595 -9.563 1.00 94.50 371 ARG A C 1
ATOM 2917 O O . ARG A 1 371 ? 7.242 -7.546 -9.181 1.00 94.50 371 ARG A O 1
ATOM 2924 N N . LEU A 1 372 ? 9.048 -8.739 -9.791 1.00 95.62 372 LEU A N 1
ATOM 2925 C CA . LEU A 1 372 ? 10.072 -7.704 -9.673 1.00 95.62 372 LEU A CA 1
ATOM 2926 C C . LEU A 1 372 ? 10.887 -7.631 -10.966 1.00 95.62 372 LEU A C 1
ATOM 2928 O O . LEU A 1 372 ? 11.322 -8.658 -11.486 1.00 95.62 372 LEU A O 1
ATOM 2932 N N . LEU A 1 373 ? 11.114 -6.418 -11.460 1.00 94.06 373 LEU A N 1
ATOM 2933 C CA . LEU A 1 373 ? 12.065 -6.124 -12.522 1.00 94.06 373 LEU A CA 1
ATOM 2934 C C . LEU A 1 373 ? 13.195 -5.305 -11.898 1.00 94.06 373 LEU A C 1
ATOM 2936 O O . LEU A 1 373 ? 13.013 -4.144 -11.534 1.00 94.06 373 LEU A O 1
ATOM 2940 N N . MET A 1 374 ? 14.353 -5.942 -11.747 1.00 94.62 374 MET A N 1
ATOM 2941 C CA . MET A 1 374 ? 15.559 -5.344 -11.187 1.00 94.62 374 MET A CA 1
ATOM 2942 C C . MET A 1 374 ? 16.501 -4.932 -12.320 1.00 94.62 374 MET A C 1
ATOM 2944 O O . MET A 1 374 ? 16.837 -5.753 -13.170 1.00 94.62 374 MET A O 1
ATOM 2948 N N . ALA A 1 375 ? 16.982 -3.692 -12.329 1.00 93.00 375 ALA A N 1
ATOM 2949 C CA . ALA A 1 375 ? 18.051 -3.242 -13.217 1.00 93.00 375 ALA A CA 1
ATOM 2950 C C . ALA A 1 375 ? 19.358 -3.017 -12.459 1.00 93.00 375 ALA A C 1
ATOM 2952 O O . ALA A 1 375 ? 19.381 -2.353 -11.427 1.00 93.00 375 ALA A O 1
ATOM 2953 N N . VAL A 1 376 ? 20.465 -3.500 -13.019 1.00 93.25 376 VAL A N 1
ATOM 2954 C CA . VAL A 1 376 ? 21.816 -3.200 -12.532 1.00 93.25 376 VAL A CA 1
ATOM 2955 C C . VAL A 1 376 ? 22.445 -2.171 -13.461 1.00 93.25 376 VAL A C 1
ATOM 2957 O O . VAL A 1 376 ? 22.514 -2.396 -14.671 1.00 93.25 376 VAL A O 1
ATOM 2960 N N . HIS A 1 377 ? 22.916 -1.048 -12.920 1.00 92.44 377 HIS A N 1
ATOM 2961 C CA . HIS A 1 377 ? 23.466 0.061 -13.705 1.00 92.44 377 HIS A CA 1
ATOM 2962 C C . HIS A 1 377 ? 24.856 0.510 -13.229 1.00 92.44 377 HIS A C 1
ATOM 2964 O O . HIS A 1 377 ? 25.169 0.486 -12.040 1.00 92.44 377 HIS A O 1
ATOM 2970 N N . SER A 1 378 ? 25.672 1.046 -14.135 1.00 91.50 378 SER A N 1
ATOM 2971 C CA . SER A 1 378 ? 26.932 1.719 -13.796 1.00 91.50 378 SER A CA 1
ATOM 2972 C C . SER A 1 378 ? 26.840 3.184 -14.207 1.00 91.50 378 SER A C 1
ATOM 2974 O O . SER A 1 378 ? 26.687 3.492 -15.386 1.00 91.50 378 SER A O 1
ATOM 2976 N N . ARG A 1 379 ? 26.860 4.097 -13.223 1.00 86.38 379 ARG A N 1
ATOM 2977 C CA . ARG A 1 379 ? 26.674 5.554 -13.425 1.00 86.38 379 ARG A CA 1
AT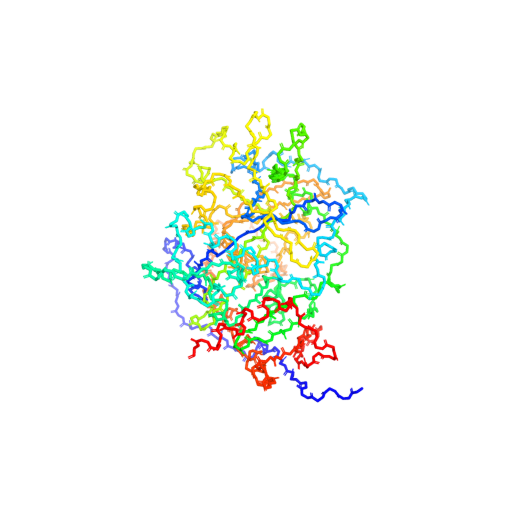OM 2978 C C . ARG A 1 379 ? 25.448 5.888 -14.304 1.00 86.38 379 ARG A C 1
ATOM 2980 O O . ARG A 1 379 ? 25.570 6.570 -15.314 1.00 86.38 379 ARG A O 1
ATOM 2987 N N . GLY A 1 380 ? 24.286 5.332 -13.960 1.00 83.62 380 GLY A N 1
ATOM 2988 C CA . GLY A 1 380 ? 23.036 5.489 -14.715 1.00 83.62 380 GLY A CA 1
ATOM 2989 C C . GLY A 1 380 ? 22.922 4.643 -15.989 1.00 83.62 380 GLY A C 1
ATOM 2990 O O . GLY A 1 380 ? 21.810 4.359 -16.419 1.00 83.62 380 GLY A O 1
ATOM 2991 N N . ARG A 1 381 ? 24.024 4.161 -16.582 1.00 86.19 381 ARG A N 1
ATOM 2992 C CA . ARG A 1 381 ? 23.968 3.255 -17.740 1.00 86.19 381 ARG A CA 1
ATOM 2993 C C . ARG A 1 381 ? 23.525 1.861 -17.303 1.00 86.19 381 ARG A C 1
ATOM 2995 O O . ARG A 1 381 ? 24.279 1.176 -16.612 1.00 86.19 381 ARG A O 1
ATOM 3002 N N . ILE A 1 382 ? 22.341 1.417 -17.721 1.00 87.38 382 ILE A N 1
ATOM 3003 C CA . ILE A 1 382 ? 21.849 0.063 -17.417 1.00 87.38 382 ILE A CA 1
ATOM 3004 C C . ILE A 1 382 ? 22.769 -0.969 -18.091 1.00 87.38 382 ILE A C 1
ATOM 3006 O O . ILE A 1 382 ? 23.044 -0.892 -19.291 1.00 87.38 382 ILE A O 1
ATOM 3010 N N . LEU A 1 383 ? 23.272 -1.924 -17.309 1.00 89.00 383 LEU A N 1
ATOM 3011 C CA . LEU A 1 383 ? 24.168 -2.998 -17.751 1.00 89.00 383 LEU A CA 1
ATOM 3012 C C . LEU A 1 383 ? 23.410 -4.287 -18.068 1.00 89.00 383 LEU A C 1
ATOM 3014 O O . LEU A 1 383 ? 23.736 -4.966 -19.044 1.00 89.00 383 LEU A O 1
ATOM 3018 N N . ARG A 1 384 ? 22.433 -4.619 -17.219 1.00 90.44 384 ARG A N 1
ATOM 3019 C CA . ARG A 1 384 ? 21.535 -5.772 -17.328 1.00 90.44 384 ARG A CA 1
ATOM 3020 C C . ARG A 1 384 ? 20.240 -5.509 -16.567 1.00 90.44 384 ARG A C 1
ATOM 3022 O O . ARG A 1 384 ? 20.216 -4.679 -15.657 1.00 90.44 384 ARG A O 1
ATOM 3029 N N . THR A 1 385 ? 19.206 -6.263 -16.907 1.00 88.81 385 THR A N 1
ATOM 3030 C CA . THR A 1 385 ? 17.972 -6.366 -16.129 1.00 88.81 385 THR A CA 1
ATOM 3031 C C . THR A 1 385 ? 17.690 -7.824 -15.801 1.00 88.81 385 THR A C 1
ATOM 3033 O O . THR A 1 385 ? 18.161 -8.728 -16.490 1.00 88.81 385 THR A O 1
ATOM 3036 N N . GLU A 1 386 ? 16.922 -8.050 -14.746 1.00 91.06 386 GLU A N 1
ATOM 3037 C CA . GLU A 1 386 ? 16.547 -9.364 -14.254 1.00 91.06 386 GLU A CA 1
ATOM 3038 C C . GLU A 1 386 ? 15.078 -9.346 -13.828 1.00 91.06 386 GLU A C 1
ATOM 3040 O O . GLU A 1 386 ? 14.656 -8.486 -13.053 1.00 91.06 386 GLU A O 1
ATOM 3045 N N . TYR A 1 387 ? 14.308 -10.316 -14.317 1.00 91.50 387 TYR A N 1
ATOM 3046 C CA . TYR A 1 387 ? 12.964 -10.586 -13.824 1.00 91.50 387 TYR A CA 1
ATOM 3047 C C . TYR A 1 387 ? 13.032 -11.627 -12.709 1.00 91.50 387 TYR A C 1
ATOM 3049 O O . TYR A 1 387 ? 13.550 -12.722 -12.912 1.00 91.50 387 TYR A O 1
ATOM 3057 N N . CYS A 1 388 ? 12.480 -11.295 -11.546 1.00 93.62 388 CYS A N 1
ATOM 3058 C CA . CYS A 1 388 ? 12.285 -12.222 -10.436 1.00 93.62 388 CYS A CA 1
ATOM 3059 C C . CYS A 1 388 ? 10.784 -12.345 -10.153 1.00 93.62 388 CYS A C 1
ATOM 3061 O O . CYS A 1 388 ? 10.089 -11.335 -10.052 1.00 93.62 388 CYS A O 1
ATOM 3063 N N . ASP A 1 389 ? 10.278 -13.564 -9.989 1.00 93.75 389 ASP A N 1
ATOM 3064 C CA . ASP A 1 389 ? 8.992 -13.770 -9.326 1.00 93.75 389 ASP A CA 1
ATOM 3065 C C . ASP A 1 389 ? 9.164 -13.716 -7.797 1.00 93.75 389 ASP A C 1
ATOM 3067 O O . ASP A 1 389 ? 10.282 -13.744 -7.274 1.00 93.75 389 ASP A O 1
ATOM 3071 N N . LEU A 1 390 ? 8.059 -13.609 -7.060 1.00 93.81 390 LEU A N 1
ATOM 3072 C CA . LEU A 1 390 ? 8.085 -13.554 -5.598 1.00 93.81 390 LEU A CA 1
ATOM 3073 C C . LEU A 1 390 ? 8.819 -14.758 -4.955 1.00 93.81 390 LEU A C 1
ATOM 3075 O O . LEU A 1 390 ? 9.610 -14.520 -4.042 1.00 93.81 390 LEU A O 1
ATOM 3079 N N . PRO A 1 391 ? 8.677 -16.016 -5.433 1.00 93.06 391 PRO A N 1
ATOM 3080 C CA . PRO A 1 391 ? 9.529 -17.129 -5.001 1.00 93.06 391 PRO A CA 1
ATOM 3081 C C . PRO A 1 391 ? 11.033 -16.929 -5.256 1.00 93.06 391 PRO A C 1
ATOM 3083 O O . PRO A 1 391 ? 11.840 -17.284 -4.399 1.00 93.06 391 PRO A O 1
ATOM 3086 N N . ALA A 1 392 ? 11.451 -16.360 -6.392 1.00 93.31 392 ALA A N 1
ATOM 3087 C CA . ALA A 1 392 ? 12.858 -16.045 -6.655 1.00 93.31 392 ALA A CA 1
ATOM 3088 C C . ALA A 1 392 ? 13.385 -14.930 -5.739 1.00 93.31 392 ALA A C 1
ATOM 3090 O O . ALA A 1 392 ? 14.513 -15.024 -5.250 1.00 93.31 392 ALA A O 1
ATOM 3091 N N . VAL A 1 393 ? 12.566 -13.911 -5.455 1.00 95.00 393 VAL A N 1
ATOM 3092 C CA . VAL A 1 393 ? 12.891 -12.868 -4.469 1.00 95.00 393 VAL A CA 1
ATOM 3093 C C . VAL A 1 393 ? 13.013 -13.470 -3.065 1.00 95.00 393 VAL A C 1
ATOM 3095 O O . VAL A 1 393 ? 13.983 -13.169 -2.377 1.00 95.00 393 VAL A O 1
ATOM 3098 N N . ALA A 1 394 ? 12.119 -14.387 -2.675 1.00 93.06 394 ALA A N 1
ATOM 3099 C CA . ALA A 1 394 ? 12.200 -15.122 -1.409 1.00 93.06 394 ALA A CA 1
ATOM 3100 C C . ALA A 1 394 ? 13.496 -15.946 -1.298 1.00 93.06 394 ALA A C 1
ATOM 3102 O O . ALA A 1 394 ? 14.206 -15.849 -0.299 1.00 93.06 394 ALA A O 1
ATOM 3103 N N . ARG A 1 395 ? 13.866 -16.698 -2.349 1.00 90.88 395 ARG A N 1
ATOM 3104 C CA . ARG A 1 395 ? 15.144 -17.433 -2.379 1.00 90.88 395 ARG A CA 1
ATOM 3105 C C . ARG A 1 395 ? 16.333 -16.494 -2.172 1.00 90.88 395 ARG A C 1
ATOM 3107 O O . ARG A 1 395 ? 17.182 -16.769 -1.334 1.00 90.88 395 ARG A O 1
ATOM 3114 N N . LYS A 1 396 ? 16.378 -15.348 -2.855 1.00 92.50 396 LYS A N 1
ATOM 3115 C CA . LYS A 1 396 ? 17.451 -14.357 -2.652 1.00 92.50 396 LYS A CA 1
ATOM 3116 C C . LYS A 1 396 ? 17.448 -13.754 -1.245 1.00 92.50 396 LYS A C 1
ATOM 3118 O O . LYS A 1 396 ? 18.516 -13.593 -0.666 1.00 92.50 396 LYS A O 1
ATOM 3123 N N . ALA A 1 397 ? 16.271 -13.464 -0.695 1.00 91.50 397 ALA A N 1
ATOM 3124 C CA . ALA A 1 397 ? 16.097 -12.901 0.639 1.00 91.50 397 ALA A CA 1
ATOM 3125 C C . ALA A 1 397 ? 16.616 -13.817 1.758 1.00 91.50 397 ALA A C 1
ATOM 3127 O O . ALA A 1 397 ? 17.223 -13.326 2.707 1.00 91.50 397 ALA A O 1
ATOM 3128 N N . PHE A 1 398 ? 16.394 -15.130 1.650 1.00 88.06 398 PHE A N 1
ATOM 3129 C CA . PHE A 1 398 ? 16.703 -16.077 2.728 1.00 88.06 398 PHE A CA 1
ATOM 3130 C C . PHE A 1 398 ? 17.999 -16.874 2.504 1.00 88.06 398 PHE A C 1
ATOM 3132 O O . PHE A 1 398 ? 18.676 -17.208 3.472 1.00 88.06 398 PHE A O 1
ATOM 3139 N N . CYS A 1 399 ? 18.431 -17.106 1.257 1.00 84.94 399 CYS A N 1
ATOM 3140 C CA . CYS A 1 399 ? 19.724 -17.753 0.995 1.00 84.94 399 CYS A CA 1
ATOM 3141 C C . CYS A 1 399 ? 20.928 -16.821 1.234 1.00 84.94 399 CYS A C 1
ATOM 3143 O O . CYS A 1 399 ? 22.018 -17.311 1.515 1.00 84.94 399 CYS A O 1
ATOM 3145 N N . GLN A 1 400 ? 20.768 -15.492 1.149 1.00 72.06 400 GLN A N 1
ATOM 3146 C CA . GLN A 1 400 ? 21.865 -14.553 1.445 1.00 72.06 400 GLN A CA 1
ATOM 3147 C C . GLN A 1 400 ? 22.243 -14.511 2.931 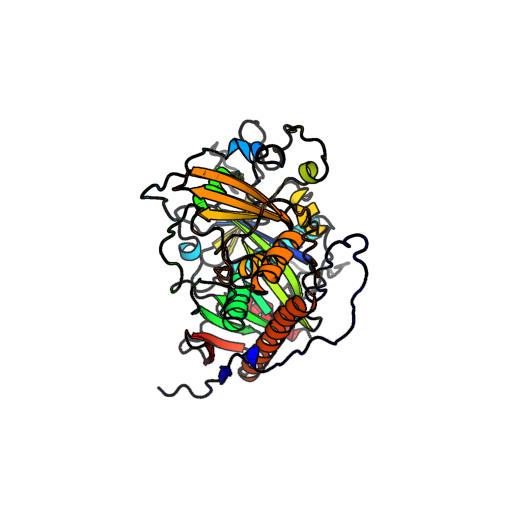1.00 72.06 400 GLN A C 1
ATOM 3149 O O . GLN A 1 400 ? 23.406 -14.283 3.260 1.00 72.06 400 GLN A O 1
ATOM 3154 N N . THR A 1 401 ? 21.284 -14.750 3.825 1.00 61.62 401 THR A N 1
ATOM 3155 C CA . THR A 1 401 ? 21.479 -14.681 5.281 1.00 61.62 401 THR A CA 1
ATOM 3156 C C . THR A 1 401 ? 22.372 -15.805 5.810 1.00 61.62 401 THR A C 1
ATOM 3158 O O . THR A 1 401 ? 23.032 -15.626 6.828 1.00 61.62 401 THR A O 1
ATOM 3161 N N . LEU A 1 402 ? 22.456 -16.935 5.096 1.00 57.69 402 LEU A N 1
ATOM 3162 C CA . LEU A 1 402 ? 23.263 -18.102 5.482 1.00 57.69 402 LEU A CA 1
ATOM 3163 C C . LEU A 1 402 ? 24.781 -17.897 5.359 1.00 57.69 402 LEU A C 1
ATOM 3165 O O . LEU A 1 402 ? 25.544 -18.789 5.713 1.00 57.69 402 LEU A O 1
ATOM 3169 N N . GLY A 1 403 ? 25.229 -16.723 4.905 1.00 52.69 403 GLY A N 1
ATOM 3170 C CA . GLY A 1 403 ? 26.398 -16.082 5.505 1.00 52.69 403 GLY A CA 1
ATOM 3171 C C . GLY A 1 403 ? 27.704 -16.877 5.548 1.00 52.69 403 GLY A C 1
ATOM 3172 O O . GLY A 1 403 ? 28.484 -16.657 6.470 1.00 52.69 403 GLY A O 1
ATOM 3173 N N . PHE A 1 404 ? 28.004 -17.736 4.566 1.00 46.19 404 PHE A N 1
ATOM 3174 C CA . PHE A 1 404 ? 29.388 -18.169 4.353 1.00 46.19 404 PHE A CA 1
ATOM 3175 C C . PHE A 1 404 ? 30.220 -16.913 4.048 1.00 46.19 404 PHE A C 1
ATOM 3177 O O . PHE A 1 404 ? 30.018 -16.302 2.991 1.00 46.19 404 PHE A O 1
ATOM 3184 N N . PRO A 1 405 ? 31.129 -16.477 4.943 1.00 50.47 405 PRO A N 1
ATOM 3185 C CA . PRO A 1 405 ? 31.878 -15.252 4.720 1.00 50.47 405 PRO A CA 1
ATOM 3186 C C . PRO A 1 405 ? 32.747 -15.435 3.465 1.00 50.47 405 PRO A C 1
ATOM 3188 O O . PRO A 1 405 ? 33.492 -16.415 3.397 1.00 50.47 405 PRO A O 1
ATOM 3191 N N . PRO A 1 406 ? 32.745 -14.503 2.489 1.00 47.31 406 PRO A N 1
ATOM 3192 C CA . PRO A 1 406 ? 33.517 -14.644 1.244 1.00 47.31 406 PRO A CA 1
ATOM 3193 C C . PRO A 1 406 ? 35.054 -14.688 1.403 1.00 47.31 406 PRO A C 1
ATOM 3195 O O . PRO A 1 406 ? 35.775 -14.596 0.410 1.00 47.31 406 PRO A O 1
ATOM 3198 N N . GLY A 1 407 ? 35.565 -14.754 2.637 1.00 46.12 407 GLY A N 1
ATOM 3199 C CA . GLY A 1 407 ? 36.936 -14.414 3.021 1.00 46.12 407 GLY A CA 1
ATOM 3200 C C . GLY A 1 407 ? 37.797 -15.544 3.592 1.00 46.12 407 GLY A C 1
ATOM 3201 O O . GLY A 1 407 ? 38.968 -15.296 3.851 1.00 46.12 407 GLY A O 1
ATOM 3202 N N . SER A 1 408 ? 37.291 -16.771 3.766 1.00 44.22 408 SER A N 1
ATOM 3203 C CA . SER A 1 408 ? 38.099 -17.919 4.228 1.00 44.22 408 SER A CA 1
ATOM 3204 C C . SER A 1 408 ? 38.582 -18.831 3.092 1.00 44.22 408 SER A C 1
ATOM 3206 O O . SER A 1 408 ? 38.784 -20.032 3.278 1.00 44.22 408 SER A O 1
ATOM 3208 N N . ARG A 1 409 ? 38.880 -18.255 1.916 1.00 47.97 409 ARG A N 1
ATOM 3209 C CA . ARG A 1 409 ? 39.865 -18.866 1.008 1.00 47.97 409 ARG A CA 1
ATOM 3210 C C . ARG A 1 409 ? 41.234 -18.773 1.675 1.00 47.97 409 ARG A C 1
ATOM 3212 O O . ARG A 1 409 ? 41.973 -17.816 1.459 1.00 47.97 409 ARG A O 1
ATOM 3219 N N . GLY A 1 410 ? 41.535 -19.760 2.516 1.00 46.09 410 GLY A N 1
ATOM 3220 C CA . GLY A 1 410 ? 42.861 -19.928 3.089 1.00 46.09 410 GLY A CA 1
ATOM 3221 C C . GLY A 1 410 ? 43.905 -19.936 1.976 1.00 46.09 410 GLY A C 1
ATOM 3222 O O . GLY A 1 410 ? 43.694 -20.537 0.922 1.00 46.09 410 GLY A O 1
ATOM 3223 N N . ALA A 1 411 ? 45.025 -19.259 2.211 1.00 49.53 411 ALA A N 1
ATOM 3224 C CA . ALA A 1 411 ? 46.175 -19.278 1.319 1.00 49.53 411 ALA A CA 1
ATOM 3225 C C . ALA A 1 411 ? 46.917 -20.624 1.438 1.00 49.53 411 ALA A C 1
ATOM 3227 O O . ALA A 1 411 ? 48.056 -20.683 1.897 1.00 49.53 411 ALA A O 1
ATOM 3228 N N . SER A 1 412 ? 46.261 -21.723 1.057 1.00 45.34 412 SER A N 1
ATOM 3229 C CA . SER A 1 412 ? 46.926 -23.003 0.828 1.00 45.34 412 SER A CA 1
ATOM 3230 C C . SER A 1 412 ? 47.726 -22.920 -0.473 1.00 45.34 412 SER A C 1
ATOM 3232 O O . SER A 1 412 ? 47.219 -22.510 -1.518 1.00 45.34 412 SER A O 1
ATOM 3234 N N . GLY A 1 413 ? 49.016 -23.248 -0.372 1.00 50.78 413 GLY A N 1
ATOM 3235 C CA . GLY A 1 413 ? 49.986 -23.111 -1.456 1.00 50.78 413 GLY A CA 1
ATOM 3236 C C . GLY A 1 413 ? 49.683 -23.980 -2.679 1.00 50.78 413 GLY A C 1
ATOM 3237 O O . GLY A 1 413 ? 48.855 -24.888 -2.642 1.00 50.78 413 GLY A O 1
ATOM 3238 N N . GLY A 1 414 ? 50.373 -23.678 -3.781 1.00 50.94 414 GLY A N 1
ATOM 3239 C CA . GLY A 1 414 ? 50.106 -24.275 -5.088 1.00 50.94 414 GLY A CA 1
ATOM 3240 C C . GLY A 1 414 ? 50.220 -25.803 -5.123 1.00 50.94 414 GLY A C 1
ATOM 3241 O O . GLY A 1 414 ? 51.159 -26.384 -4.586 1.00 50.94 414 GLY A O 1
ATOM 3242 N N . GLY A 1 415 ? 49.285 -26.434 -5.835 1.00 48.06 415 GLY A N 1
ATOM 3243 C CA . GLY A 1 415 ? 49.264 -27.873 -6.078 1.00 48.06 415 GLY A CA 1
ATOM 3244 C C . GLY A 1 415 ? 48.269 -28.248 -7.178 1.00 48.06 415 GLY A C 1
ATOM 3245 O O . GLY A 1 415 ? 47.089 -28.390 -6.900 1.00 48.06 415 GLY A O 1
ATOM 3246 N N . HIS A 1 416 ? 48.790 -28.410 -8.399 1.00 42.06 416 HIS A N 1
ATOM 3247 C CA . HIS A 1 416 ? 48.206 -29.045 -9.596 1.00 42.06 416 HIS A CA 1
ATOM 3248 C C . HIS A 1 416 ? 46.807 -28.634 -10.136 1.00 42.06 416 HIS A C 1
ATOM 3250 O O . HIS A 1 416 ? 45.808 -28.644 -9.421 1.00 42.06 416 HIS A O 1
ATOM 3256 N N . PRO A 1 417 ? 46.682 -28.400 -11.462 1.00 53.56 417 PRO A N 1
ATOM 3257 C CA . PRO A 1 417 ? 45.400 -28.482 -12.159 1.00 53.56 417 PRO A CA 1
ATOM 3258 C C . PRO A 1 417 ? 45.008 -29.951 -12.423 1.00 53.56 417 PRO A C 1
ATOM 3260 O O . PRO A 1 417 ? 45.866 -30.830 -12.444 1.00 53.56 417 PRO A O 1
ATOM 3263 N N . HIS A 1 418 ? 43.722 -30.174 -12.721 1.00 48.62 418 HIS A N 1
ATOM 3264 C CA . HIS A 1 418 ? 43.067 -31.468 -13.000 1.00 48.62 418 HIS A CA 1
ATOM 3265 C C . HIS A 1 418 ? 42.671 -32.328 -11.782 1.00 48.62 418 HIS A C 1
ATOM 3267 O O . HIS A 1 418 ? 43.191 -33.417 -11.564 1.00 48.62 418 HIS A O 1
ATOM 3273 N N . SER A 1 419 ? 41.586 -31.933 -11.111 1.00 39.41 419 SER A N 1
ATOM 3274 C CA . SER A 1 419 ? 40.532 -32.911 -10.807 1.00 39.41 419 SER A CA 1
ATOM 3275 C C . SER A 1 419 ? 39.158 -32.298 -11.088 1.00 39.41 419 SER A C 1
ATOM 3277 O O . SER A 1 419 ? 38.849 -31.190 -10.651 1.00 39.41 419 SER A O 1
ATOM 3279 N N . SER A 1 420 ? 38.354 -32.991 -11.889 1.00 46.84 420 SER A N 1
ATOM 3280 C CA . SER A 1 420 ? 36.959 -32.645 -12.152 1.00 46.84 420 SER A CA 1
ATOM 3281 C C . SER A 1 420 ? 36.096 -33.258 -11.052 1.00 46.84 420 SER A C 1
ATOM 3283 O O . SER A 1 420 ? 35.618 -34.381 -11.205 1.00 46.84 420 SER A O 1
ATOM 3285 N N . HIS A 1 421 ? 35.935 -32.547 -9.936 1.00 39.78 421 HIS A N 1
ATOM 3286 C CA . HIS A 1 421 ? 35.033 -32.963 -8.865 1.00 39.78 421 HIS A CA 1
ATOM 3287 C C . HIS A 1 421 ? 33.784 -32.087 -8.801 1.00 39.78 421 HIS A C 1
ATOM 3289 O O . HIS A 1 421 ? 33.856 -30.857 -8.795 1.00 39.78 421 HIS A O 1
ATOM 3295 N N . ASP A 1 422 ? 32.635 -32.761 -8.756 1.00 46.19 422 ASP A N 1
ATOM 3296 C CA . ASP A 1 422 ? 31.307 -32.171 -8.666 1.00 46.19 422 ASP A CA 1
ATOM 3297 C C . ASP A 1 422 ? 31.150 -31.313 -7.406 1.00 46.19 422 ASP A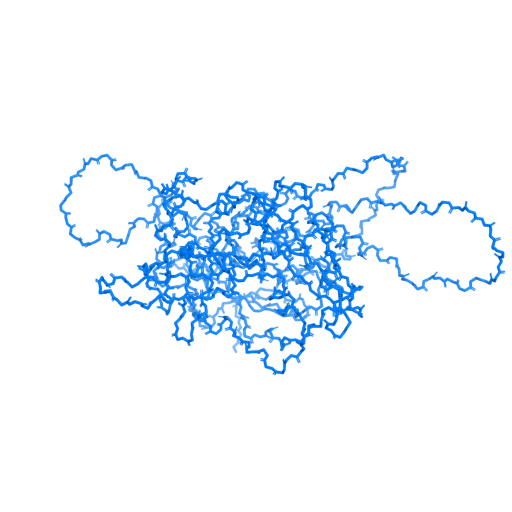 C 1
ATOM 3299 O O . ASP A 1 422 ? 30.868 -31.819 -6.319 1.00 46.19 422 ASP A O 1
ATOM 3303 N N . ASN A 1 423 ? 31.221 -29.990 -7.566 1.00 36.50 423 ASN A N 1
ATOM 3304 C CA . ASN A 1 423 ? 30.728 -29.042 -6.568 1.00 36.50 423 ASN A CA 1
ATOM 3305 C C . ASN A 1 423 ? 29.189 -29.032 -6.561 1.00 36.50 423 ASN A C 1
ATOM 3307 O O . ASN A 1 423 ? 28.547 -28.033 -6.888 1.00 36.50 423 ASN A O 1
ATOM 3311 N N . ARG A 1 424 ? 28.585 -30.153 -6.148 1.00 42.78 424 ARG A N 1
ATOM 3312 C CA . ARG A 1 424 ? 27.201 -30.188 -5.665 1.00 42.78 424 ARG A CA 1
ATOM 3313 C C . ARG A 1 424 ? 27.149 -29.523 -4.294 1.00 42.78 424 ARG A C 1
ATOM 3315 O O . ARG A 1 424 ? 27.081 -30.194 -3.268 1.00 42.78 424 ARG A O 1
ATOM 3322 N N . ALA A 1 425 ? 27.177 -28.192 -4.290 1.00 43.06 425 ALA A N 1
ATOM 3323 C CA . ALA A 1 425 ? 26.682 -27.435 -3.153 1.00 43.06 425 ALA A CA 1
ATOM 3324 C C . ALA A 1 425 ? 25.236 -27.883 -2.900 1.00 43.06 425 ALA A C 1
ATOM 3326 O O . ALA A 1 425 ? 24.402 -27.822 -3.806 1.00 43.06 425 ALA A O 1
ATOM 3327 N N . SER A 1 426 ? 24.955 -28.386 -1.700 1.00 44.72 426 SER A N 1
ATOM 3328 C CA . SER A 1 426 ? 23.606 -28.760 -1.296 1.00 44.72 426 SER A CA 1
ATOM 3329 C C . SER A 1 426 ? 22.756 -27.498 -1.215 1.00 44.72 426 SER A C 1
ATOM 3331 O O . SER A 1 426 ? 22.840 -26.740 -0.251 1.00 44.72 426 SER A O 1
ATOM 3333 N N . THR A 1 427 ? 21.944 -27.267 -2.243 1.00 47.09 427 THR A N 1
ATOM 3334 C CA . THR A 1 427 ? 20.847 -26.301 -2.219 1.00 47.09 427 THR A CA 1
ATOM 3335 C C . THR A 1 427 ? 19.759 -26.827 -1.293 1.00 47.09 427 THR A C 1
ATOM 3337 O O . THR A 1 427 ? 18.745 -27.356 -1.746 1.00 47.09 427 THR A O 1
ATOM 3340 N N . GLU A 1 428 ? 19.994 -26.721 0.015 1.00 50.88 428 GLU A N 1
ATOM 3341 C CA . GLU A 1 428 ? 18.916 -26.794 0.994 1.00 50.88 428 GLU A CA 1
ATOM 3342 C C . GLU A 1 428 ? 17.914 -25.687 0.654 1.00 50.88 428 GLU A C 1
ATOM 3344 O O . GLU A 1 428 ? 18.283 -24.517 0.499 1.00 50.88 428 GLU A O 1
ATOM 3349 N N . GLU A 1 429 ? 16.652 -26.068 0.447 1.00 50.47 429 GLU A N 1
ATOM 3350 C CA . GLU A 1 429 ? 15.593 -25.103 0.171 1.00 50.47 429 GLU A CA 1
ATOM 3351 C C . GLU A 1 429 ? 15.505 -24.121 1.353 1.00 50.47 429 GLU A C 1
ATOM 3353 O O . GLU A 1 429 ? 15.541 -24.561 2.506 1.00 50.47 429 GLU A O 1
ATOM 3358 N N . PRO A 1 430 ? 15.404 -22.798 1.111 1.00 53.62 430 PRO A N 1
ATOM 3359 C CA . PRO A 1 430 ? 15.326 -21.823 2.192 1.00 53.62 430 PRO A CA 1
ATOM 3360 C C . PRO A 1 430 ? 14.120 -22.151 3.067 1.00 53.62 430 PRO A C 1
ATOM 3362 O O . PRO A 1 430 ? 12.979 -22.104 2.600 1.00 53.62 430 PRO A O 1
ATOM 3365 N N . SER A 1 431 ? 14.384 -22.532 4.319 1.00 59.06 431 SER A N 1
ATOM 3366 C CA . SER A 1 431 ? 13.348 -23.133 5.150 1.00 59.06 431 SER A CA 1
ATOM 3367 C C . SER A 1 431 ? 12.192 -22.155 5.358 1.00 59.06 431 SER A C 1
ATOM 3369 O O . SER A 1 431 ? 12.385 -20.994 5.731 1.00 59.06 431 SER A O 1
ATOM 3371 N N . CYS A 1 432 ? 10.968 -22.642 5.162 1.00 65.44 432 CYS A N 1
ATOM 3372 C CA . CYS A 1 432 ? 9.753 -21.870 5.412 1.00 65.44 432 CYS A CA 1
ATOM 3373 C C . CYS A 1 432 ? 9.656 -21.365 6.865 1.00 65.44 432 CYS A C 1
ATOM 3375 O O . CYS A 1 432 ? 8.923 -20.415 7.125 1.00 65.44 432 CYS A O 1
ATOM 3377 N N . ALA A 1 433 ? 10.408 -21.963 7.800 1.00 75.25 433 ALA A N 1
ATOM 3378 C CA . ALA A 1 433 ? 10.457 -21.570 9.205 1.00 75.25 433 ALA A CA 1
ATOM 3379 C C . ALA A 1 433 ? 10.915 -20.116 9.401 1.00 75.25 433 ALA A C 1
ATOM 3381 O O . ALA A 1 433 ? 10.304 -19.402 10.192 1.00 75.25 433 ALA A O 1
ATOM 3382 N N . SER A 1 434 ? 11.914 -19.643 8.645 1.00 81.75 434 SER A N 1
ATOM 3383 C CA . SER A 1 434 ? 12.340 -18.240 8.728 1.00 81.75 434 SER A CA 1
ATOM 3384 C C . SER A 1 434 ? 11.219 -17.299 8.279 1.00 81.75 434 SER A C 1
ATOM 3386 O O . SER A 1 434 ? 10.927 -16.335 8.976 1.00 81.75 434 SER A O 1
ATOM 3388 N N . GLU A 1 435 ? 10.530 -17.601 7.167 1.00 87.44 435 GLU A N 1
ATOM 3389 C CA . GLU A 1 435 ? 9.381 -16.800 6.709 1.00 87.44 435 GLU A CA 1
ATOM 3390 C C . GLU A 1 435 ? 8.264 -16.756 7.766 1.00 87.44 435 GLU A C 1
ATOM 3392 O O . GLU A 1 435 ? 7.739 -15.682 8.061 1.00 87.44 435 GLU A O 1
ATOM 3397 N N . VAL A 1 436 ? 7.938 -17.909 8.365 1.00 90.00 436 VAL A N 1
ATOM 3398 C CA . VAL A 1 436 ? 6.958 -18.020 9.459 1.00 90.00 436 VAL A CA 1
ATOM 3399 C C . VAL A 1 436 ? 7.332 -17.105 10.622 1.00 90.00 436 VAL A C 1
ATOM 3401 O O . VAL A 1 436 ? 6.480 -16.366 11.110 1.00 90.00 436 VAL A O 1
ATOM 3404 N N . GLU A 1 437 ? 8.601 -17.095 11.032 1.00 90.81 437 GLU A N 1
ATOM 3405 C CA . GLU A 1 437 ? 9.072 -16.277 12.148 1.00 90.81 437 GLU A CA 1
ATOM 3406 C C . GLU A 1 437 ? 8.852 -14.772 11.912 1.00 90.81 437 GLU A C 1
ATOM 3408 O O . GLU A 1 437 ? 8.327 -14.083 12.792 1.00 90.81 437 GLU A O 1
ATOM 3413 N N . TYR A 1 438 ? 9.176 -14.250 10.719 1.00 92.69 438 TYR A N 1
ATOM 3414 C CA . TYR A 1 438 ? 8.951 -12.836 10.378 1.00 92.69 438 TYR A CA 1
ATOM 3415 C C . TYR A 1 438 ? 7.482 -12.430 10.554 1.00 92.69 438 TYR A C 1
ATOM 3417 O O . TYR A 1 438 ? 7.194 -11.412 11.190 1.00 92.69 438 TYR A O 1
ATOM 3425 N N . TRP A 1 439 ? 6.552 -13.238 10.039 1.00 95.00 439 TRP A N 1
ATOM 3426 C CA . TRP A 1 439 ? 5.120 -12.946 10.113 1.00 95.00 439 TRP A CA 1
ATOM 3427 C C . TRP A 1 439 ? 4.538 -13.161 11.511 1.00 95.00 439 TRP A C 1
ATOM 3429 O O . TRP A 1 439 ? 3.728 -12.347 11.956 1.00 95.00 439 TRP A O 1
ATOM 3439 N N . CYS A 1 440 ? 4.969 -14.198 12.234 1.00 94.62 440 CYS A N 1
ATOM 3440 C CA . CYS A 1 440 ? 4.558 -14.429 13.616 1.00 94.62 440 CYS A CA 1
ATOM 3441 C C . CYS A 1 440 ? 5.013 -13.289 14.532 1.00 94.62 440 CYS A C 1
ATOM 3443 O O . CYS A 1 440 ? 4.179 -12.739 15.246 1.00 94.62 440 CYS A O 1
ATOM 3445 N N . ARG A 1 441 ? 6.281 -12.853 14.463 1.00 94.19 441 ARG A N 1
ATOM 3446 C CA . ARG A 1 441 ? 6.759 -11.715 15.271 1.00 94.19 441 ARG A CA 1
ATOM 3447 C C . ARG A 1 441 ? 6.048 -10.406 14.922 1.00 94.19 441 ARG A C 1
ATOM 3449 O O . ARG A 1 441 ? 5.729 -9.639 15.828 1.00 94.19 441 ARG A O 1
ATOM 3456 N N . LEU A 1 442 ? 5.755 -10.162 13.638 1.00 96.31 442 LEU A N 1
ATOM 3457 C CA . LEU A 1 442 ? 4.952 -9.007 13.221 1.00 96.31 442 LEU A CA 1
ATOM 3458 C C . LEU A 1 442 ? 3.523 -9.076 13.784 1.00 96.31 442 LEU A C 1
ATOM 3460 O O . LEU A 1 442 ? 3.005 -8.065 14.246 1.00 96.31 442 LEU A O 1
ATOM 3464 N N . ALA A 1 443 ? 2.893 -10.253 13.785 1.00 96.50 443 ALA A N 1
ATOM 3465 C CA . ALA A 1 443 ? 1.568 -10.432 14.370 1.00 96.50 443 ALA A CA 1
ATOM 3466 C C . ALA A 1 443 ? 1.576 -10.219 15.895 1.00 96.50 443 ALA A C 1
ATOM 3468 O O . ALA A 1 443 ? 0.696 -9.530 16.406 1.00 96.50 443 ALA A O 1
ATOM 3469 N N . THR A 1 444 ? 2.582 -10.738 16.608 1.00 96.19 444 THR A N 1
ATOM 3470 C CA . THR A 1 444 ? 2.737 -10.541 18.059 1.00 96.19 444 THR A CA 1
ATOM 3471 C C . THR A 1 444 ? 2.873 -9.064 18.418 1.00 96.19 444 THR A C 1
ATOM 3473 O O . THR A 1 444 ? 2.100 -8.575 19.236 1.00 96.19 444 THR A O 1
ATOM 3476 N N . ILE A 1 445 ? 3.785 -8.321 17.777 1.00 96.38 445 ILE A N 1
ATOM 3477 C CA . ILE A 1 445 ? 3.976 -6.903 18.122 1.00 96.38 445 ILE A CA 1
ATOM 3478 C C . ILE A 1 445 ? 2.757 -6.046 17.755 1.00 96.38 445 ILE A C 1
ATOM 3480 O O . ILE A 1 445 ? 2.431 -5.097 18.462 1.00 96.38 445 ILE A O 1
ATOM 3484 N N . LEU A 1 446 ? 2.035 -6.400 16.686 1.00 97.88 446 LEU A N 1
ATOM 3485 C CA . LEU A 1 446 ? 0.759 -5.767 16.362 1.00 97.88 446 LEU A CA 1
ATOM 3486 C C . LEU A 1 446 ? -0.291 -6.043 17.451 1.00 97.88 446 LEU A C 1
ATOM 3488 O O . LEU A 1 446 ? -0.930 -5.098 17.905 1.00 97.88 446 LEU A O 1
ATOM 3492 N N . LEU A 1 447 ? -0.443 -7.286 17.920 1.00 97.00 447 LEU A N 1
ATOM 3493 C CA . LEU A 1 447 ? -1.348 -7.616 19.032 1.00 97.00 447 LEU A CA 1
ATOM 3494 C C . LEU A 1 447 ? -1.002 -6.825 20.304 1.00 97.00 447 LEU A C 1
ATOM 3496 O O . LEU A 1 447 ? -1.885 -6.187 20.869 1.00 97.00 447 LEU A O 1
ATOM 3500 N N . GLU A 1 448 ? 0.274 -6.769 20.694 1.00 96.69 448 GLU A N 1
ATOM 3501 C CA . GLU A 1 448 ? 0.732 -5.984 21.852 1.00 96.69 448 GLU A CA 1
ATOM 3502 C C . GLU A 1 448 ? 0.397 -4.490 21.709 1.00 96.69 448 GLU A C 1
ATOM 3504 O O . GLU A 1 448 ? -0.161 -3.883 22.626 1.00 96.69 448 GLU A O 1
ATOM 3509 N N . ILE A 1 449 ? 0.675 -3.890 20.544 1.00 97.06 449 ILE A N 1
ATOM 3510 C CA . ILE A 1 449 ? 0.335 -2.487 20.266 1.00 97.06 449 ILE A CA 1
ATOM 3511 C C . ILE A 1 449 ? -1.184 -2.270 20.313 1.00 97.06 449 ILE A C 1
ATOM 3513 O O . ILE A 1 449 ? -1.630 -1.258 20.857 1.00 97.06 449 ILE A O 1
ATOM 3517 N N . ARG A 1 450 ? -1.986 -3.198 19.773 1.00 97.31 450 ARG A N 1
ATOM 3518 C CA . ARG A 1 450 ? -3.454 -3.128 19.815 1.00 97.31 450 ARG A CA 1
ATOM 3519 C C . ARG A 1 450 ? -3.957 -3.180 21.245 1.00 97.31 450 ARG A C 1
ATOM 3521 O O . ARG A 1 450 ? -4.746 -2.322 21.612 1.00 97.31 450 ARG A O 1
ATOM 3528 N N . ASP A 1 451 ? -3.492 -4.116 22.060 1.00 97.12 451 ASP A N 1
ATOM 3529 C CA . ASP A 1 451 ? -3.954 -4.257 23.441 1.00 97.12 451 ASP A CA 1
ATOM 3530 C C . ASP A 1 451 ? -3.593 -3.023 24.283 1.00 97.12 451 ASP A C 1
ATOM 3532 O O . ASP A 1 451 ? -4.450 -2.489 24.996 1.00 97.12 451 ASP A O 1
ATOM 3536 N N . ILE A 1 452 ? -2.382 -2.474 24.105 1.00 96.06 452 ILE A N 1
ATOM 3537 C CA . ILE A 1 452 ? -2.004 -1.165 24.661 1.00 96.06 452 ILE A CA 1
ATOM 3538 C C . ILE A 1 452 ? -2.985 -0.087 24.175 1.00 96.06 452 ILE A C 1
ATOM 3540 O O . ILE A 1 452 ? -3.564 0.624 24.996 1.00 96.06 452 ILE A O 1
ATOM 3544 N N . ALA A 1 453 ? -3.233 0.019 22.870 1.00 96.44 453 ALA A N 1
ATOM 3545 C CA . ALA A 1 453 ? -4.078 1.062 22.294 1.00 96.44 453 ALA A CA 1
ATOM 3546 C C . ALA A 1 453 ? -5.553 0.964 22.727 1.00 96.44 453 ALA A C 1
ATOM 3548 O O . ALA A 1 453 ? -6.172 1.973 23.069 1.00 96.44 453 ALA A O 1
ATOM 3549 N N . LEU A 1 454 ? -6.107 -0.247 22.801 1.00 96.56 454 LEU A N 1
ATOM 3550 C CA . LEU A 1 454 ? -7.466 -0.505 23.267 1.00 96.56 454 LEU A CA 1
ATOM 3551 C C . LEU A 1 454 ? -7.622 -0.260 24.777 1.00 96.56 454 LEU A C 1
ATOM 3553 O O . LEU A 1 454 ? -8.710 0.146 25.199 1.00 96.56 454 LEU A O 1
ATOM 3557 N N . SER A 1 455 ? -6.564 -0.457 25.578 1.00 96.94 455 SER A N 1
ATOM 3558 C CA . SER A 1 455 ? -6.551 -0.133 27.017 1.00 96.94 455 SER A CA 1
ATOM 3559 C C . SER A 1 455 ? -6.554 1.375 27.307 1.00 96.94 455 SER A C 1
ATOM 3561 O O . SER A 1 455 ? -6.951 1.791 28.393 1.00 96.94 455 SER A O 1
ATOM 3563 N N . ARG A 1 456 ? -6.154 2.197 26.326 1.00 96.81 456 ARG A N 1
ATOM 3564 C CA . ARG A 1 456 ? -6.071 3.667 26.412 1.00 96.81 456 ARG A CA 1
ATOM 3565 C C . ARG A 1 456 ? -7.315 4.391 25.895 1.00 96.81 456 ARG A C 1
ATOM 3567 O O . ARG A 1 456 ? -7.300 5.613 25.774 1.00 96.81 456 ARG A O 1
ATOM 3574 N N . ARG A 1 457 ? -8.386 3.661 25.568 1.00 96.19 457 ARG A N 1
ATOM 3575 C CA . ARG A 1 457 ? -9.624 4.258 25.048 1.00 96.19 457 ARG A CA 1
ATOM 3576 C C . ARG A 1 457 ? -10.348 5.089 26.104 1.00 96.19 457 ARG A C 1
ATOM 3578 O O . ARG A 1 457 ? -10.610 4.613 27.207 1.00 96.19 457 ARG A O 1
ATOM 3585 N N . GLY A 1 458 ? -10.735 6.301 25.720 1.00 95.50 458 GLY A N 1
ATOM 3586 C CA . GLY A 1 458 ? -11.652 7.144 26.474 1.00 95.50 458 GLY A CA 1
ATOM 3587 C C . GLY A 1 458 ? -13.105 6.643 26.421 1.00 95.50 458 GLY A C 1
ATOM 3588 O O . GLY A 1 458 ? -13.418 5.667 25.729 1.00 95.50 458 GLY A O 1
ATOM 3589 N N . PRO A 1 459 ? -14.032 7.322 27.125 1.00 95.62 459 PRO A N 1
ATOM 3590 C CA . PRO A 1 459 ? -15.452 6.950 27.169 1.00 95.62 459 PRO A CA 1
ATOM 3591 C C . PRO A 1 459 ? -16.159 6.946 25.803 1.00 95.62 459 PRO A C 1
ATOM 3593 O O . PRO A 1 459 ? -17.160 6.255 25.628 1.00 95.62 459 PRO A O 1
ATOM 3596 N N . ASP A 1 460 ? -15.636 7.692 24.829 1.00 94.38 460 ASP A N 1
ATOM 3597 C CA . ASP A 1 460 ? -16.111 7.743 23.440 1.00 94.38 460 ASP A CA 1
ATOM 3598 C C . ASP A 1 460 ? -15.595 6.580 22.565 1.00 94.38 460 ASP A C 1
ATOM 3600 O O . ASP A 1 460 ? -15.904 6.512 21.375 1.00 94.38 460 ASP A O 1
ATOM 3604 N N . LYS A 1 461 ? -14.853 5.635 23.162 1.00 95.38 461 LYS A N 1
ATOM 3605 C CA . LYS A 1 461 ? -14.172 4.511 22.501 1.00 95.38 461 LYS A CA 1
ATOM 3606 C C . LYS A 1 461 ? -13.054 4.943 21.539 1.00 95.38 461 LYS A C 1
ATOM 3608 O O . LYS A 1 461 ? -12.745 4.196 20.606 1.00 95.38 461 LYS A O 1
ATOM 3613 N N . THR A 1 462 ? -12.431 6.098 21.780 1.00 96.44 462 THR A N 1
ATOM 3614 C CA . THR A 1 462 ? -11.283 6.594 21.004 1.00 96.44 462 THR A CA 1
ATOM 3615 C C . THR A 1 462 ? -9.995 6.649 21.816 1.00 96.44 462 THR A C 1
ATOM 3617 O O . THR A 1 462 ? -10.025 6.788 23.036 1.00 96.44 462 THR A O 1
ATOM 3620 N N . ALA A 1 463 ? -8.851 6.531 21.146 1.00 97.06 463 ALA A N 1
ATOM 3621 C CA . ALA A 1 463 ? -7.536 6.815 21.717 1.00 97.06 463 ALA A CA 1
ATOM 3622 C C . ALA A 1 463 ? -6.616 7.382 20.633 1.00 97.06 463 ALA A C 1
ATOM 3624 O O . ALA A 1 463 ? -6.739 7.021 19.462 1.00 97.06 463 ALA A O 1
ATOM 3625 N N . PHE A 1 464 ? -5.675 8.236 21.029 1.00 97.44 464 PHE A N 1
ATOM 3626 C CA . PHE A 1 464 ? -4.774 8.934 20.115 1.00 97.44 464 PHE A CA 1
ATOM 3627 C C . PHE A 1 464 ? -3.336 8.787 20.609 1.00 97.44 464 PHE A C 1
ATOM 3629 O O . PHE A 1 464 ? -2.863 9.550 21.452 1.00 97.44 464 PHE A O 1
ATOM 3636 N N . LEU A 1 465 ? -2.650 7.771 20.095 1.00 97.62 465 LEU A N 1
ATOM 3637 C CA . LEU A 1 465 ? -1.306 7.375 20.503 1.00 97.62 465 LEU A CA 1
ATOM 3638 C C . LEU A 1 465 ? -0.281 7.645 19.400 1.00 97.62 465 LEU A C 1
ATOM 3640 O O . LEU A 1 465 ? -0.622 7.936 18.253 1.00 97.62 465 LEU A O 1
ATOM 3644 N N . ARG A 1 466 ? 0.991 7.540 19.763 1.00 96.50 466 ARG A N 1
ATOM 3645 C CA . ARG A 1 466 ? 2.129 7.530 18.855 1.00 96.50 466 ARG A CA 1
ATOM 3646 C C . ARG A 1 466 ? 3.066 6.391 19.221 1.00 96.50 466 ARG A C 1
ATOM 3648 O O . ARG A 1 466 ? 3.281 6.112 20.400 1.00 96.50 466 ARG A O 1
ATOM 3655 N N . ILE A 1 467 ? 3.608 5.760 18.190 1.00 96.25 467 ILE A N 1
ATOM 3656 C CA . ILE A 1 467 ? 4.742 4.852 18.264 1.00 96.25 467 ILE A CA 1
ATOM 3657 C C . ILE A 1 467 ? 5.965 5.621 17.772 1.00 96.25 467 ILE A C 1
ATOM 3659 O O . ILE A 1 467 ? 5.948 6.142 16.657 1.00 96.25 467 ILE A O 1
ATOM 3663 N N . GLU A 1 468 ? 7.027 5.630 18.567 1.00 94.44 468 GLU A N 1
ATOM 3664 C CA . GLU A 1 468 ? 8.362 6.018 18.117 1.00 94.44 468 GLU A CA 1
ATOM 3665 C C . GLU A 1 468 ? 9.262 4.792 18.068 1.00 94.44 468 GLU A C 1
ATOM 3667 O O . GLU A 1 468 ? 9.412 4.072 19.061 1.00 94.44 468 GLU A O 1
ATOM 3672 N N . ILE A 1 469 ? 9.874 4.564 16.910 1.00 92.25 469 ILE A N 1
ATOM 3673 C CA . ILE A 1 469 ? 10.924 3.568 16.722 1.00 92.25 469 ILE A CA 1
ATOM 3674 C C . ILE A 1 469 ? 12.262 4.306 16.812 1.00 92.25 469 ILE A C 1
ATOM 3676 O O . ILE A 1 469 ? 12.588 5.110 15.943 1.00 92.25 469 ILE A O 1
ATOM 3680 N N . GLY A 1 470 ? 13.032 4.057 17.872 1.00 87.25 470 GLY A N 1
ATOM 3681 C CA . GLY A 1 470 ? 14.346 4.671 18.083 1.00 87.25 470 GLY A CA 1
ATOM 3682 C C . GLY A 1 470 ? 15.502 3.864 17.480 1.00 87.25 470 GLY A C 1
ATOM 3683 O O . GLY A 1 470 ? 15.422 2.642 17.332 1.00 87.25 470 GLY A O 1
ATOM 3684 N N . GLU A 1 471 ? 16.636 4.524 17.216 1.00 80.62 471 GLU A N 1
ATOM 3685 C CA . GLU A 1 471 ? 17.849 3.884 16.666 1.00 80.62 471 GLU A CA 1
ATOM 3686 C C . GLU A 1 471 ? 18.371 2.709 17.519 1.00 80.62 471 GLU A C 1
ATOM 3688 O O . GLU A 1 471 ? 18.984 1.773 17.000 1.00 80.62 471 GLU A O 1
ATOM 3693 N N . LEU A 1 472 ? 18.088 2.725 18.826 1.00 77.19 472 LEU A N 1
ATOM 3694 C CA . LEU A 1 472 ? 18.523 1.722 19.803 1.00 77.19 472 LEU A CA 1
ATOM 3695 C C . LEU A 1 472 ? 17.628 0.462 19.861 1.00 77.19 472 LEU A C 1
ATOM 3697 O O . LEU A 1 472 ? 17.832 -0.383 20.728 1.00 77.19 472 LEU A O 1
ATOM 3701 N N . SER A 1 473 ? 16.694 0.270 18.915 1.00 78.88 473 SER A N 1
ATOM 3702 C CA . SER A 1 473 ? 15.593 -0.722 18.988 1.00 78.88 473 SER A CA 1
ATOM 3703 C C . SER A 1 473 ? 14.822 -0.667 20.302 1.00 78.88 473 SER A C 1
ATOM 3705 O O . SER A 1 473 ? 14.482 -1.688 20.905 1.00 78.88 473 SER A O 1
ATOM 3707 N N . GLU A 1 474 ? 14.472 0.552 20.681 1.00 89.75 474 GLU A N 1
ATOM 3708 C CA . GLU A 1 474 ? 13.375 0.804 21.598 1.00 89.75 474 GLU A CA 1
ATOM 3709 C C . GLU A 1 474 ? 12.169 1.204 20.750 1.00 89.75 474 GLU A C 1
ATOM 3711 O O . GLU A 1 474 ? 12.255 2.150 19.963 1.00 89.75 474 GLU A O 1
ATOM 3716 N N . LEU A 1 475 ? 11.067 0.463 20.878 1.00 93.62 475 LEU A N 1
ATOM 3717 C CA . LEU A 1 475 ? 9.766 0.902 20.392 1.00 93.62 475 LEU A CA 1
ATOM 3718 C C . LEU A 1 475 ? 9.008 1.460 21.592 1.00 93.62 475 LEU A C 1
ATOM 3720 O O . LEU A 1 475 ? 8.807 0.775 22.596 1.00 93.62 475 LEU A O 1
ATOM 3724 N N . SER A 1 476 ? 8.636 2.728 21.489 1.00 94.50 476 SER A N 1
ATOM 3725 C CA . SER A 1 476 ? 8.000 3.498 22.553 1.00 94.50 476 SER A CA 1
ATOM 3726 C C . SER A 1 476 ? 6.573 3.840 22.158 1.00 94.50 476 SER A C 1
ATOM 3728 O O . SER A 1 476 ? 6.378 4.491 21.136 1.00 94.50 476 SER A O 1
ATOM 3730 N N . VAL A 1 477 ? 5.586 3.441 22.964 1.00 95.88 477 VAL A N 1
ATOM 3731 C CA . VAL A 1 477 ? 4.172 3.806 22.755 1.00 95.88 477 VAL A CA 1
ATOM 3732 C C . VAL A 1 477 ? 3.731 4.804 23.825 1.00 95.88 477 VAL A C 1
ATOM 3734 O O . VAL A 1 477 ? 3.929 4.555 25.017 1.00 95.88 477 VAL A O 1
ATOM 3737 N N . TYR A 1 478 ? 3.142 5.930 23.411 1.00 95.88 478 TYR A N 1
ATOM 3738 C CA . TYR A 1 478 ? 2.661 6.986 24.313 1.00 95.88 478 TYR A CA 1
ATOM 3739 C C . TYR A 1 478 ? 1.475 7.785 23.743 1.00 95.88 478 TYR A C 1
ATOM 3741 O O . TYR A 1 478 ? 1.199 7.750 22.547 1.00 95.88 478 TYR A O 1
ATOM 3749 N N . GLU A 1 479 ? 0.762 8.519 24.602 1.00 96.69 479 GLU A N 1
ATOM 3750 C CA . GLU A 1 479 ? -0.372 9.380 24.222 1.00 96.69 479 GLU A CA 1
ATOM 3751 C C . GLU A 1 479 ? 0.087 10.674 23.522 1.00 96.69 479 GLU A C 1
ATOM 3753 O O . GLU A 1 479 ? 1.059 11.316 23.932 1.00 96.69 479 GLU A O 1
ATOM 3758 N N . ARG A 1 480 ? -0.612 11.085 22.454 1.00 95.50 480 ARG A N 1
ATOM 3759 C CA . ARG A 1 480 ? -0.262 12.290 21.684 1.00 95.50 480 ARG A CA 1
ATOM 3760 C C . ARG A 1 480 ? -0.614 13.553 22.467 1.00 95.50 480 ARG A C 1
ATOM 3762 O O . ARG A 1 480 ? -1.763 13.756 22.838 1.00 95.50 480 ARG A O 1
ATOM 3769 N N . GLN A 1 481 ? 0.361 14.454 22.624 1.00 93.38 481 GLN A N 1
ATOM 3770 C CA . GLN A 1 481 ? 0.173 15.747 23.309 1.00 93.38 481 GLN A CA 1
ATOM 3771 C C . GLN A 1 481 ? -0.906 16.627 22.656 1.00 93.38 481 GLN A C 1
ATOM 3773 O O . GLN A 1 481 ? -1.557 17.412 23.338 1.00 93.38 481 GLN A O 1
ATOM 3778 N N . ASN A 1 482 ? -1.094 16.491 21.341 1.00 91.88 482 ASN A N 1
ATOM 3779 C CA . ASN A 1 482 ? -2.192 17.092 20.593 1.00 91.88 482 ASN A CA 1
ATOM 3780 C C . ASN A 1 482 ? -3.008 15.958 19.938 1.00 91.88 482 ASN A C 1
ATOM 3782 O O . ASN A 1 482 ? -2.619 15.486 18.864 1.00 91.88 482 ASN A O 1
ATOM 3786 N N . PRO A 1 483 ? -4.084 15.467 20.583 1.00 91.12 483 PRO A N 1
ATOM 3787 C CA . PRO A 1 483 ? -4.850 14.303 20.136 1.00 91.12 483 PRO A CA 1
ATOM 3788 C C . PRO A 1 483 ? -5.802 14.659 18.979 1.00 91.12 483 PRO A C 1
ATOM 3790 O O . PRO A 1 483 ? -7.022 14.597 19.107 1.00 91.12 483 PRO A O 1
ATOM 3793 N N . GLN A 1 484 ? -5.245 15.074 17.839 1.00 92.44 484 GLN A N 1
ATOM 3794 C CA . GLN A 1 484 ? -6.011 15.356 16.623 1.00 92.44 484 GLN A CA 1
ATOM 3795 C C . GLN A 1 484 ? -6.202 14.077 15.793 1.00 92.44 484 GLN A C 1
ATOM 3797 O O . GLN A 1 484 ? -5.195 13.472 15.397 1.00 92.44 484 GLN A O 1
ATOM 3802 N N . PRO A 1 485 ? -7.451 13.664 15.501 1.00 93.56 485 PRO A N 1
ATOM 3803 C CA . PRO A 1 485 ? -7.742 12.549 14.603 1.00 93.56 485 PRO A CA 1
ATOM 3804 C C . PRO A 1 485 ? -7.035 12.687 13.249 1.00 93.56 485 PRO A C 1
ATOM 3806 O O . PRO A 1 485 ? -7.038 13.757 12.647 1.00 93.56 485 PRO A O 1
ATOM 3809 N N . ARG A 1 486 ? -6.484 11.582 12.739 1.00 92.88 486 ARG A N 1
ATOM 3810 C CA . ARG A 1 486 ? -5.953 11.426 11.373 1.00 92.88 486 ARG A CA 1
ATOM 3811 C C . ARG A 1 486 ? -7.020 11.041 10.346 1.00 92.88 486 ARG A C 1
ATOM 3813 O O . ARG A 1 486 ? -6.708 10.709 9.202 1.00 92.88 486 ARG A O 1
ATOM 3820 N N . LEU A 1 487 ? -8.287 11.109 10.749 1.00 91.50 487 LEU A N 1
ATOM 3821 C CA . LEU A 1 487 ? -9.469 10.981 9.906 1.00 91.50 487 LEU A CA 1
ATOM 3822 C C . LEU A 1 487 ? -10.351 12.209 10.074 1.00 91.50 487 LEU A C 1
ATOM 3824 O O . LEU A 1 487 ? -10.534 12.691 11.192 1.00 91.50 487 LEU A O 1
ATOM 3828 N N . SER A 1 488 ? -10.961 12.670 8.981 1.00 90.25 488 SER A N 1
ATOM 3829 C CA . SER A 1 488 ? -11.978 13.708 9.095 1.00 90.25 488 SER A CA 1
ATOM 3830 C C . SER A 1 488 ? -13.153 13.208 9.937 1.00 90.25 488 SER A C 1
ATOM 3832 O O . SER A 1 488 ? -13.478 12.012 9.969 1.00 90.25 488 SER A O 1
ATOM 3834 N N . LYS A 1 489 ? -13.857 14.149 10.576 1.00 90.12 489 LYS A N 1
ATOM 3835 C CA . LYS A 1 489 ? -15.014 13.848 11.427 1.00 90.12 489 LYS A CA 1
ATOM 3836 C C . LYS A 1 489 ? -16.066 12.962 10.733 1.00 90.12 489 LYS A C 1
ATOM 3838 O O . LYS A 1 489 ? -16.694 12.141 11.391 1.00 90.12 489 LYS A O 1
ATOM 3843 N N . ASN A 1 490 ? -16.243 13.073 9.413 1.00 87.50 490 ASN A N 1
ATOM 3844 C CA . ASN A 1 490 ? -17.211 12.250 8.683 1.00 87.50 490 ASN A CA 1
ATOM 3845 C C . ASN A 1 490 ? -16.836 10.756 8.671 1.00 87.50 490 ASN A C 1
ATOM 3847 O O . ASN A 1 490 ? -17.690 9.914 8.959 1.00 87.50 490 ASN A O 1
ATOM 3851 N N . LEU A 1 491 ? -15.573 10.424 8.372 1.00 87.69 491 LEU A N 1
ATOM 3852 C CA . LEU A 1 491 ? -15.091 9.036 8.387 1.00 87.69 491 LEU A CA 1
ATOM 3853 C C . LEU A 1 491 ? -15.042 8.477 9.805 1.00 87.69 491 LEU A C 1
ATOM 3855 O O . LEU A 1 491 ? -15.472 7.349 10.030 1.00 87.69 491 LEU A O 1
ATOM 3859 N N . TYR A 1 492 ? -14.601 9.296 10.756 1.00 87.31 492 TYR A N 1
ATOM 3860 C CA . TYR A 1 492 ? -14.669 9.021 12.186 1.00 87.31 492 TYR A CA 1
ATOM 3861 C C . TYR A 1 492 ? -16.089 8.617 12.640 1.00 87.31 492 TYR A C 1
ATOM 3863 O O . TYR A 1 492 ? -16.298 7.505 13.132 1.00 87.31 492 TYR A O 1
ATOM 3871 N N . ASP A 1 493 ? -17.092 9.463 12.375 1.00 87.06 493 ASP A N 1
ATOM 3872 C CA . ASP A 1 493 ? -18.493 9.206 12.728 1.00 87.06 493 ASP A CA 1
ATOM 3873 C C . ASP A 1 493 ? -19.056 7.981 11.977 1.00 87.06 493 ASP A C 1
ATOM 3875 O O . ASP A 1 493 ? -19.978 7.316 12.457 1.00 87.06 493 ASP A O 1
ATOM 3879 N N . ARG A 1 494 ? -18.556 7.668 10.771 1.00 83.88 494 ARG A N 1
ATOM 3880 C CA . ARG A 1 494 ? -18.916 6.443 10.029 1.00 83.88 494 ARG A CA 1
ATOM 3881 C C . ARG A 1 494 ? -18.322 5.190 10.682 1.00 83.88 494 ARG A C 1
ATOM 3883 O O . ARG A 1 494 ? -19.053 4.215 10.849 1.00 83.88 494 ARG A O 1
ATOM 3890 N N . LEU A 1 495 ? -17.053 5.221 11.094 1.00 86.75 495 LEU A N 1
ATOM 3891 C CA . LEU A 1 495 ? -16.394 4.107 11.785 1.00 86.75 495 LEU A CA 1
ATOM 3892 C C . LEU A 1 495 ? -17.098 3.765 13.096 1.00 86.75 495 LEU A C 1
ATOM 3894 O O . LEU A 1 495 ? -17.511 2.621 13.278 1.00 86.75 495 LEU A O 1
ATOM 3898 N N . LEU A 1 496 ? -17.316 4.750 13.973 1.00 88.19 496 LEU A N 1
ATOM 3899 C CA . LEU A 1 496 ? -17.967 4.506 15.263 1.00 88.19 496 LEU A CA 1
ATOM 3900 C C . LEU A 1 496 ? -19.401 3.974 15.115 1.00 88.19 496 LEU A C 1
ATOM 3902 O O . LEU A 1 496 ? -19.790 3.061 15.843 1.00 88.19 496 LEU A O 1
ATOM 3906 N N . ARG A 1 497 ? -20.169 4.450 14.122 1.00 85.31 497 ARG A N 1
ATOM 3907 C CA . ARG A 1 497 ? -21.513 3.912 13.835 1.00 85.31 497 ARG A CA 1
ATOM 3908 C C . ARG A 1 497 ? -21.514 2.421 13.489 1.00 85.31 497 ARG A C 1
ATOM 3910 O O . ARG A 1 497 ? -22.477 1.745 13.833 1.00 85.31 497 ARG A O 1
ATOM 3917 N N . CYS A 1 498 ? -20.448 1.896 12.882 1.00 80.88 498 CYS A N 1
ATOM 3918 C CA . CYS A 1 498 ? -20.324 0.463 12.592 1.00 80.88 498 CYS A CA 1
ATOM 3919 C C . CYS A 1 498 ? -20.152 -0.398 13.859 1.00 80.88 498 CYS A C 1
ATOM 3921 O O . CYS A 1 498 ? -20.462 -1.588 13.826 1.00 80.88 498 CYS A O 1
ATOM 3923 N N . PHE A 1 499 ? -19.669 0.192 14.959 1.00 81.88 499 PHE A N 1
ATOM 3924 C CA . PHE A 1 499 ? -19.543 -0.466 16.263 1.00 81.88 499 PHE A CA 1
ATOM 3925 C C . PHE A 1 499 ? -20.802 -0.338 17.124 1.00 81.88 499 PHE A C 1
ATOM 3927 O O . PHE A 1 499 ? -21.069 -1.229 17.916 1.00 81.88 499 PHE A O 1
ATOM 3934 N N . SER A 1 500 ? -21.591 0.730 16.973 1.00 78.44 500 SER A N 1
ATOM 3935 C CA . SER A 1 500 ? -22.870 0.883 17.693 1.00 78.44 500 SER A CA 1
ATOM 3936 C C . SER A 1 500 ? -23.991 -0.023 17.167 1.00 78.44 500 SER A C 1
ATOM 3938 O O . SER A 1 500 ? -25.046 -0.104 17.787 1.00 78.44 500 SER A O 1
ATOM 3940 N N . SER A 1 501 ? -23.791 -0.664 16.011 1.00 66.19 501 SER A N 1
ATOM 3941 C CA . SER A 1 501 ? -24.724 -1.620 15.397 1.00 66.19 501 SER A CA 1
ATOM 3942 C C . SER A 1 501 ? -24.371 -3.094 15.654 1.00 66.19 501 SER A C 1
ATOM 3944 O O . SER A 1 501 ? -24.937 -3.963 14.990 1.00 66.19 501 SER A O 1
ATOM 3946 N N . ARG A 1 502 ? -23.401 -3.369 16.534 1.00 60.19 502 ARG A N 1
ATOM 3947 C CA . ARG A 1 502 ? -23.023 -4.708 17.010 1.00 60.19 502 ARG A CA 1
ATOM 3948 C C . ARG A 1 502 ? -23.324 -4.818 18.501 1.00 60.19 502 ARG A C 1
ATOM 3950 O O . ARG A 1 502 ? -23.752 -5.919 18.895 1.00 60.19 502 ARG A O 1
#

Radius of gyration: 25.04 Å; Cα contacts (8 Å, |Δi|>4): 843; chains: 1; bounding box: 94×62×64 Å

Sequence (502 aa):
MKVEGLVHLRAIHSNDVTTEPPAGLQGKVANEKPLQLCPCISERQTVGCYSWIYALTEHTLAVPGLPPVLSLPISQSRGSTLRGKVLHREDRIEFYHENAFHDPSHPVEQLFCAASGCQERWSAAGRVNRPCACSRSVSDRSKGDVTEEGSTTKAMLCFASFDFITDRSVLRALLRFLYRDIAQYSRSASIDVDVYGETCVFTHIHEETRGPDVGFGHRFERECAEKPRITVGESTGQASNAVDVRDLSSFHLIQSFVLCGTLRLLVRTEVDACIHPEALQDRTDHPTNKTKFFGNSGCREDGPEYVNDYRQGPTLYLSRRQPSTLTPFEDCLLDGNERCLQELKSASERNESRVPWQDLYFQMRIGGVSRLLMAVHSRGRILRTEYCDLPAVARKAFCQTLGFPPGSRGASGGGHPHSSHDNRASTEEPSCASEVEYWCRLATILLEIRDIALSRRGPDKTAFLRIEIGELSELSVYERQNPQPRLSKNLYDRLLRCFSSR

Nearest PDB structures (foldseek):
  6dkn-assembly2_B  TM=7.193E-01  e=4.034E-12  Arabidopsis thaliana
  5bud-assembly1_A  TM=6.032E-01  e=5.975E-11  Candida albicans SC5314
  6wuk-assembly1_A  TM=5.693E-01  e=7.912E-11  Mus musculus
  3fqj-assembly1_A  TM=5.670E-01  e=1.172E-10  Mus musculus

pLDDT: mean 76.45, std 19.43, range [35.22, 98.25]

Mean predicted aligned error: 10.1 Å

Secondary structure (DSSP, 8-state):
---TT-EEEE---GGG---PPPS-------S-------TTEEEEEEEEEEEEE--SS-EEEEES--PPEEPGGGSTT-HHHHTT-B----TT-----GGGGS-SS-TTHHHHHHHHHHHHHHHHTTSS----GGG-SSS--SS---------------GGG-SEEEEHHHHHHHHHHH-TTS-SS-S-EEEEEEEETTEEEEEE-GGGT-----SSHHHHHHHHEEPPEEEEPPSS-------EEEEEEEEEEEEEEEETTTEEEEEEEE--EE--HHHHH--S----TT-GGG--TTS-PPPPEEEEEEEETTEEEEEE-S-SSPPHHHHHHHTT-GGGEEEEEEEEGGGGGG--HHHHHHHHHHHT--EEEEEEEETTEEEEEEEEEHHHHHHHHHHTTT---TT----PPP--S--------------HHHHHHHHHHHHHHHHHHHHHHHHT--TTSEEEEEEEE-TTSEEEEEE-SS---SS-HHHHHHHHHHHHT-

Foldseek 3Di:
DDFPPKDWDFQPDPVVDPPPDPPDDPDDDDDDDQDDADCLWAPKFFQFKWFFWDDPQFGEIEARHDFFAFDLCCPDVPLPVLFQPFLDPDVDPVPPPVVVSAPLLANCQCVVVSSFLNQVLCVLQVLDFQDALLFPPPDPPDDDDDDDDDPPSRHTDQPLVFQEEEALVVLLLVLCLNPVQLDPADNWWKWKWKFFQNHIYIHTDPPPGDDPPPDSQVVQLVVGTHWFWEWEDDPDPDPDVDGPITTTDWMKTWMWIRGNVHGIYIYIAIFSHFYQPVNVVDPDSDPPPPPCQQNDDPDPDHGFYWYFDDDDDSYTYTYGPDDSHDGPVSVCSRVLVLNGTEAEEEDEPVCPLVPSLSSVLSSCVVRSHQKYKYFYAHNRRTNGIDIDGSSRSVQVNQVSVVDPDPPPPPCDDDDDDDDDDDPPPPPPPRDSVVSVVSRVVSVVVSVVVSVSQQVQADPSSMFIWMWIRDPVSITIIGGDPDRRDSRPPVVSVSNNSSVVVD